Protein AF-A0A1I4V1G5-F1 (afdb_monomer_lite)

Secondary structure (DSSP, 8-state):
--HHHHHHHHHH--SSBSB-TTSPBPB-PBPTT-STT--SS---B-SS-BPPB--PPPPEEEEEEEETTTTEEEEEEE-----SSSS-SB-GGGEEEE-GGG-EEE--SPPPB--SBTTEEEEE--HHHHHHHHHH--SSBSB-TT-PBPEEEE-TTSBTTS-TTS---B-SS-BEEEE-PPPPEEEEEEEETTTTEEEEEEE-----SSSS-SB-GGGEEEE-GGG-EEE--SPPPB-EEETTEEEEE--HHHHHHHHHH--SSBSB-TT-PBPEEEE-TTSBTTS-TTS---B-SS-EEEEE-PPPPEEEEEEEETTTTEEEEEEE-----SSSS-SB-GGGEEEE-GGG-EEE--TTSPPB--SBTTEEEEE--HHHHHHHHHHS-SSSSB-TT-PBPEEEE-TTSBTTS-TTT-

Foldseek 3Di:
DPPVVVQVVLQALFDAFQAFLVRHGDADWDAFCNPVVDPDDGPTDGDDRTDGDDDQDFWAWQAWEAELVQQKIKTWTARQHFDPDFLQQFDQQQKKKAAAPRDIDGQDDFTRGTAPTRTIDITRGDPVRSQVVLQRQQEAFQHFLNGHGMAMWGAFCRRVRHRNVDGRGHGDNHTYGYDNQDFWEWQEWEAELVFQKIKTWTARQYDHPDFLQQFDQQQKKKQFFPRDIDGADPWTRHTAPGRTIDMTRGDPVRSQVVLQRHQEAFQHFLVGHGIAMWGAFCRGVRHDNVDGRTHGDNHTYGYDNQDDWDWDDWDADLVQQKIKTWTARQYFHPDFLQQFDQQQKKKAAPPRDIDGADVLWTRHTDPDRTIDMTRGHPVSSVVVCVRCVDPDQHDPVRHGMDMDGHQCRRVRHDSVRD

Organism: NCBI:txid52442

Sequence (418 aa):
LSATDQAAVNLILNKDGAVSTDVSTYNLAAADDWNTHVTDGDTADNTGNGVTVSNVAVPTITAASYDANSGALTVTGTDFLSRSGATNDIVATAFTFTGEGGATYTLTDSADVEVTSGTTFTLMLSATDKAAVNQITNKNGTSSTSGTTYNLAAAENWAAGADADVNITDTTGNGITVSNVPAPTITSATYDASTGTLAVTGNGFLSLAGATNDIVASKFTFTGEGGETYTLTDSANVEITSGTAFTITLSATDKAAVNQITNKNGTASTSGTTYNLAAAEDWAVGADAAVTVADTTGNSVTVSNVAVPTITAASYDANSGALTVTGTDFLSRSGATNDIVATAFTFTGEGGATYTLTNNTANVEITSGTSFTITLGDTDKAAVDALLNRNGTSAYDATTYNLAAADDWAAGADAAVN

Structure (mmCIF, N/CA/C/O backbone):
data_AF-A0A1I4V1G5-F1
#
_entry.id   AF-A0A1I4V1G5-F1
#
loop_
_atom_site.group_PDB
_atom_site.id
_atom_site.type_symbol
_atom_site.label_atom_id
_atom_site.label_alt_id
_atom_site.label_comp_id
_atom_site.label_asym_id
_atom_site.label_entity_id
_atom_site.label_seq_id
_atom_site.pdbx_PDB_ins_code
_atom_site.Cartn_x
_atom_site.Cartn_y
_atom_site.Cartn_z
_atom_site.occupancy
_atom_site.B_iso_or_equiv
_atom_site.auth_seq_id
_atom_site.auth_comp_id
_atom_site.auth_asym_id
_atom_site.auth_atom_id
_atom_site.pdbx_PDB_model_num
ATOM 1 N N . LEU A 1 1 ? 26.728 14.876 -48.173 1.00 80.56 1 LEU A N 1
ATOM 2 C CA . LEU A 1 1 ? 25.501 14.676 -47.374 1.00 80.56 1 LEU A CA 1
ATOM 3 C C . LEU A 1 1 ? 25.475 15.735 -46.288 1.00 80.56 1 LEU A C 1
ATOM 5 O O . LEU A 1 1 ? 26.544 16.060 -45.775 1.00 80.56 1 LEU A O 1
ATOM 9 N N . SER A 1 2 ? 24.313 16.318 -45.990 1.00 93.12 2 SER A N 1
ATOM 10 C CA . SER A 1 2 ? 24.174 17.124 -44.772 1.00 93.12 2 SER A CA 1
ATOM 11 C C . SER A 1 2 ? 24.283 16.220 -43.535 1.00 93.12 2 SER A C 1
ATOM 13 O O . SER A 1 2 ? 24.217 14.996 -43.657 1.00 93.12 2 SER A O 1
ATOM 15 N N . ALA A 1 3 ? 24.438 16.795 -42.339 1.00 89.06 3 ALA A N 1
ATOM 16 C CA . ALA A 1 3 ? 24.457 16.006 -41.103 1.00 89.06 3 ALA A CA 1
ATOM 17 C C . ALA A 1 3 ? 23.143 15.227 -40.894 1.00 89.06 3 ALA A C 1
ATOM 19 O O . ALA A 1 3 ? 23.166 14.086 -40.443 1.00 89.06 3 ALA A O 1
ATOM 20 N N . THR A 1 4 ? 22.008 15.820 -41.276 1.00 89.31 4 THR A N 1
ATOM 21 C CA . THR A 1 4 ? 20.691 15.176 -41.225 1.00 89.31 4 THR A CA 1
ATOM 22 C C . THR A 1 4 ? 20.611 13.990 -42.181 1.00 89.31 4 THR A C 1
ATOM 24 O O . THR A 1 4 ? 20.202 12.909 -41.766 1.00 89.31 4 THR A O 1
ATOM 27 N N . ASP A 1 5 ? 21.060 14.158 -43.429 1.00 91.56 5 ASP A N 1
ATOM 28 C CA . ASP A 1 5 ? 21.044 13.060 -44.405 1.00 91.56 5 ASP A CA 1
ATOM 29 C C . ASP A 1 5 ? 21.987 11.935 -43.979 1.00 91.56 5 ASP A C 1
ATOM 31 O O . ASP A 1 5 ? 21.662 10.763 -44.118 1.00 91.56 5 ASP A O 1
ATOM 35 N N . GLN A 1 6 ? 23.156 12.284 -43.435 1.00 90.31 6 GLN A N 1
ATOM 36 C CA . GLN A 1 6 ? 24.109 11.297 -42.941 1.00 90.31 6 GLN A CA 1
ATOM 37 C C . GLN A 1 6 ? 23.520 10.483 -41.784 1.00 90.31 6 GLN A C 1
ATOM 39 O O . GLN A 1 6 ? 23.647 9.264 -41.787 1.00 90.31 6 GLN A O 1
ATOM 44 N N . ALA A 1 7 ? 22.850 11.131 -40.826 1.00 87.75 7 ALA A N 1
ATOM 45 C CA . ALA A 1 7 ? 22.200 10.437 -39.718 1.00 87.75 7 ALA A CA 1
ATOM 46 C C . ALA A 1 7 ? 21.086 9.494 -40.203 1.00 87.75 7 ALA A C 1
ATOM 48 O O . ALA A 1 7 ? 21.007 8.359 -39.741 1.00 87.75 7 ALA A O 1
ATOM 49 N N . ALA A 1 8 ? 20.268 9.936 -41.163 1.00 88.38 8 ALA A N 1
ATOM 50 C CA . ALA A 1 8 ? 19.202 9.117 -41.735 1.00 88.38 8 ALA A CA 1
ATOM 51 C C . ALA A 1 8 ? 19.745 7.907 -42.515 1.00 88.38 8 ALA A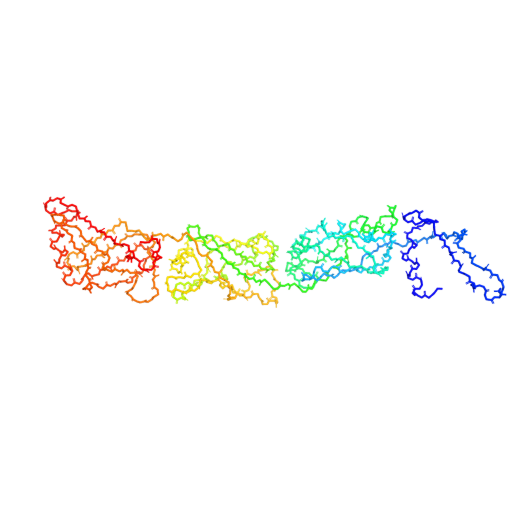 C 1
ATOM 53 O O . ALA A 1 8 ? 19.238 6.800 -42.366 1.00 88.38 8 ALA A O 1
ATOM 54 N N . VAL A 1 9 ? 20.798 8.099 -43.316 1.00 90.56 9 VAL A N 1
ATOM 55 C CA . VAL A 1 9 ? 21.440 7.011 -44.070 1.00 90.56 9 VAL A CA 1
ATOM 56 C C . VAL A 1 9 ? 22.118 6.015 -43.128 1.00 90.56 9 VAL A C 1
ATOM 58 O O . VAL A 1 9 ? 21.953 4.810 -43.297 1.00 90.56 9 VAL A O 1
ATOM 61 N N . ASN A 1 10 ? 22.835 6.490 -42.107 1.00 89.38 10 ASN A N 1
ATOM 62 C CA . ASN A 1 10 ? 23.508 5.611 -41.149 1.00 89.38 10 ASN A CA 1
ATOM 63 C C . ASN A 1 10 ? 22.526 4.721 -40.373 1.00 89.38 10 ASN A C 1
ATOM 65 O O . ASN A 1 10 ? 22.890 3.612 -40.009 1.00 89.38 10 ASN A O 1
ATOM 69 N N . LEU A 1 11 ? 21.287 5.175 -40.162 1.00 91.19 11 LEU A N 1
ATOM 70 C CA . LEU A 1 11 ? 20.259 4.408 -39.456 1.00 91.19 11 LEU A CA 1
ATOM 71 C C . LEU A 1 11 ? 19.832 3.134 -40.206 1.00 91.19 11 LEU A C 1
ATOM 73 O O . LEU A 1 11 ? 19.405 2.168 -39.578 1.00 91.19 11 LEU A O 1
ATOM 77 N N . ILE A 1 12 ? 19.917 3.141 -41.541 1.00 90.50 12 ILE A N 1
ATOM 78 C CA . ILE A 1 12 ? 19.411 2.061 -42.405 1.00 90.50 12 ILE A CA 1
ATOM 79 C C . ILE A 1 12 ? 20.522 1.186 -43.001 1.00 90.50 12 ILE A C 1
ATOM 81 O O . ILE A 1 12 ? 20.249 0.065 -43.423 1.00 90.50 12 ILE A O 1
ATOM 85 N N . LEU A 1 13 ? 21.769 1.671 -43.050 1.00 93.38 13 LEU A N 1
ATOM 86 C CA . LEU A 1 13 ? 22.938 0.894 -43.483 1.00 93.38 13 LEU A CA 1
ATOM 87 C C . LEU A 1 13 ? 23.455 0.033 -42.320 1.00 93.38 13 LEU A C 1
ATOM 89 O O . LEU A 1 13 ? 24.502 0.302 -41.738 1.00 93.38 13 LEU A O 1
ATOM 93 N N . ASN A 1 14 ? 22.672 -0.983 -41.969 1.00 93.00 14 ASN A N 1
ATOM 94 C CA . ASN A 1 14 ? 22.728 -1.690 -40.691 1.00 93.00 14 ASN A CA 1
ATOM 95 C C . ASN A 1 14 ? 23.543 -2.999 -40.674 1.00 93.00 14 ASN A C 1
ATOM 97 O O . ASN A 1 14 ? 23.664 -3.643 -39.634 1.00 93.00 14 ASN A O 1
ATOM 101 N N . LYS A 1 15 ? 24.124 -3.382 -41.812 1.00 94.50 15 LYS A N 1
ATOM 102 C CA . LYS A 1 15 ? 24.934 -4.596 -41.990 1.00 94.50 15 LYS A CA 1
ATOM 103 C C . LYS A 1 15 ? 26.041 -4.390 -43.021 1.00 94.50 15 LYS A C 1
ATOM 105 O O . LYS A 1 15 ? 25.807 -3.764 -44.056 1.00 94.50 15 LYS A O 1
ATOM 110 N N . ASP A 1 16 ? 27.220 -4.951 -42.751 1.00 94.12 16 ASP A N 1
ATOM 111 C CA . ASP A 1 16 ? 28.342 -4.978 -43.692 1.00 94.12 16 ASP A CA 1
ATOM 112 C C . ASP A 1 16 ? 27.993 -5.789 -44.954 1.00 94.12 16 ASP A C 1
ATOM 114 O O . ASP A 1 16 ? 27.421 -6.879 -44.902 1.00 94.12 16 ASP A O 1
ATOM 118 N N . GLY A 1 17 ? 28.390 -5.274 -46.118 1.00 94.50 17 GLY A N 1
ATOM 119 C CA . GLY A 1 17 ? 28.114 -5.877 -47.419 1.00 94.50 17 GLY A CA 1
ATOM 120 C C . GLY A 1 17 ? 27.031 -5.146 -48.212 1.00 94.50 17 GLY A C 1
ATOM 121 O O . GLY A 1 17 ? 26.818 -3.948 -48.056 1.00 94.50 17 GLY A O 1
ATOM 122 N N . ALA A 1 18 ? 26.401 -5.859 -49.147 1.00 94.06 18 ALA A N 1
ATOM 123 C CA . ALA A 1 18 ? 25.460 -5.275 -50.110 1.00 94.06 18 ALA A CA 1
ATOM 124 C C . ALA A 1 18 ? 23.979 -5.433 -49.717 1.00 94.06 18 ALA A C 1
ATOM 126 O O . ALA A 1 18 ? 23.101 -5.010 -50.470 1.00 94.06 18 ALA A O 1
ATOM 127 N N . VAL A 1 19 ? 23.696 -6.069 -48.576 1.00 93.31 19 VAL A N 1
ATOM 128 C CA . VAL A 1 19 ? 22.339 -6.363 -48.098 1.00 93.31 19 VAL A CA 1
ATOM 129 C C . VAL A 1 19 ? 22.175 -5.956 -46.636 1.00 93.31 19 VAL A C 1
ATOM 131 O O . VAL A 1 19 ? 23.115 -6.085 -45.855 1.00 93.31 19 VAL A O 1
ATOM 134 N N . SER A 1 20 ? 20.982 -5.484 -46.283 1.00 93.56 20 SER A N 1
ATOM 135 C CA . SER A 1 20 ? 20.589 -5.154 -44.914 1.00 93.56 20 SER A CA 1
ATOM 136 C C . SER A 1 20 ? 20.379 -6.393 -44.050 1.00 93.56 20 SER A C 1
ATOM 138 O O . SER A 1 20 ? 20.317 -7.520 -44.553 1.00 93.56 20 SER A O 1
ATOM 140 N N . THR A 1 21 ? 20.199 -6.178 -42.747 1.00 91.00 21 THR A N 1
ATOM 141 C CA . THR A 1 21 ? 19.760 -7.200 -41.783 1.00 91.00 21 THR A CA 1
ATOM 142 C C . THR A 1 21 ? 18.472 -7.914 -42.232 1.00 91.00 21 THR A C 1
ATOM 144 O O . THR A 1 21 ? 18.327 -9.114 -42.016 1.00 91.00 21 THR A O 1
ATOM 147 N N . ASP A 1 22 ? 17.588 -7.229 -42.968 1.00 88.75 22 ASP A N 1
ATOM 148 C CA . ASP A 1 22 ? 16.361 -7.804 -43.553 1.00 88.75 22 ASP A CA 1
ATOM 149 C C . ASP A 1 22 ? 16.546 -8.383 -44.960 1.00 88.75 22 ASP A C 1
ATOM 151 O O . ASP A 1 22 ? 15.577 -8.664 -45.667 1.00 88.75 22 ASP A O 1
ATOM 155 N N . VAL A 1 23 ? 17.794 -8.555 -45.402 1.00 87.56 23 VAL A N 1
ATOM 156 C CA . VAL A 1 23 ? 18.154 -9.124 -46.710 1.00 87.56 23 VAL A CA 1
ATOM 157 C C . VAL A 1 23 ? 17.756 -8.224 -47.898 1.00 87.56 23 VAL A C 1
ATOM 159 O O . VAL A 1 23 ? 17.759 -8.655 -49.052 1.00 87.56 23 VAL A O 1
ATOM 162 N N . SER A 1 24 ? 17.455 -6.944 -47.657 1.00 90.25 24 SER A N 1
ATOM 163 C CA . SER A 1 24 ? 17.194 -5.973 -48.728 1.00 90.25 24 SER A CA 1
ATOM 164 C C . SER A 1 24 ? 18.505 -5.431 -49.288 1.00 90.25 24 SER A C 1
ATOM 166 O O . SER A 1 24 ? 19.382 -5.031 -48.531 1.00 90.25 24 SER A O 1
ATOM 168 N N . THR A 1 25 ? 18.663 -5.382 -50.610 1.00 92.62 25 THR A N 1
ATOM 169 C CA . THR A 1 25 ? 19.871 -4.811 -51.227 1.00 92.62 25 THR A CA 1
ATOM 170 C C . THR A 1 25 ? 19.944 -3.305 -51.014 1.00 92.62 25 THR A C 1
ATOM 172 O O . THR A 1 25 ? 18.994 -2.596 -51.355 1.00 92.62 25 THR A O 1
ATOM 175 N N . TYR A 1 26 ? 21.083 -2.799 -50.545 1.00 94.00 26 TYR A N 1
ATOM 176 C CA . TYR A 1 26 ? 21.311 -1.358 -50.500 1.00 94.00 26 TYR A CA 1
ATOM 177 C C . TYR A 1 26 ? 21.461 -0.807 -51.917 1.00 94.00 26 TYR A C 1
ATOM 179 O O . TYR A 1 26 ? 22.269 -1.305 -52.704 1.00 94.00 26 TYR A O 1
ATOM 187 N N . ASN A 1 27 ? 20.694 0.230 -52.246 1.00 94.19 27 ASN A N 1
ATOM 188 C CA . ASN A 1 27 ? 20.663 0.809 -53.584 1.00 94.19 27 ASN A CA 1
ATOM 189 C C . ASN A 1 27 ? 20.601 2.336 -53.516 1.00 94.19 27 ASN A C 1
ATOM 191 O O . ASN A 1 27 ? 19.749 2.897 -52.827 1.00 94.19 27 ASN A O 1
ATOM 195 N N . LEU A 1 28 ? 21.475 2.999 -54.270 1.00 93.25 28 LEU A N 1
ATOM 196 C CA . LEU A 1 28 ? 21.429 4.443 -54.461 1.00 93.25 28 LEU A CA 1
ATOM 197 C C . LEU A 1 28 ? 20.509 4.771 -55.643 1.00 93.25 28 LEU A C 1
ATOM 199 O O . LEU A 1 28 ? 20.908 4.654 -56.798 1.00 93.25 28 LEU A O 1
ATOM 203 N N . ALA A 1 29 ? 19.278 5.186 -55.357 1.00 93.12 29 ALA A N 1
ATOM 204 C CA . ALA A 1 29 ? 18.363 5.666 -56.386 1.00 93.12 29 ALA A CA 1
ATOM 205 C C . ALA A 1 29 ? 18.593 7.161 -56.656 1.00 93.12 29 ALA A C 1
ATOM 207 O O . ALA A 1 29 ? 18.579 7.968 -55.724 1.00 93.12 29 ALA A O 1
ATOM 208 N N . ALA A 1 30 ? 18.778 7.532 -57.921 1.00 93.25 30 ALA A N 1
ATOM 209 C CA . ALA A 1 30 ? 18.781 8.921 -58.366 1.00 93.25 30 ALA A CA 1
ATOM 210 C C . ALA A 1 30 ? 17.420 9.248 -58.994 1.00 93.25 30 ALA A C 1
ATOM 212 O O . ALA A 1 30 ? 16.987 8.567 -59.918 1.00 93.25 30 ALA A O 1
ATOM 213 N N . ALA A 1 31 ? 16.734 10.268 -58.479 1.00 93.38 31 ALA A N 1
ATOM 214 C CA . ALA A 1 31 ? 15.473 10.738 -59.054 1.00 93.38 31 ALA A CA 1
ATOM 215 C C . ALA A 1 31 ? 15.705 11.470 -60.385 1.00 93.38 31 ALA A C 1
ATOM 217 O O . ALA A 1 31 ? 16.833 11.855 -60.683 1.00 93.38 31 ALA A O 1
ATOM 218 N N . ASP A 1 32 ? 14.641 11.700 -61.155 1.00 93.19 32 ASP A N 1
ATOM 219 C CA . ASP A 1 32 ? 14.715 12.540 -62.354 1.00 93.19 32 ASP A CA 1
ATOM 220 C C . ASP A 1 32 ? 15.228 13.961 -62.031 1.00 93.19 32 ASP A C 1
ATOM 222 O O . ASP A 1 32 ? 15.179 14.418 -60.885 1.00 93.19 32 ASP A O 1
ATOM 226 N N . ASP A 1 33 ? 15.761 14.637 -63.045 1.00 91.25 33 ASP A N 1
ATOM 227 C CA . ASP A 1 33 ? 16.432 15.936 -62.995 1.00 91.25 33 ASP A CA 1
ATOM 228 C C . ASP A 1 33 ? 17.643 16.026 -62.039 1.00 91.25 33 ASP A C 1
ATOM 230 O O . ASP A 1 33 ? 18.130 17.124 -61.743 1.00 91.25 33 ASP A O 1
ATOM 234 N N . TRP A 1 34 ? 18.201 14.899 -61.565 1.00 91.00 34 TRP A N 1
ATOM 235 C CA . TRP A 1 34 ? 19.399 14.926 -60.707 1.00 91.00 34 TRP A CA 1
ATOM 236 C C . TRP A 1 34 ? 20.611 15.536 -61.427 1.00 91.00 34 TRP A C 1
ATOM 238 O O . TRP A 1 34 ? 21.463 16.177 -60.801 1.00 91.00 34 TRP A O 1
ATOM 248 N N . ASN A 1 35 ? 20.693 15.347 -62.749 1.00 90.50 35 ASN A N 1
ATOM 249 C CA . ASN A 1 35 ? 21.734 15.912 -63.594 1.00 90.50 35 ASN A CA 1
ATOM 250 C C . ASN A 1 35 ? 21.227 17.163 -64.316 1.00 90.50 35 ASN A C 1
ATOM 252 O O . ASN A 1 35 ? 20.722 17.099 -65.432 1.00 90.50 35 ASN A O 1
ATOM 256 N N . THR A 1 36 ? 21.483 18.324 -63.718 1.00 89.06 36 THR A N 1
ATOM 257 C CA . THR A 1 36 ? 21.029 19.637 -64.209 1.00 89.06 36 THR A CA 1
ATOM 258 C C . THR A 1 36 ? 21.540 20.042 -65.600 1.00 89.06 36 THR A C 1
ATOM 260 O O . THR A 1 36 ? 21.090 21.050 -66.142 1.00 89.06 36 THR A O 1
ATOM 263 N N . HIS A 1 37 ? 22.485 19.297 -66.187 1.00 91.50 37 HIS A N 1
ATOM 264 C CA . HIS A 1 37 ? 22.998 19.536 -67.543 1.00 91.50 37 HIS A CA 1
ATOM 265 C C . HIS A 1 37 ? 22.251 18.740 -68.624 1.00 91.50 37 HIS A C 1
ATOM 267 O O . HIS A 1 37 ? 22.500 18.952 -69.812 1.00 91.50 37 HIS A O 1
ATOM 273 N N . VAL A 1 38 ? 21.359 17.828 -68.233 1.00 89.19 38 VAL A N 1
ATOM 274 C CA . VAL A 1 38 ? 20.465 17.098 -69.132 1.00 89.19 38 VAL A CA 1
ATOM 275 C C . VAL A 1 38 ? 19.081 17.715 -68.975 1.00 89.19 38 VAL A C 1
ATOM 277 O O . VAL A 1 38 ? 18.465 17.585 -67.929 1.00 89.19 38 VAL A O 1
ATOM 280 N N . THR A 1 39 ? 18.628 18.455 -69.989 1.00 84.75 39 THR A N 1
ATOM 281 C CA . THR A 1 39 ? 17.383 19.243 -69.921 1.00 84.75 39 THR A CA 1
ATOM 282 C C . THR A 1 39 ? 16.199 18.605 -70.653 1.00 84.75 39 THR A C 1
ATOM 284 O O . THR A 1 39 ? 15.120 19.184 -70.643 1.00 84.75 39 THR A O 1
ATOM 287 N N . ASP A 1 40 ? 16.406 17.459 -71.312 1.00 85.62 40 ASP A N 1
ATOM 288 C CA . ASP A 1 40 ? 15.382 16.692 -72.035 1.00 85.62 40 ASP A CA 1
ATOM 289 C C . ASP A 1 40 ? 15.486 15.201 -71.658 1.00 85.62 40 ASP A C 1
ATOM 291 O O . ASP A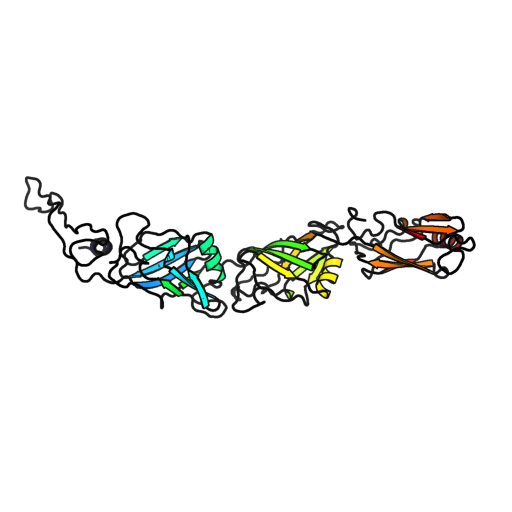 1 40 ? 16.575 14.625 -71.718 1.00 85.62 40 ASP A O 1
ATOM 295 N N . GLY A 1 41 ? 14.345 14.562 -71.374 1.00 89.50 41 GLY A N 1
ATOM 296 C CA . GLY A 1 41 ? 14.239 13.130 -71.055 1.00 89.50 41 GLY A CA 1
ATOM 297 C C . GLY A 1 41 ? 14.192 12.822 -69.553 1.00 89.50 41 GLY A C 1
ATOM 298 O O . GLY A 1 41 ? 14.376 13.715 -68.742 1.00 89.50 41 GLY A O 1
ATOM 299 N N . ASP A 1 42 ? 13.924 11.557 -69.213 1.00 90.00 42 ASP A N 1
ATOM 300 C CA . ASP A 1 42 ? 13.938 11.044 -67.834 1.00 90.00 42 ASP A CA 1
ATOM 301 C C . ASP A 1 42 ? 15.354 10.558 -67.487 1.00 90.00 42 ASP A C 1
ATOM 303 O O . ASP A 1 42 ? 15.916 9.694 -68.171 1.00 90.00 42 ASP A O 1
ATOM 307 N N . THR A 1 43 ? 15.943 11.149 -66.454 1.00 92.75 43 THR A N 1
ATOM 308 C CA . THR A 1 43 ? 17.283 10.837 -65.939 1.00 92.75 43 THR A CA 1
ATOM 309 C C . THR A 1 43 ? 17.262 9.952 -64.694 1.00 92.75 43 THR A C 1
ATOM 311 O O . THR A 1 43 ? 18.332 9.687 -64.134 1.00 92.75 43 THR A O 1
ATOM 314 N N . ALA A 1 44 ? 16.082 9.492 -64.260 1.00 93.38 44 ALA A N 1
ATOM 315 C CA . ALA A 1 44 ? 15.942 8.637 -63.093 1.00 93.38 44 ALA A CA 1
ATOM 316 C C . ALA A 1 44 ? 16.710 7.319 -63.259 1.00 93.38 44 ALA A C 1
ATOM 318 O O . ALA A 1 44 ? 16.640 6.636 -64.284 1.00 93.38 44 ALA A O 1
ATOM 319 N N . ASP A 1 45 ? 17.416 6.937 -62.201 1.00 93.56 45 ASP A N 1
ATOM 320 C CA . ASP A 1 45 ? 18.149 5.686 -62.099 1.00 93.56 45 ASP A CA 1
ATOM 321 C C . ASP A 1 45 ? 17.843 5.032 -60.752 1.00 93.56 45 ASP A C 1
ATOM 323 O O . ASP A 1 45 ? 18.448 5.320 -59.715 1.00 93.56 45 ASP A O 1
ATOM 327 N N . ASN A 1 46 ? 16.819 4.183 -60.767 1.00 92.50 46 ASN A N 1
ATOM 328 C CA . ASN A 1 46 ? 16.182 3.701 -59.548 1.00 92.50 46 ASN A CA 1
ATOM 329 C C . ASN A 1 46 ? 16.738 2.358 -59.059 1.00 92.50 46 ASN A C 1
ATOM 331 O O . ASN A 1 46 ? 16.507 2.010 -57.903 1.00 92.50 46 ASN A O 1
ATOM 335 N N . THR A 1 47 ? 17.425 1.574 -59.898 1.00 91.62 47 THR A N 1
ATOM 336 C CA . THR A 1 47 ? 17.815 0.187 -59.576 1.00 91.62 47 THR A CA 1
ATOM 337 C C . THR A 1 47 ? 19.137 -0.209 -60.217 1.00 91.62 47 THR A C 1
ATOM 339 O O . THR A 1 47 ? 19.396 0.160 -61.354 1.00 91.62 47 THR A O 1
ATOM 342 N N . GLY A 1 48 ? 19.902 -1.082 -59.556 1.00 90.00 48 GLY A N 1
ATOM 343 C CA . GLY A 1 48 ? 21.176 -1.597 -60.082 1.00 90.00 48 GLY A CA 1
ATOM 344 C C . GLY A 1 48 ? 22.401 -0.833 -59.573 1.00 90.00 48 GLY A C 1
ATOM 345 O O . GLY A 1 48 ? 23.530 -1.228 -59.855 1.00 90.00 48 GLY A O 1
ATOM 346 N N . ASN A 1 49 ? 22.177 0.186 -58.743 1.00 92.38 49 ASN A N 1
ATOM 347 C CA . ASN A 1 49 ? 23.193 1.014 -58.105 1.00 92.38 49 ASN A CA 1
ATOM 348 C C . ASN A 1 49 ? 23.523 0.480 -56.713 1.00 92.38 49 ASN A C 1
ATOM 350 O O . ASN A 1 49 ? 23.283 1.140 -55.699 1.00 92.38 49 ASN A O 1
ATOM 354 N N . GLY A 1 50 ? 24.023 -0.756 -56.672 1.00 92.81 50 GLY A N 1
ATOM 355 C CA . GLY A 1 50 ? 24.351 -1.443 -55.428 1.00 92.81 50 GLY A CA 1
ATOM 356 C C . GLY A 1 50 ? 25.339 -0.649 -54.574 1.00 92.81 50 GLY A C 1
ATOM 357 O O . GLY A 1 50 ? 26.372 -0.191 -55.064 1.00 92.81 50 GLY A O 1
ATOM 358 N N . VAL A 1 51 ? 25.028 -0.515 -53.288 1.00 94.62 51 VAL A N 1
ATOM 359 C CA . VAL A 1 51 ? 25.916 0.086 -52.290 1.00 94.62 51 VAL A CA 1
ATOM 360 C C . VAL A 1 51 ? 26.535 -1.034 -51.460 1.00 94.62 51 VAL A C 1
ATOM 362 O O . VAL A 1 51 ? 25.823 -1.879 -50.926 1.00 94.62 51 VAL A O 1
ATOM 365 N N . THR A 1 52 ? 27.861 -1.033 -51.337 1.00 94.81 52 THR A N 1
ATOM 366 C CA . THR A 1 52 ? 28.570 -1.910 -50.398 1.00 94.81 52 THR A CA 1
ATOM 367 C C . THR A 1 52 ? 28.888 -1.121 -49.139 1.00 94.81 52 THR A C 1
ATOM 369 O O . THR A 1 52 ? 29.636 -0.144 -49.192 1.00 94.81 52 THR A O 1
ATOM 372 N N . VAL A 1 53 ? 28.328 -1.555 -48.017 1.00 94.44 53 VAL A N 1
ATOM 373 C CA . VAL A 1 53 ? 28.571 -0.998 -46.686 1.00 94.44 53 VAL A CA 1
ATOM 374 C C . VAL A 1 53 ? 29.759 -1.714 -46.051 1.00 94.44 53 VAL A C 1
ATOM 376 O O . VAL A 1 53 ? 29.980 -2.905 -46.278 1.00 94.44 53 VAL A O 1
ATOM 379 N N . SER A 1 54 ? 30.549 -0.983 -45.276 1.00 93.06 54 SER A N 1
ATOM 380 C CA . SER A 1 54 ? 31.672 -1.529 -44.518 1.00 93.06 54 SER A CA 1
ATOM 381 C C . SER A 1 54 ? 31.824 -0.786 -43.202 1.00 93.06 54 SER A C 1
ATOM 383 O O . SER A 1 54 ? 31.657 0.437 -43.196 1.00 93.06 54 SER A O 1
ATOM 385 N N . ASN A 1 55 ? 32.272 -1.487 -42.159 1.00 89.31 55 ASN A N 1
ATOM 386 C CA . ASN A 1 55 ? 32.539 -0.919 -40.841 1.00 89.31 55 ASN A CA 1
ATOM 387 C C . ASN A 1 55 ? 31.272 -0.321 -40.203 1.00 89.31 55 ASN A C 1
ATOM 389 O O . ASN A 1 55 ? 31.306 0.796 -39.677 1.00 89.31 55 ASN A O 1
ATOM 393 N N . VAL A 1 56 ? 30.157 -1.057 -40.268 1.00 91.31 56 VAL A N 1
ATOM 394 C CA . VAL A 1 56 ? 28.976 -0.749 -39.451 1.00 91.31 56 VAL A CA 1
ATOM 395 C C . VAL A 1 56 ? 29.374 -0.819 -37.977 1.00 91.31 56 VAL A C 1
ATOM 397 O O . VAL A 1 56 ? 29.971 -1.795 -37.522 1.00 91.31 56 VAL A O 1
ATOM 400 N N . ALA A 1 57 ? 29.109 0.262 -37.246 1.00 88.31 57 ALA A N 1
ATOM 401 C CA . ALA A 1 57 ? 29.444 0.359 -35.835 1.00 88.31 57 ALA A CA 1
ATOM 402 C C . ALA A 1 57 ? 28.495 -0.491 -34.976 1.00 88.31 57 ALA A C 1
ATOM 404 O O . ALA A 1 57 ? 27.356 -0.758 -35.355 1.00 88.31 57 ALA A O 1
ATOM 405 N N . VAL A 1 58 ? 28.994 -0.922 -33.818 1.00 92.56 58 VAL A N 1
ATOM 406 C CA . VAL A 1 58 ? 28.253 -1.763 -32.876 1.00 92.56 58 VAL A CA 1
ATOM 407 C C . VAL A 1 58 ? 27.405 -0.877 -31.957 1.00 92.56 58 VAL A C 1
ATOM 409 O O . VAL A 1 58 ? 27.986 -0.018 -31.284 1.00 92.56 58 VAL A O 1
ATOM 412 N N . PRO A 1 59 ? 26.076 -1.084 -31.877 1.00 96.06 59 PRO A N 1
ATOM 413 C CA . PRO A 1 59 ? 25.225 -0.343 -30.955 1.00 96.06 59 PRO A CA 1
ATOM 414 C C . PRO A 1 59 ? 25.730 -0.454 -29.517 1.00 96.06 59 PRO A C 1
ATOM 416 O O . PRO A 1 59 ? 26.035 -1.548 -29.046 1.00 96.06 59 PRO A O 1
ATOM 419 N N . THR A 1 60 ? 25.802 0.672 -28.811 1.00 96.56 60 THR A N 1
ATOM 420 C CA . THR A 1 60 ? 26.246 0.718 -27.409 1.00 96.56 60 THR A CA 1
ATOM 421 C C . THR A 1 60 ? 25.339 1.643 -26.611 1.00 96.56 60 THR A C 1
ATOM 423 O O . THR A 1 60 ? 24.990 2.729 -27.078 1.00 96.56 60 THR A O 1
ATOM 426 N N . ILE A 1 61 ? 24.964 1.247 -25.398 1.00 98.31 61 ILE A N 1
ATOM 427 C CA . ILE A 1 61 ? 24.200 2.078 -24.470 1.00 98.31 61 ILE A CA 1
ATOM 428 C C . ILE A 1 61 ? 25.180 2.929 -23.659 1.00 98.31 61 ILE A C 1
ATOM 430 O O . ILE A 1 61 ? 26.278 2.519 -23.304 1.00 98.31 61 ILE A O 1
ATOM 434 N N . THR A 1 62 ? 24.818 4.184 -23.407 1.00 97.19 62 THR A N 1
ATOM 435 C CA . THR A 1 62 ? 25.638 5.098 -22.594 1.00 97.19 62 THR A CA 1
ATOM 436 C C . THR A 1 62 ? 24.950 5.455 -21.285 1.00 97.19 62 THR A C 1
ATOM 438 O O . THR A 1 62 ? 25.599 5.555 -20.247 1.00 97.19 62 THR A O 1
ATOM 441 N N . ALA A 1 63 ? 23.636 5.676 -21.321 1.00 96.94 63 ALA A N 1
ATOM 442 C CA . ALA A 1 63 ? 22.847 5.996 -20.139 1.00 96.94 63 ALA A CA 1
ATOM 443 C C . ALA A 1 63 ? 21.362 5.745 -20.395 1.00 96.94 63 ALA A C 1
ATOM 445 O O . ALA A 1 63 ? 20.896 5.779 -21.538 1.00 96.94 63 ALA A O 1
ATOM 446 N N . ALA A 1 64 ? 20.607 5.590 -19.314 1.00 98.56 64 ALA A N 1
ATOM 447 C CA . ALA A 1 64 ? 19.158 5.533 -19.350 1.00 98.56 64 ALA A CA 1
ATOM 448 C C . ALA A 1 64 ? 18.535 6.496 -18.332 1.00 98.56 64 ALA A C 1
ATOM 450 O O . ALA A 1 64 ? 19.130 6.849 -17.311 1.00 98.56 64 ALA A O 1
ATOM 451 N N . SER A 1 65 ? 17.301 6.906 -18.597 1.00 98.62 65 SER A N 1
ATOM 452 C CA . SER A 1 65 ? 16.437 7.597 -17.648 1.00 98.62 65 SER A CA 1
ATOM 453 C C . SER A 1 65 ? 15.120 6.848 -17.533 1.00 98.62 65 SER A C 1
ATOM 455 O O . SER A 1 65 ? 14.547 6.453 -18.546 1.00 98.62 65 SER A O 1
ATOM 457 N N . TYR A 1 66 ? 14.656 6.654 -16.302 1.00 98.88 66 TYR A N 1
ATOM 458 C CA . TYR A 1 66 ? 13.402 5.976 -16.010 1.00 98.88 66 TYR A CA 1
ATOM 459 C C . TYR A 1 66 ? 12.494 6.872 -15.172 1.00 98.88 66 TYR A C 1
ATOM 461 O O . TYR A 1 66 ? 12.859 7.275 -14.069 1.00 98.88 66 TYR A O 1
ATOM 469 N N . ASP A 1 67 ? 11.310 7.176 -15.692 1.00 98.75 67 ASP A N 1
ATOM 470 C CA . ASP A 1 67 ? 10.267 7.892 -14.962 1.00 98.75 67 ASP A CA 1
ATOM 471 C C . ASP A 1 67 ? 9.315 6.874 -14.316 1.00 98.75 67 ASP A C 1
ATOM 473 O O . ASP A 1 67 ? 8.499 6.247 -14.995 1.00 98.75 67 ASP A O 1
ATOM 477 N N . ALA A 1 68 ? 9.409 6.712 -12.994 1.00 97.81 68 ALA A N 1
ATOM 478 C CA . ALA A 1 68 ? 8.660 5.702 -12.244 1.00 97.81 68 ALA A CA 1
ATOM 479 C C . ALA A 1 68 ? 7.138 5.953 -12.238 1.00 97.81 68 ALA A C 1
ATOM 481 O O . ALA A 1 68 ? 6.344 5.020 -12.063 1.00 97.81 68 ALA A O 1
ATOM 482 N N . ASN A 1 69 ? 6.703 7.197 -12.464 1.00 96.06 69 ASN A N 1
ATOM 483 C CA . ASN A 1 69 ? 5.289 7.555 -12.501 1.00 96.06 69 ASN A CA 1
ATOM 484 C C . ASN A 1 69 ? 4.639 7.237 -13.854 1.00 96.06 69 ASN A C 1
ATOM 486 O O . ASN A 1 69 ? 3.505 6.765 -13.891 1.00 96.06 69 ASN A O 1
ATOM 490 N N . SER A 1 70 ? 5.329 7.452 -14.971 1.00 97.69 70 SER A N 1
ATOM 491 C CA . SER A 1 70 ? 4.816 7.160 -16.318 1.00 97.69 70 SER A CA 1
ATOM 492 C C . SER A 1 70 ? 5.173 5.753 -16.801 1.00 97.69 70 SER A C 1
ATOM 494 O O . SER A 1 70 ? 4.378 5.150 -17.517 1.00 97.69 70 SER A O 1
ATOM 496 N N . GLY A 1 71 ? 6.298 5.194 -16.353 1.00 98.19 71 GLY A N 1
ATOM 497 C CA . GLY A 1 71 ? 6.883 3.963 -16.887 1.00 98.19 71 GLY A CA 1
ATOM 498 C C . GLY A 1 71 ? 7.724 4.188 -18.149 1.00 98.19 71 GLY A C 1
ATOM 499 O O . GLY A 1 71 ? 8.017 3.227 -18.852 1.00 98.19 71 GLY A O 1
ATOM 500 N N . ALA A 1 72 ? 8.083 5.431 -18.479 1.00 98.62 72 ALA A N 1
ATOM 501 C CA . ALA A 1 72 ? 8.920 5.726 -19.637 1.00 98.62 72 ALA A CA 1
ATOM 502 C C . ALA A 1 72 ? 10.397 5.440 -19.324 1.00 98.62 72 ALA A C 1
ATOM 504 O O . ALA A 1 72 ? 10.998 6.099 -18.473 1.00 98.62 72 ALA A O 1
ATOM 505 N N . LEU A 1 73 ? 10.990 4.488 -20.043 1.00 98.75 73 LEU A N 1
ATOM 506 C CA . LEU A 1 73 ? 12.425 4.222 -20.064 1.00 98.75 73 LEU A CA 1
ATOM 507 C C . LEU A 1 73 ? 13.011 4.838 -21.338 1.00 98.75 73 LEU A C 1
ATOM 509 O O . LEU A 1 73 ? 12.838 4.307 -22.431 1.00 98.75 73 LEU A O 1
ATOM 513 N N . THR A 1 74 ? 13.712 5.960 -21.204 1.00 98.44 74 THR A N 1
ATOM 514 C CA . THR A 1 74 ? 14.450 6.580 -22.312 1.00 98.44 74 THR A CA 1
ATOM 515 C C . THR A 1 74 ? 15.899 6.140 -22.259 1.00 98.44 74 THR A C 1
ATOM 517 O O . THR A 1 74 ? 16.579 6.367 -21.259 1.00 98.44 74 THR A O 1
ATOM 520 N N . VAL A 1 75 ? 16.381 5.536 -23.338 1.00 98.62 75 VAL A N 1
ATOM 521 C CA . VAL A 1 75 ? 17.745 5.020 -23.435 1.00 98.62 75 VAL A CA 1
ATOM 522 C C . VAL A 1 75 ? 18.513 5.837 -24.458 1.00 98.62 75 VAL A C 1
ATOM 524 O O . VAL A 1 75 ? 18.017 6.131 -25.545 1.00 98.62 75 VAL A O 1
ATOM 527 N N . THR A 1 76 ? 19.733 6.208 -24.090 1.00 97.81 76 THR A N 1
ATOM 528 C CA . THR A 1 76 ? 20.665 6.947 -24.938 1.00 97.81 76 THR A CA 1
ATOM 529 C C . THR A 1 76 ? 21.918 6.128 -25.184 1.00 97.81 76 THR A C 1
ATOM 531 O O . THR A 1 76 ? 22.387 5.406 -24.301 1.00 97.81 76 THR A O 1
ATOM 534 N N . GLY A 1 77 ? 22.469 6.257 -26.381 1.00 97.19 77 GLY A N 1
ATOM 535 C CA . GLY A 1 77 ? 23.634 5.499 -26.801 1.00 97.19 77 GLY A CA 1
ATOM 536 C C . GLY A 1 77 ? 24.173 5.976 -28.137 1.00 97.19 77 GLY A C 1
ATOM 537 O O . GLY A 1 77 ? 23.931 7.116 -28.547 1.00 97.19 77 GLY A O 1
ATOM 538 N N . THR A 1 78 ? 24.897 5.094 -28.809 1.00 95.69 78 THR A N 1
ATOM 539 C CA . THR A 1 78 ? 25.430 5.320 -30.151 1.00 95.69 78 THR A CA 1
ATOM 540 C C . THR A 1 78 ? 25.071 4.169 -31.069 1.00 95.69 78 THR A C 1
ATOM 542 O O . THR A 1 78 ? 24.823 3.050 -30.618 1.00 95.69 78 THR A O 1
ATOM 545 N N . ASP A 1 79 ? 25.074 4.472 -32.366 1.00 95.19 79 ASP A N 1
ATOM 546 C CA . ASP A 1 79 ? 24.995 3.488 -33.442 1.00 95.19 79 ASP A CA 1
ATOM 547 C C . ASP A 1 79 ? 23.761 2.588 -33.343 1.00 95.19 79 ASP A C 1
ATOM 549 O O . ASP A 1 79 ? 23.800 1.413 -33.688 1.00 95.19 79 ASP A O 1
ATOM 553 N N . PHE A 1 80 ? 22.644 3.141 -32.866 1.00 96.31 80 PHE A N 1
ATOM 554 C CA . PHE A 1 80 ? 21.367 2.450 -32.945 1.00 96.31 80 PHE A CA 1
ATOM 555 C C . PHE A 1 80 ? 20.935 2.375 -34.409 1.00 96.31 80 PHE A C 1
ATOM 557 O O . PHE A 1 80 ? 21.078 3.342 -35.160 1.00 96.31 80 PHE A O 1
ATOM 564 N N . LEU A 1 81 ? 20.424 1.218 -34.811 1.00 95.06 81 LEU A N 1
ATOM 565 C CA . LEU A 1 81 ? 20.113 0.897 -36.197 1.00 95.06 81 LEU A CA 1
ATOM 566 C C . LEU A 1 81 ? 18.645 0.508 -36.305 1.00 95.06 81 LEU A C 1
ATOM 568 O O . LEU A 1 81 ? 18.111 -0.158 -35.419 1.00 95.06 81 LEU A O 1
ATOM 572 N N . SER A 1 82 ? 18.024 0.914 -37.405 1.00 93.44 82 SER A N 1
ATOM 573 C CA . SER A 1 82 ? 16.655 0.525 -37.733 1.00 93.44 82 SER A CA 1
ATOM 574 C C . SER A 1 82 ? 16.618 -0.788 -38.505 1.00 93.44 82 SER A C 1
ATOM 576 O O . SER A 1 82 ? 17.553 -1.145 -39.235 1.00 93.44 82 SER A O 1
ATOM 578 N N . ARG A 1 83 ? 15.503 -1.486 -38.364 1.00 91.69 83 ARG A N 1
ATOM 579 C CA . ARG A 1 83 ? 15.079 -2.636 -39.136 1.00 91.69 83 ARG A CA 1
ATOM 580 C C . ARG A 1 83 ? 13.835 -2.245 -39.928 1.00 91.69 83 ARG A C 1
ATOM 582 O O . ARG A 1 83 ? 13.080 -1.352 -39.568 1.00 91.69 83 ARG A O 1
ATOM 589 N N . SER A 1 84 ? 13.613 -2.892 -41.061 1.00 89.50 84 SER A N 1
ATOM 590 C CA . SER A 1 84 ? 12.373 -2.700 -41.802 1.00 89.50 84 SER A CA 1
ATOM 591 C C . SER A 1 84 ? 11.198 -3.298 -41.030 1.00 89.50 84 SER A C 1
ATOM 593 O O . SER A 1 84 ? 11.261 -4.408 -40.495 1.00 89.50 84 SER A O 1
ATOM 595 N N . GLY A 1 85 ? 10.099 -2.556 -40.999 1.00 89.19 85 GLY A N 1
ATOM 596 C CA . GLY A 1 85 ? 8.925 -2.914 -40.222 1.00 89.19 85 GLY A CA 1
ATOM 597 C C . GLY A 1 85 ? 8.518 -1.766 -39.318 1.00 89.19 85 GLY A C 1
ATOM 598 O O . GLY A 1 85 ? 8.864 -0.618 -39.567 1.00 89.19 85 GLY A O 1
ATOM 599 N N . ALA A 1 86 ? 7.695 -2.086 -38.334 1.00 92.19 86 ALA A N 1
ATOM 600 C CA . ALA A 1 86 ? 7.370 -1.177 -37.256 1.00 92.19 86 ALA A CA 1
ATOM 601 C C . ALA A 1 86 ? 7.457 -1.957 -35.950 1.00 92.19 86 ALA A C 1
ATOM 603 O O . ALA A 1 86 ? 7.141 -3.153 -35.918 1.00 92.19 86 ALA A O 1
ATOM 604 N N . THR A 1 87 ? 7.810 -1.247 -34.883 1.00 92.69 87 THR A N 1
ATOM 605 C CA . THR A 1 87 ? 7.932 -1.758 -33.515 1.00 92.69 87 THR A CA 1
ATOM 606 C C . THR A 1 87 ? 8.812 -3.002 -33.429 1.00 92.69 87 THR A C 1
ATOM 608 O O . THR A 1 87 ? 8.407 -4.008 -32.856 1.00 92.69 87 THR A O 1
ATOM 611 N N . ASN A 1 88 ? 9.968 -2.987 -34.085 1.00 95.31 88 ASN A N 1
ATOM 612 C CA . ASN A 1 88 ? 10.824 -4.159 -34.193 1.00 95.31 88 ASN A CA 1
ATOM 613 C C . ASN A 1 88 ? 12.326 -3.847 -34.195 1.00 95.31 88 ASN A C 1
ATOM 615 O O . ASN A 1 88 ? 13.103 -4.785 -34.401 1.00 95.31 88 ASN A O 1
ATOM 619 N N . ASP A 1 89 ? 12.732 -2.599 -33.956 1.00 96.88 89 ASP A N 1
ATOM 620 C CA . ASP A 1 89 ? 14.144 -2.224 -33.819 1.00 96.88 89 ASP A CA 1
ATOM 621 C C . ASP A 1 89 ? 14.732 -2.655 -32.475 1.00 96.88 89 ASP A C 1
ATOM 623 O O . ASP A 1 89 ? 15.863 -3.137 -32.415 1.00 96.88 89 ASP A O 1
ATOM 627 N N . ILE A 1 90 ? 13.969 -2.477 -31.395 1.00 98.00 90 ILE A N 1
ATOM 628 C CA . ILE A 1 90 ? 14.404 -2.705 -30.017 1.00 98.00 90 ILE A CA 1
ATOM 629 C C . ILE A 1 90 ? 13.546 -3.785 -29.370 1.00 98.00 90 ILE A C 1
ATOM 631 O O . ILE A 1 90 ? 12.334 -3.617 -29.246 1.00 98.00 90 ILE A O 1
ATOM 635 N N . VAL A 1 91 ? 14.193 -4.854 -28.904 1.00 98.25 91 VAL A N 1
ATOM 636 C CA . VAL A 1 91 ? 13.547 -5.989 -28.236 1.00 98.25 91 VAL A CA 1
ATOM 637 C C . VAL A 1 91 ? 13.451 -5.717 -26.739 1.00 98.25 91 VAL A C 1
ATOM 639 O O . VAL A 1 91 ? 14.446 -5.799 -26.015 1.00 98.25 91 VAL A O 1
ATOM 642 N N . ALA A 1 92 ? 12.254 -5.405 -26.248 1.00 98.44 92 ALA A N 1
ATOM 643 C CA . ALA A 1 92 ? 12.053 -4.967 -24.868 1.00 98.44 92 ALA A CA 1
ATOM 644 C C . ALA A 1 92 ? 12.449 -6.046 -23.846 1.00 98.44 92 ALA A C 1
ATOM 646 O O . ALA A 1 92 ? 13.099 -5.758 -22.842 1.00 98.44 92 ALA A O 1
ATOM 647 N N . THR A 1 93 ? 12.142 -7.313 -24.127 1.00 98.50 93 THR A N 1
ATOM 648 C CA . THR A 1 93 ? 12.431 -8.439 -23.220 1.00 98.50 93 THR A CA 1
ATOM 649 C C . THR A 1 93 ? 13.921 -8.766 -23.081 1.00 98.50 93 THR A C 1
ATOM 651 O O . THR A 1 93 ? 14.290 -9.648 -22.309 1.00 98.50 93 THR A O 1
ATOM 654 N N . ALA A 1 94 ? 14.797 -8.091 -23.833 1.00 98.50 94 ALA A N 1
ATOM 655 C CA . ALA A 1 94 ? 16.245 -8.225 -23.696 1.00 98.50 94 ALA A CA 1
ATOM 656 C C . ALA A 1 94 ? 16.822 -7.345 -22.570 1.00 98.50 94 ALA A C 1
ATOM 658 O O . ALA A 1 94 ? 17.999 -7.485 -22.229 1.00 98.50 94 ALA A O 1
ATOM 659 N N . PHE A 1 95 ? 16.022 -6.452 -21.978 1.00 98.81 95 PHE A N 1
ATOM 660 C CA . PHE A 1 95 ? 16.480 -5.530 -20.942 1.00 98.81 95 PHE A CA 1
ATOM 661 C C . PHE A 1 95 ? 16.226 -6.046 -19.530 1.00 98.81 95 PHE A C 1
ATOM 663 O O . PHE A 1 95 ? 15.139 -6.510 -19.192 1.00 98.81 95 PHE A O 1
ATOM 670 N N . THR A 1 96 ? 17.238 -5.907 -18.677 1.00 98.81 96 THR A N 1
ATOM 671 C CA . THR A 1 96 ? 17.198 -6.246 -17.255 1.00 98.81 96 THR A CA 1
ATOM 672 C C . THR A 1 96 ? 17.606 -5.046 -16.415 1.00 98.81 96 THR A C 1
ATOM 674 O O . THR A 1 96 ? 18.698 -4.504 -16.573 1.00 98.81 96 THR A O 1
ATOM 677 N N . PHE A 1 97 ? 16.739 -4.644 -15.495 1.00 98.75 97 PHE A N 1
ATOM 678 C CA . PHE A 1 97 ? 17.024 -3.627 -14.492 1.00 98.75 97 PHE A CA 1
ATOM 679 C C . PHE A 1 97 ? 17.772 -4.246 -13.317 1.00 98.75 97 PHE A C 1
ATOM 681 O O . PHE A 1 97 ? 17.431 -5.344 -12.887 1.00 98.75 97 PHE A O 1
ATOM 688 N N . THR A 1 98 ? 18.722 -3.504 -12.757 1.00 98.44 98 THR A N 1
ATOM 689 C CA . THR A 1 98 ? 19.319 -3.754 -11.440 1.00 98.44 98 THR A CA 1
ATOM 690 C C . THR A 1 98 ? 19.011 -2.572 -10.529 1.00 98.44 98 THR A C 1
ATOM 692 O O . THR A 1 98 ? 19.223 -1.426 -10.934 1.00 98.44 98 THR A O 1
ATOM 695 N N . GLY A 1 99 ? 18.557 -2.833 -9.302 1.00 97.62 99 GLY A N 1
ATOM 696 C CA . GLY A 1 99 ? 18.239 -1.784 -8.335 1.00 97.62 99 GLY A CA 1
ATOM 697 C C . GLY A 1 99 ? 18.446 -2.172 -6.878 1.00 97.62 99 GLY A C 1
ATOM 698 O O . GLY A 1 99 ? 19.517 -2.656 -6.516 1.00 97.62 99 GLY A O 1
ATOM 699 N N . GLU A 1 100 ? 17.460 -1.882 -6.033 1.00 97.56 100 GLU A N 1
ATOM 700 C CA . GLU A 1 100 ? 17.517 -2.008 -4.574 1.00 97.56 100 GLU A CA 1
ATOM 701 C C . GLU A 1 100 ? 18.132 -3.335 -4.116 1.00 97.56 100 GLU A C 1
ATOM 703 O O . GLU A 1 100 ? 17.745 -4.408 -4.574 1.00 97.56 100 GLU A O 1
ATOM 708 N N . GLY A 1 101 ? 19.151 -3.268 -3.251 1.00 96.62 101 GLY A N 1
ATOM 709 C CA . GLY A 1 101 ? 19.855 -4.458 -2.757 1.00 96.62 101 GLY A CA 1
ATOM 710 C C . GLY A 1 101 ? 20.560 -5.312 -3.820 1.00 96.62 101 GLY A C 1
ATOM 711 O O . GLY A 1 101 ? 21.016 -6.409 -3.506 1.00 96.62 101 GLY A O 1
ATOM 712 N N . GLY A 1 102 ? 20.654 -4.844 -5.069 1.00 96.94 102 GLY A N 1
ATOM 713 C CA . GLY A 1 102 ? 21.131 -5.636 -6.204 1.00 96.94 102 GLY A CA 1
ATOM 714 C C . GLY A 1 102 ? 20.062 -6.549 -6.810 1.00 96.94 102 GLY A C 1
ATOM 715 O O . GLY A 1 102 ? 20.400 -7.407 -7.626 1.00 96.94 102 GLY A O 1
ATOM 716 N N . ALA A 1 103 ? 18.790 -6.383 -6.433 1.00 97.19 103 ALA A N 1
ATOM 717 C CA . ALA A 1 103 ? 17.678 -7.082 -7.061 1.00 97.19 103 ALA A CA 1
ATOM 718 C C . ALA A 1 103 ? 17.623 -6.764 -8.559 1.00 97.19 103 ALA A C 1
ATOM 720 O O . ALA A 1 103 ? 17.953 -5.652 -8.984 1.00 97.19 103 ALA A O 1
ATOM 721 N N . THR A 1 104 ? 17.205 -7.751 -9.353 1.00 97.94 104 THR A N 1
ATOM 722 C CA . THR A 1 104 ? 17.110 -7.616 -10.807 1.00 97.94 104 THR A CA 1
ATOM 723 C C . THR A 1 104 ? 15.723 -7.962 -11.317 1.00 97.94 104 THR A C 1
ATOM 725 O O . THR A 1 104 ? 15.029 -8.793 -10.730 1.00 97.94 104 THR A O 1
ATOM 728 N N . TYR A 1 105 ? 15.327 -7.323 -12.415 1.00 98.44 105 TYR A N 1
ATOM 729 C CA . TYR A 1 105 ? 14.080 -7.612 -13.113 1.00 98.44 105 TYR A CA 1
ATOM 730 C C . TYR A 1 105 ? 14.272 -7.498 -14.624 1.00 98.44 105 TYR A C 1
ATOM 732 O O . TYR A 1 105 ? 14.596 -6.425 -15.132 1.00 98.44 105 TYR A O 1
ATOM 740 N N . THR A 1 106 ? 14.080 -8.606 -15.336 1.00 98.81 106 THR A N 1
ATOM 741 C CA . THR A 1 106 ? 14.047 -8.637 -16.803 1.00 98.81 106 THR A CA 1
ATOM 742 C C . THR A 1 106 ? 12.641 -8.304 -17.275 1.00 98.81 106 THR A C 1
ATOM 744 O O . THR A 1 106 ? 11.688 -8.895 -16.772 1.00 98.81 106 THR A O 1
ATOM 747 N N . LEU A 1 107 ? 12.520 -7.378 -18.227 1.00 98.81 107 LEU A N 1
ATOM 748 C CA . LEU A 1 107 ? 11.235 -7.020 -18.825 1.00 98.81 107 LEU A CA 1
ATOM 749 C C . LEU A 1 107 ? 10.602 -8.242 -19.494 1.00 98.81 107 LEU A C 1
ATOM 751 O O . LEU A 1 107 ? 11.293 -9.060 -20.105 1.00 98.81 107 LEU A O 1
ATOM 755 N N . THR A 1 108 ? 9.287 -8.369 -19.371 1.00 98.44 108 THR A N 1
ATOM 756 C CA . THR A 1 108 ? 8.574 -9.595 -19.741 1.00 98.44 108 THR A CA 1
ATOM 757 C C . THR A 1 108 ? 7.521 -9.387 -20.815 1.00 98.44 108 THR A C 1
ATOM 759 O O . THR A 1 108 ? 7.361 -10.254 -21.674 1.00 98.44 108 THR A O 1
ATOM 762 N N . ASP A 1 109 ? 6.805 -8.266 -20.779 1.00 98.12 109 ASP A N 1
ATOM 763 C CA . ASP A 1 109 ? 5.630 -8.027 -21.623 1.00 98.12 109 ASP A CA 1
ATOM 764 C C . ASP A 1 109 ? 5.511 -6.578 -22.132 1.00 98.12 109 ASP A C 1
ATOM 766 O O . ASP A 1 109 ? 4.523 -6.231 -22.785 1.00 98.12 109 ASP A O 1
ATOM 770 N N . SER A 1 110 ? 6.509 -5.725 -21.880 1.00 98.50 110 SER A N 1
ATOM 771 C CA . SER A 1 110 ? 6.650 -4.443 -22.577 1.00 98.50 110 SER A CA 1
ATOM 772 C C . SER A 1 110 ? 6.824 -4.661 -24.080 1.00 98.50 110 SER A C 1
ATOM 774 O O . SER A 1 110 ? 7.489 -5.599 -24.512 1.00 98.50 110 SER A O 1
ATOM 776 N N . ALA A 1 111 ? 6.209 -3.795 -24.883 1.00 98.19 111 ALA A N 1
ATOM 777 C CA . ALA A 1 111 ? 6.266 -3.906 -26.334 1.00 98.19 111 ALA A CA 1
ATOM 778 C C . ALA A 1 111 ? 7.622 -3.450 -26.884 1.00 98.19 111 ALA A C 1
ATOM 780 O O . ALA A 1 111 ? 8.214 -2.490 -26.385 1.00 98.19 111 ALA A O 1
ATOM 781 N N . ASP A 1 112 ? 8.048 -4.105 -27.958 1.00 98.31 112 ASP A N 1
ATOM 782 C CA . ASP A 1 112 ? 9.166 -3.672 -28.789 1.00 98.31 112 ASP A CA 1
ATOM 783 C C . ASP A 1 112 ? 8.877 -2.298 -29.413 1.00 98.31 112 ASP A C 1
ATOM 785 O O . ASP A 1 112 ? 7.721 -1.899 -29.609 1.00 98.31 112 ASP A O 1
ATOM 789 N N . VAL A 1 113 ? 9.934 -1.546 -29.717 1.00 97.81 113 VAL A N 1
ATOM 790 C CA . VAL A 1 113 ? 9.821 -0.168 -30.220 1.00 97.81 113 VAL A CA 1
ATOM 791 C C . VAL A 1 113 ? 10.774 0.094 -31.372 1.00 97.81 113 VAL A C 1
ATOM 793 O O . VAL A 1 113 ? 11.730 -0.645 -31.590 1.00 97.81 113 VAL A O 1
ATOM 796 N N . GLU A 1 114 ? 10.499 1.178 -32.088 1.00 96.12 114 GLU A N 1
ATOM 797 C CA . GLU A 1 114 ? 11.418 1.755 -33.065 1.00 96.12 114 GLU A CA 1
ATOM 798 C C . GLU A 1 114 ? 12.444 2.655 -32.379 1.00 96.12 114 GLU A C 1
ATOM 800 O O . GLU A 1 114 ? 12.166 3.266 -31.338 1.00 96.12 114 GLU A O 1
ATOM 805 N N . VAL A 1 115 ? 13.607 2.811 -33.004 1.00 94.44 115 VAL A N 1
ATOM 806 C CA . VAL A 1 115 ? 14.551 3.849 -32.600 1.00 94.44 115 VAL A CA 1
ATOM 807 C C . VAL A 1 115 ? 14.136 5.211 -33.151 1.00 94.44 115 VAL A C 1
ATOM 809 O O . VAL A 1 115 ? 13.802 5.374 -34.321 1.00 94.44 115 VAL A O 1
ATOM 812 N N . THR A 1 116 ? 14.167 6.235 -32.298 1.00 85.75 116 THR A N 1
ATOM 813 C CA . THR A 1 116 ? 13.830 7.615 -32.688 1.00 85.75 116 THR A CA 1
ATOM 814 C C . THR A 1 116 ? 14.973 8.258 -33.479 1.00 85.75 116 THR A C 1
ATOM 816 O O . THR A 1 116 ? 14.765 9.144 -34.309 1.00 85.75 116 THR A O 1
ATOM 819 N N . SER A 1 117 ? 16.202 7.832 -33.193 1.00 92.19 117 SER A N 1
ATOM 820 C CA . SER A 1 117 ? 17.431 8.218 -33.881 1.00 92.19 117 SER A CA 1
ATOM 821 C C . SER A 1 117 ? 18.502 7.153 -33.651 1.00 92.19 117 SER A C 1
ATOM 823 O O . SER A 1 117 ? 18.357 6.297 -32.779 1.00 92.19 117 SER A O 1
ATOM 825 N N . GLY A 1 118 ? 19.650 7.292 -34.320 1.00 94.31 118 GLY A N 1
ATOM 826 C CA . GLY A 1 118 ? 20.833 6.463 -34.057 1.00 94.31 118 GLY A CA 1
ATOM 827 C C . GLY A 1 118 ? 21.441 6.608 -32.652 1.00 94.31 118 GLY A C 1
ATOM 828 O O . GLY A 1 118 ? 22.514 6.075 -32.396 1.00 94.31 118 GLY A O 1
ATOM 829 N N . THR A 1 119 ? 20.803 7.356 -31.748 1.00 95.88 119 THR A N 1
ATOM 830 C CA . THR A 1 119 ? 21.299 7.615 -30.391 1.00 95.88 119 THR A CA 1
ATOM 831 C C . THR A 1 119 ? 20.235 7.485 -29.309 1.00 95.88 119 THR A C 1
ATOM 833 O O . THR A 1 119 ? 20.551 7.677 -28.134 1.00 95.88 119 THR A O 1
ATOM 836 N N . THR A 1 120 ? 18.956 7.284 -29.647 1.00 96.81 120 THR A N 1
ATOM 837 C CA . THR A 1 120 ? 17.875 7.329 -28.651 1.00 96.81 120 THR A CA 1
ATOM 838 C C . THR A 1 120 ? 16.675 6.480 -29.045 1.00 96.81 120 THR A C 1
ATOM 840 O O . THR A 1 120 ? 16.213 6.529 -30.183 1.00 96.81 120 THR A O 1
ATOM 843 N N . PHE A 1 121 ? 16.118 5.779 -28.060 1.00 97.75 121 PHE A N 1
ATOM 844 C CA . PHE A 1 121 ? 14.791 5.167 -28.118 1.00 97.75 121 PHE A CA 1
ATOM 845 C C . PHE A 1 121 ? 14.087 5.308 -26.764 1.00 97.75 121 PHE A C 1
ATOM 847 O O . PHE A 1 121 ? 14.718 5.597 -25.742 1.00 97.75 121 PHE A O 1
ATOM 854 N N . THR A 1 122 ? 12.773 5.090 -26.755 1.00 98.31 122 THR A N 1
ATOM 855 C CA . THR A 1 122 ? 11.975 5.091 -25.526 1.00 98.31 122 THR A CA 1
ATOM 856 C C . THR A 1 122 ? 11.084 3.861 -25.489 1.00 98.31 122 THR A C 1
ATOM 858 O O . THR A 1 122 ? 10.264 3.665 -26.381 1.00 98.31 122 THR A O 1
ATOM 861 N N . LEU A 1 123 ? 11.215 3.069 -24.428 1.00 98.44 123 LEU A N 1
ATOM 862 C CA . LEU A 1 123 ? 10.287 2.001 -24.080 1.00 98.44 123 LEU A CA 1
ATOM 863 C C . LEU A 1 123 ? 9.228 2.551 -23.120 1.00 98.44 123 LEU A C 1
ATOM 865 O O . LEU A 1 123 ? 9.555 3.208 -22.131 1.00 98.44 123 LEU A O 1
ATOM 869 N N . MET A 1 124 ? 7.960 2.260 -23.395 1.00 98.50 124 MET A N 1
ATOM 870 C CA . MET A 1 124 ? 6.885 2.440 -22.421 1.00 98.50 124 MET A CA 1
ATOM 871 C C . MET A 1 124 ? 6.653 1.106 -21.731 1.00 98.50 124 MET A C 1
ATOM 873 O O . MET A 1 124 ? 6.177 0.165 -22.368 1.00 98.50 124 MET A O 1
ATOM 877 N N . LEU A 1 125 ? 7.000 1.025 -20.446 1.00 98.69 125 LEU A N 1
ATOM 878 C CA . LEU A 1 125 ? 6.827 -0.216 -19.707 1.00 98.69 125 LEU A CA 1
ATOM 879 C C . LEU A 1 125 ? 5.344 -0.579 -19.599 1.00 98.69 125 LEU A C 1
ATOM 881 O O . LEU A 1 125 ? 4.486 0.283 -19.371 1.00 98.69 125 LEU A O 1
ATOM 885 N N . SER A 1 126 ? 5.054 -1.870 -19.737 1.00 98.69 126 SER A N 1
ATOM 886 C CA . SER A 1 126 ? 3.733 -2.418 -19.443 1.00 98.69 126 SER A CA 1
ATOM 887 C C . SER A 1 126 ? 3.356 -2.168 -17.973 1.00 98.69 126 SER A C 1
ATOM 889 O O . SER A 1 126 ? 4.194 -1.832 -17.132 1.00 98.69 126 SER A O 1
ATOM 891 N N . ALA A 1 127 ? 2.088 -2.382 -17.619 1.00 97.75 127 ALA A N 1
ATOM 892 C CA . ALA A 1 127 ? 1.669 -2.301 -16.220 1.00 97.75 127 ALA A CA 1
ATOM 893 C C . ALA A 1 127 ? 2.391 -3.333 -15.328 1.00 97.75 127 ALA A C 1
ATOM 895 O O . ALA A 1 127 ? 2.739 -3.007 -14.192 1.00 97.75 127 ALA A O 1
ATOM 896 N N . THR A 1 128 ? 2.629 -4.544 -15.845 1.00 97.44 128 THR A N 1
ATOM 897 C CA . THR A 1 128 ? 3.320 -5.632 -15.138 1.00 97.44 128 THR A CA 1
ATOM 898 C C . THR A 1 128 ? 4.775 -5.264 -14.877 1.00 97.44 128 THR A C 1
ATOM 900 O O . THR A 1 128 ? 5.218 -5.244 -13.726 1.00 97.44 128 THR A O 1
ATOM 903 N N . ASP A 1 129 ? 5.491 -4.899 -15.940 1.00 98.62 129 ASP A N 1
ATOM 904 C CA . ASP A 1 129 ? 6.910 -4.583 -15.884 1.00 98.62 129 ASP A CA 1
ATOM 905 C C . ASP A 1 129 ? 7.154 -3.339 -15.024 1.00 98.62 129 ASP A C 1
ATOM 907 O O . ASP A 1 129 ? 8.019 -3.340 -14.150 1.00 98.62 129 ASP A O 1
ATOM 911 N N . LYS A 1 130 ? 6.336 -2.293 -15.189 1.00 97.88 130 LYS A N 1
ATOM 912 C CA . LYS A 1 130 ? 6.417 -1.077 -14.372 1.00 97.88 130 LYS A CA 1
ATOM 913 C C . LYS A 1 130 ? 6.227 -1.367 -12.884 1.00 97.88 130 LYS A C 1
ATOM 915 O O . LYS A 1 130 ? 6.954 -0.816 -12.061 1.00 97.88 130 LYS A O 1
ATOM 920 N N . ALA A 1 131 ? 5.256 -2.206 -12.517 1.00 95.50 131 ALA A N 1
ATOM 921 C CA . ALA A 1 131 ? 5.003 -2.542 -11.115 1.00 95.50 131 ALA A CA 1
ATOM 922 C C . ALA A 1 131 ? 6.182 -3.298 -10.479 1.00 95.50 131 ALA A C 1
ATOM 924 O O . ALA A 1 131 ? 6.497 -3.080 -9.308 1.00 95.50 131 ALA A O 1
ATOM 925 N N . ALA A 1 132 ? 6.850 -4.165 -11.240 1.00 96.31 132 ALA A N 1
ATOM 926 C CA . ALA A 1 132 ? 8.028 -4.883 -10.772 1.00 96.31 132 ALA A CA 1
ATOM 927 C C . ALA A 1 132 ? 9.273 -3.983 -10.703 1.00 96.31 132 ALA A C 1
ATOM 929 O O . ALA A 1 132 ? 9.941 -3.952 -9.670 1.00 96.31 132 ALA A O 1
ATOM 930 N N . VAL A 1 133 ? 9.544 -3.197 -11.751 1.00 97.62 133 VAL A N 1
ATOM 931 C CA . VAL A 1 133 ? 10.669 -2.246 -11.784 1.00 97.62 133 VAL A CA 1
ATOM 932 C C . VAL A 1 133 ? 10.547 -1.221 -10.657 1.00 97.62 133 VAL A C 1
ATOM 934 O O . VAL A 1 133 ? 11.517 -0.999 -9.935 1.00 97.62 133 VAL A O 1
ATOM 937 N N . ASN A 1 134 ? 9.355 -0.660 -10.427 1.00 96.38 134 ASN A N 1
ATOM 938 C CA . ASN A 1 134 ? 9.150 0.345 -9.381 1.00 96.38 134 ASN A CA 1
ATOM 939 C C . ASN A 1 134 ? 9.483 -0.163 -7.972 1.00 96.38 134 ASN A C 1
ATOM 941 O O . ASN A 1 134 ? 9.906 0.637 -7.145 1.00 96.38 134 ASN A O 1
ATOM 945 N N . GLN A 1 135 ? 9.343 -1.463 -7.695 1.00 93.94 135 GLN A N 1
ATOM 946 C CA . GLN A 1 135 ? 9.715 -2.023 -6.390 1.00 93.94 135 GLN A CA 1
ATOM 947 C C . GLN A 1 135 ? 11.231 -2.030 -6.154 1.00 93.94 135 GLN A C 1
ATOM 949 O O . GLN A 1 135 ? 11.660 -1.969 -5.005 1.00 93.94 135 GLN A O 1
ATOM 954 N N . ILE A 1 136 ? 12.039 -2.073 -7.220 1.00 95.44 136 ILE A N 1
ATOM 955 C CA . ILE A 1 136 ? 13.507 -2.082 -7.130 1.00 95.44 136 ILE A CA 1
ATOM 956 C C . ILE A 1 136 ? 14.138 -0.725 -7.479 1.00 95.44 136 ILE A C 1
ATOM 958 O O . ILE A 1 136 ? 15.320 -0.524 -7.216 1.00 95.44 136 ILE A O 1
ATOM 962 N N . THR A 1 137 ? 13.382 0.230 -8.025 1.00 97.06 137 THR A N 1
ATOM 963 C CA . THR A 1 137 ? 13.813 1.621 -8.261 1.00 97.06 137 THR A CA 1
ATOM 964 C C . THR A 1 137 ? 13.153 2.571 -7.259 1.00 97.06 137 THR A C 1
ATOM 966 O O . THR A 1 137 ? 12.322 3.405 -7.615 1.00 97.06 137 THR A O 1
ATOM 969 N N . ASN A 1 138 ? 13.503 2.415 -5.983 1.00 96.12 138 ASN A N 1
ATOM 970 C CA . ASN A 1 138 ? 12.804 3.009 -4.837 1.00 96.12 138 ASN A CA 1
ATOM 971 C C . ASN A 1 138 ? 13.169 4.471 -4.514 1.00 96.12 138 ASN A C 1
ATOM 973 O O . ASN A 1 138 ? 12.619 5.071 -3.592 1.00 96.12 138 ASN A O 1
ATOM 977 N N . LYS A 1 139 ? 14.095 5.065 -5.266 1.00 97.31 139 LYS A N 1
ATOM 978 C CA . LYS A 1 139 ? 14.641 6.396 -4.986 1.00 97.31 139 LYS A CA 1
ATOM 979 C C . LYS A 1 139 ? 15.000 7.150 -6.260 1.00 97.31 139 LYS A C 1
ATOM 981 O O . LYS A 1 139 ? 15.568 6.569 -7.182 1.00 97.31 139 LYS A O 1
ATOM 986 N N . ASN A 1 140 ? 14.717 8.454 -6.277 1.00 98.12 140 ASN A N 1
ATOM 987 C CA . ASN A 1 140 ? 15.137 9.353 -7.352 1.00 98.12 140 ASN A CA 1
ATOM 988 C C . ASN A 1 140 ? 16.671 9.472 -7.413 1.00 98.12 140 ASN A C 1
ATOM 990 O O . ASN A 1 140 ? 17.346 9.568 -6.388 1.00 98.12 140 ASN A O 1
ATOM 994 N N . GLY A 1 141 ? 17.214 9.558 -8.625 1.00 98.31 141 GLY A N 1
ATOM 995 C CA . GLY A 1 141 ? 18.649 9.654 -8.886 1.00 98.31 141 GLY A CA 1
ATOM 996 C C . GLY A 1 141 ? 19.239 8.349 -9.414 1.00 98.31 141 GLY A C 1
ATOM 997 O O . GLY A 1 141 ? 18.559 7.572 -10.077 1.00 98.31 141 GLY A O 1
ATOM 998 N N . THR A 1 142 ? 20.531 8.136 -9.171 1.00 98.25 142 THR A N 1
ATOM 999 C CA . THR A 1 142 ? 21.302 7.029 -9.771 1.00 98.25 142 THR A CA 1
ATOM 1000 C C . THR A 1 142 ? 21.548 5.855 -8.828 1.00 98.25 142 THR A C 1
ATOM 1002 O O . THR A 1 142 ? 22.172 4.878 -9.236 1.00 98.25 142 THR A O 1
ATOM 1005 N N . SER A 1 143 ? 21.104 5.946 -7.573 1.00 97.75 143 SER A N 1
ATOM 1006 C CA . SER A 1 143 ? 21.282 4.891 -6.577 1.00 97.75 143 SER A CA 1
ATOM 1007 C C . SER A 1 143 ? 20.035 4.711 -5.721 1.00 97.75 143 SER A C 1
ATOM 1009 O O . SER A 1 143 ? 19.326 5.676 -5.431 1.00 97.75 143 SER A O 1
ATOM 1011 N N . SER A 1 144 ? 19.815 3.470 -5.301 1.00 98.06 144 SER A N 1
ATOM 1012 C CA . SER A 1 144 ? 18.719 3.037 -4.441 1.00 98.06 144 SER A CA 1
ATOM 1013 C C . SER A 1 144 ? 18.889 3.474 -2.986 1.00 98.06 144 SER A C 1
ATOM 1015 O O . SER A 1 144 ? 19.939 4.002 -2.598 1.00 98.06 144 SER A O 1
ATOM 1017 N N . THR A 1 145 ? 17.870 3.237 -2.160 1.00 96.56 145 THR A N 1
ATOM 1018 C CA . THR A 1 145 ? 17.907 3.511 -0.715 1.00 96.56 145 THR A CA 1
ATOM 1019 C C . THR A 1 145 ? 19.033 2.740 -0.007 1.00 96.56 145 THR A C 1
ATOM 1021 O O . THR A 1 145 ? 19.726 3.328 0.826 1.00 96.56 145 THR A O 1
ATOM 1024 N N . SER A 1 146 ? 19.330 1.490 -0.398 1.00 96.38 146 SER A N 1
ATOM 1025 C CA . SER A 1 146 ? 20.511 0.749 0.096 1.00 96.38 146 SER A CA 1
ATOM 1026 C C . SER A 1 146 ? 21.858 1.225 -0.470 1.00 96.38 146 SER A C 1
ATOM 1028 O O . SER A 1 146 ? 22.904 0.692 -0.097 1.00 96.38 146 SER A O 1
ATOM 1030 N N . GLY A 1 147 ? 21.861 2.188 -1.395 1.00 96.75 147 GLY A N 1
ATOM 1031 C CA . GLY A 1 147 ? 23.062 2.700 -2.056 1.00 96.75 147 GLY A CA 1
ATOM 1032 C C . GLY A 1 147 ? 23.492 1.926 -3.307 1.00 96.75 147 GLY A C 1
ATOM 1033 O O . GLY A 1 147 ? 24.564 2.208 -3.845 1.00 96.75 147 GLY A O 1
ATOM 1034 N N . THR A 1 148 ? 22.684 0.984 -3.803 1.00 97.75 148 THR A N 1
ATOM 1035 C CA . THR A 1 148 ? 22.996 0.242 -5.035 1.00 97.75 148 THR A CA 1
ATOM 1036 C C . THR A 1 148 ? 22.806 1.144 -6.248 1.00 97.75 148 THR A C 1
ATOM 1038 O O . THR A 1 148 ? 21.749 1.746 -6.400 1.00 97.75 148 THR A O 1
ATOM 1041 N N . THR A 1 149 ? 23.801 1.248 -7.130 1.00 98.06 149 THR A N 1
ATOM 1042 C CA . THR A 1 149 ? 23.660 2.003 -8.385 1.00 98.06 149 THR A CA 1
ATOM 1043 C C . THR A 1 149 ? 22.686 1.306 -9.329 1.00 98.06 149 THR A C 1
ATOM 1045 O O . THR A 1 149 ? 22.830 0.111 -9.591 1.00 98.06 149 THR A O 1
ATOM 1048 N N . TYR A 1 150 ? 21.728 2.053 -9.875 1.00 98.69 150 TYR A N 1
ATOM 1049 C CA . TYR A 1 150 ? 20.799 1.522 -10.865 1.00 98.69 150 TYR A CA 1
ATOM 1050 C C . TYR A 1 150 ? 21.496 1.282 -12.206 1.00 98.69 150 TYR A C 1
ATOM 1052 O O . TYR A 1 150 ? 22.220 2.153 -12.695 1.00 98.69 150 TYR A O 1
ATOM 1060 N N . ASN A 1 151 ? 21.251 0.129 -12.829 1.00 98.50 151 ASN A N 1
ATOM 1061 C CA . ASN A 1 151 ? 21.866 -0.250 -14.105 1.00 98.50 151 ASN A CA 1
ATOM 1062 C C . ASN A 1 151 ? 20.860 -0.946 -15.025 1.00 98.50 151 ASN A C 1
ATOM 1064 O O . ASN A 1 151 ? 20.028 -1.721 -14.555 1.00 98.50 151 ASN A O 1
ATOM 1068 N N . LEU A 1 152 ? 20.981 -0.698 -16.328 1.00 98.69 152 LEU A N 1
ATOM 1069 C CA . LEU A 1 152 ? 20.223 -1.369 -17.378 1.00 98.69 152 LEU A CA 1
ATOM 1070 C C . LEU A 1 152 ? 21.132 -2.340 -18.143 1.00 98.69 152 LEU A C 1
ATOM 1072 O O . LEU A 1 152 ? 21.966 -1.930 -18.942 1.00 98.69 152 LEU A O 1
ATOM 1076 N N . ALA A 1 153 ? 20.985 -3.638 -17.924 1.00 98.69 153 ALA A N 1
ATOM 1077 C CA . ALA A 1 153 ? 21.674 -4.638 -18.729 1.00 98.69 153 ALA A CA 1
ATOM 1078 C C . ALA A 1 153 ? 20.856 -4.959 -19.986 1.00 98.69 153 ALA A C 1
ATOM 1080 O O . ALA A 1 153 ? 19.665 -5.240 -19.886 1.00 98.69 153 ALA A O 1
ATOM 1081 N N . ALA A 1 154 ? 21.499 -4.957 -21.149 1.00 98.62 154 ALA A N 1
ATOM 1082 C CA . ALA A 1 154 ? 20.926 -5.383 -22.415 1.00 98.62 154 ALA A CA 1
ATOM 1083 C C . ALA A 1 154 ? 21.574 -6.706 -22.851 1.00 98.62 154 ALA A C 1
ATOM 1085 O O . ALA A 1 154 ? 22.792 -6.798 -23.028 1.00 98.62 154 ALA A O 1
ATOM 1086 N N . ALA A 1 155 ? 20.762 -7.754 -22.965 1.00 98.38 155 ALA A N 1
ATOM 1087 C CA . ALA A 1 155 ? 21.193 -9.057 -23.459 1.00 98.38 155 ALA A CA 1
ATOM 1088 C C . ALA A 1 155 ? 21.413 -9.035 -24.980 1.00 98.38 155 ALA A C 1
ATOM 1090 O O . ALA A 1 155 ? 21.002 -8.104 -25.664 1.00 98.38 155 ALA A O 1
ATOM 1091 N N . GLU A 1 156 ? 22.038 -10.081 -25.518 1.00 97.69 156 GLU A N 1
ATOM 1092 C CA . GLU A 1 156 ? 22.221 -10.243 -26.963 1.00 97.69 156 GLU A CA 1
ATOM 1093 C C . GLU A 1 156 ? 20.904 -10.074 -27.748 1.00 97.69 156 GLU A C 1
ATOM 1095 O O . GLU A 1 156 ? 19.839 -10.485 -27.282 1.00 97.69 156 GLU A O 1
ATOM 1100 N N . ASN A 1 157 ? 20.9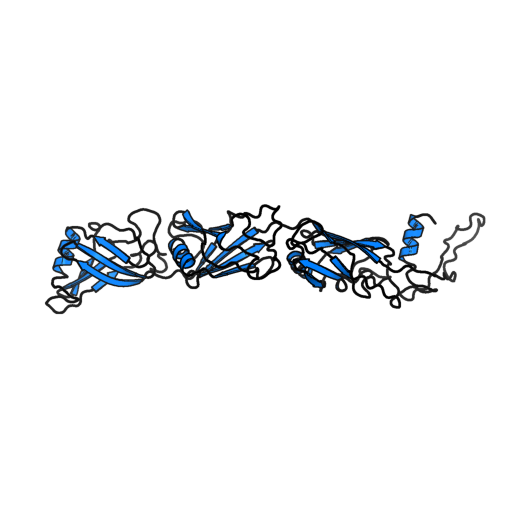91 -9.519 -28.960 1.00 95.44 157 ASN A N 1
ATOM 1101 C CA . ASN A 1 157 ? 19.867 -9.184 -29.844 1.00 95.44 157 ASN A CA 1
ATOM 1102 C C . ASN A 1 157 ? 18.891 -8.109 -29.320 1.00 95.44 157 ASN A C 1
ATOM 1104 O O . ASN A 1 157 ? 17.769 -8.020 -29.821 1.00 95.44 157 ASN A O 1
ATOM 1108 N N . TRP A 1 158 ? 19.277 -7.281 -28.343 1.00 97.88 158 TRP A N 1
ATOM 1109 C CA . TRP A 1 158 ? 18.423 -6.180 -27.871 1.00 97.88 158 TRP A CA 1
ATOM 1110 C C . TRP A 1 158 ? 18.143 -5.123 -28.954 1.00 97.88 158 TRP A C 1
ATOM 1112 O O . TRP A 1 158 ? 17.031 -4.604 -29.014 1.00 97.88 158 TRP A O 1
ATOM 1122 N N . ALA A 1 159 ? 19.121 -4.817 -29.817 1.00 97.12 159 ALA A N 1
ATOM 1123 C CA . ALA A 1 159 ? 18.971 -3.947 -30.987 1.00 97.12 159 ALA A CA 1
ATOM 1124 C C . ALA A 1 159 ? 18.871 -4.806 -32.249 1.00 97.12 159 ALA A C 1
ATOM 1126 O O . ALA A 1 159 ? 19.867 -5.089 -32.913 1.00 97.12 159 ALA A O 1
ATOM 1127 N N . ALA A 1 160 ? 17.662 -5.235 -32.584 1.00 95.38 160 ALA A N 1
ATOM 1128 C CA . ALA A 1 160 ? 17.409 -6.179 -33.663 1.00 95.38 160 ALA A CA 1
ATOM 1129 C C . ALA A 1 160 ? 17.693 -5.626 -35.072 1.00 95.38 160 ALA A C 1
ATOM 1131 O O . ALA A 1 160 ? 17.738 -6.406 -36.023 1.00 95.38 160 ALA A O 1
ATOM 1132 N N . GLY A 1 161 ? 17.885 -4.309 -35.217 1.00 92.25 161 GLY A N 1
ATOM 1133 C CA . GLY A 1 161 ? 18.390 -3.698 -36.449 1.00 92.25 161 GLY A CA 1
ATOM 1134 C C . GLY A 1 161 ? 19.859 -4.021 -36.743 1.00 92.25 161 GLY A C 1
ATOM 1135 O O . GLY A 1 161 ? 20.252 -4.010 -37.908 1.00 92.25 161 GLY A O 1
ATOM 1136 N N . ALA A 1 162 ? 20.661 -4.346 -35.727 1.00 94.88 162 ALA A N 1
ATOM 1137 C CA . ALA A 1 162 ? 22.065 -4.703 -35.903 1.00 94.88 162 ALA A CA 1
ATOM 1138 C C . ALA A 1 162 ? 22.246 -6.064 -36.591 1.00 94.88 162 ALA A C 1
ATOM 1140 O O . ALA A 1 162 ? 21.348 -6.908 -36.606 1.00 94.88 162 ALA A O 1
ATOM 1141 N N . ASP A 1 163 ? 23.435 -6.287 -37.152 1.00 93.44 163 ASP A N 1
ATOM 1142 C CA . ASP A 1 163 ? 23.789 -7.575 -37.739 1.00 93.44 163 ASP A CA 1
ATOM 1143 C C . ASP A 1 163 ? 23.799 -8.683 -36.671 1.00 93.44 163 ASP A C 1
ATOM 1145 O O . ASP A 1 163 ? 24.567 -8.623 -35.714 1.00 93.44 163 ASP A O 1
ATOM 1149 N N . ALA A 1 164 ? 22.989 -9.724 -36.871 1.00 90.75 164 ALA A N 1
ATOM 1150 C CA . ALA A 1 164 ? 22.863 -10.861 -35.957 1.00 90.75 164 ALA A CA 1
ATOM 1151 C C . ALA A 1 164 ? 24.163 -11.676 -35.782 1.00 90.75 164 ALA A C 1
ATOM 1153 O O . ALA A 1 164 ? 24.267 -12.477 -34.853 1.00 90.75 164 ALA A O 1
ATOM 1154 N N . ASP A 1 165 ? 25.146 -11.499 -36.671 1.00 90.81 165 ASP A N 1
ATOM 1155 C CA . ASP A 1 165 ? 26.469 -12.125 -36.556 1.00 90.81 165 ASP A CA 1
ATOM 1156 C C . ASP A 1 165 ? 27.417 -11.354 -35.602 1.00 90.81 165 ASP A C 1
ATOM 1158 O O . ASP A 1 165 ? 28.503 -11.843 -35.268 1.00 90.81 165 ASP A O 1
ATOM 1162 N N . VAL A 1 166 ? 27.030 -10.153 -35.154 1.00 92.94 166 VAL A N 1
ATOM 1163 C CA . VAL A 1 166 ? 27.803 -9.287 -34.253 1.00 92.94 166 VAL A CA 1
ATOM 1164 C C . VAL A 1 166 ? 27.278 -9.417 -32.823 1.00 92.94 166 VAL A C 1
ATOM 1166 O O . VAL A 1 166 ? 26.087 -9.291 -32.580 1.00 92.94 166 VAL A O 1
ATOM 1169 N N . ASN A 1 167 ? 28.178 -9.623 -31.856 1.00 95.19 167 ASN A N 1
ATOM 1170 C CA . ASN A 1 167 ? 27.819 -9.591 -30.435 1.00 95.19 167 ASN A CA 1
ATOM 1171 C C . ASN A 1 167 ? 27.599 -8.143 -29.988 1.00 95.19 167 ASN A C 1
ATOM 1173 O O . ASN A 1 167 ? 28.548 -7.354 -29.994 1.00 95.19 167 ASN A O 1
ATOM 1177 N N . ILE A 1 168 ? 26.373 -7.831 -29.575 1.00 96.81 168 ILE A N 1
ATOM 1178 C CA . ILE A 1 168 ? 25.967 -6.495 -29.122 1.00 96.81 168 ILE A CA 1
ATOM 1179 C C . ILE A 1 168 ? 25.563 -6.469 -27.643 1.00 96.81 168 ILE A C 1
ATOM 1181 O O . ILE A 1 168 ? 24.932 -5.519 -27.185 1.00 96.81 168 ILE A O 1
ATOM 1185 N N . THR A 1 169 ? 25.893 -7.515 -26.883 1.00 97.75 169 THR A N 1
ATOM 1186 C CA . THR A 1 169 ? 25.593 -7.601 -25.449 1.00 97.75 169 THR A CA 1
ATOM 1187 C C . THR A 1 169 ? 26.209 -6.426 -24.680 1.00 97.75 169 THR A C 1
ATOM 1189 O O . THR A 1 169 ? 27.419 -6.203 -24.739 1.00 97.75 169 THR A O 1
ATOM 1192 N N . ASP A 1 170 ? 25.393 -5.729 -23.887 1.00 97.50 170 ASP A N 1
ATOM 1193 C CA . ASP A 1 170 ? 25.795 -4.539 -23.138 1.00 97.50 170 ASP A CA 1
ATOM 1194 C C . ASP A 1 170 ? 25.230 -4.580 -21.709 1.00 97.50 170 ASP A C 1
ATOM 1196 O O . ASP A 1 170 ? 24.148 -4.082 -21.397 1.00 97.50 170 ASP A O 1
ATOM 1200 N N . THR A 1 171 ? 25.941 -5.263 -20.813 1.00 95.75 171 THR A N 1
ATOM 1201 C CA . THR A 1 171 ? 25.410 -5.606 -19.483 1.00 95.75 171 THR A CA 1
ATOM 1202 C C . THR A 1 171 ? 25.774 -4.623 -18.370 1.00 95.75 171 THR A C 1
ATOM 1204 O O . THR A 1 171 ? 25.216 -4.714 -17.276 1.00 95.75 171 THR A O 1
ATOM 1207 N N . THR A 1 172 ? 26.728 -3.713 -18.585 1.00 93.75 172 THR A N 1
ATOM 1208 C CA . THR A 1 172 ? 27.321 -2.901 -17.505 1.00 93.75 172 THR A CA 1
ATOM 1209 C C . THR A 1 172 ? 27.696 -1.506 -17.971 1.00 93.75 172 THR A C 1
ATOM 1211 O O . THR A 1 172 ? 28.201 -1.355 -19.072 1.00 93.75 172 THR A O 1
ATOM 1214 N N . GLY A 1 173 ? 27.598 -0.520 -17.076 1.00 93.62 173 GLY A N 1
ATOM 1215 C CA . GLY A 1 173 ? 27.964 0.870 -17.382 1.00 93.62 173 GLY A CA 1
ATOM 1216 C C . GLY A 1 173 ? 26.787 1.710 -17.879 1.00 93.62 173 GLY A C 1
ATOM 1217 O O . GLY A 1 173 ? 26.933 2.911 -18.080 1.00 93.62 173 GLY A O 1
ATOM 1218 N N . ASN A 1 174 ? 25.605 1.103 -17.959 1.00 97.31 174 ASN A N 1
ATOM 1219 C CA . ASN A 1 174 ? 24.372 1.693 -18.464 1.00 97.31 174 ASN A CA 1
ATOM 1220 C C . ASN A 1 174 ? 23.553 2.241 -17.299 1.00 97.31 174 ASN A C 1
ATOM 1222 O O . ASN A 1 174 ? 22.471 1.743 -16.974 1.00 97.31 174 ASN A O 1
ATOM 1226 N N . GLY A 1 175 ? 24.124 3.227 -16.606 1.00 97.94 175 GLY A N 1
ATOM 1227 C CA . GLY A 1 175 ? 23.515 3.813 -15.417 1.00 97.94 175 GLY A CA 1
ATOM 1228 C C . GLY A 1 175 ? 22.112 4.349 -15.703 1.00 97.94 175 GLY A C 1
ATOM 1229 O O . GLY A 1 175 ? 21.891 5.021 -16.714 1.00 97.94 175 GLY A O 1
ATOM 1230 N N . ILE A 1 176 ? 21.173 4.074 -14.797 1.00 98.81 176 ILE A N 1
ATOM 1231 C CA . ILE A 1 176 ? 19.804 4.593 -14.879 1.00 98.81 176 ILE A CA 1
ATOM 1232 C C . ILE A 1 176 ? 19.671 5.794 -13.944 1.00 98.81 176 ILE A C 1
ATOM 1234 O O . ILE A 1 176 ? 19.979 5.709 -12.757 1.00 98.81 176 ILE A O 1
ATOM 1238 N N . THR A 1 177 ? 19.165 6.910 -14.465 1.00 98.81 177 THR A N 1
ATOM 1239 C CA . THR A 1 177 ? 18.667 8.019 -13.643 1.00 98.81 177 THR A CA 1
ATOM 1240 C C . THR A 1 177 ? 17.159 7.878 -13.459 1.00 98.81 177 THR A C 1
ATOM 1242 O O . THR A 1 177 ? 16.392 8.100 -14.399 1.00 98.81 177 THR A O 1
ATOM 1245 N N . VAL A 1 178 ? 16.740 7.512 -12.250 1.00 98.81 178 VAL A N 1
ATOM 1246 C CA . VAL A 1 178 ? 15.335 7.348 -11.864 1.00 98.81 178 VAL A CA 1
ATOM 1247 C C . VAL A 1 178 ? 14.736 8.698 -11.460 1.00 98.81 178 VAL A C 1
ATOM 1249 O O . VAL A 1 178 ? 15.386 9.497 -10.781 1.00 98.81 178 VAL A O 1
ATOM 1252 N N . SER A 1 179 ? 13.495 8.961 -11.855 1.00 98.56 179 SER A N 1
ATOM 1253 C CA . SER A 1 179 ? 12.746 10.167 -11.498 1.00 98.56 179 SER A CA 1
ATOM 1254 C C . SER A 1 179 ? 11.290 9.853 -11.149 1.00 98.56 179 SER A C 1
ATOM 1256 O O . SER A 1 179 ? 10.765 8.790 -11.483 1.00 98.56 179 SER A O 1
ATOM 1258 N N . ASN A 1 180 ? 10.631 10.811 -10.490 1.00 97.44 180 ASN A N 1
ATOM 1259 C CA . ASN A 1 180 ? 9.201 10.776 -10.179 1.00 97.44 180 ASN A CA 1
ATOM 1260 C C . ASN A 1 180 ? 8.749 9.512 -9.423 1.00 97.44 180 ASN A C 1
ATOM 1262 O O . ASN A 1 180 ? 7.639 9.030 -9.640 1.00 97.44 180 ASN A O 1
ATOM 1266 N N . VAL A 1 181 ? 9.588 8.990 -8.519 1.00 97.31 181 VAL A N 1
ATOM 1267 C CA . VAL A 1 181 ? 9.173 7.936 -7.580 1.00 97.31 181 VAL A CA 1
ATOM 1268 C C . VAL A 1 181 ? 8.060 8.490 -6.677 1.00 97.31 181 VAL A C 1
ATOM 1270 O O . VAL A 1 181 ? 8.287 9.499 -6.001 1.00 97.31 181 VAL A O 1
ATOM 1273 N N . PRO A 1 182 ? 6.851 7.896 -6.682 1.00 93.81 182 PRO A N 1
ATOM 1274 C CA . PRO A 1 182 ? 5.742 8.381 -5.870 1.00 93.81 182 PRO A CA 1
ATOM 1275 C C . PRO A 1 182 ? 5.985 8.105 -4.382 1.00 93.81 182 PRO A C 1
ATOM 1277 O O . PRO A 1 182 ? 6.542 7.070 -4.020 1.00 93.81 182 PRO A O 1
ATOM 1280 N N . ALA A 1 183 ? 5.524 9.013 -3.521 1.00 95.69 183 ALA A N 1
ATOM 1281 C CA . ALA A 1 183 ? 5.489 8.764 -2.084 1.00 95.69 183 ALA A CA 1
ATOM 1282 C C . ALA A 1 183 ? 4.456 7.659 -1.763 1.00 95.69 183 ALA A C 1
ATOM 1284 O O . ALA A 1 183 ? 3.360 7.684 -2.339 1.00 95.69 183 ALA A O 1
ATOM 1285 N N . PRO A 1 184 ? 4.770 6.711 -0.860 1.00 97.31 184 PRO A N 1
ATOM 1286 C CA . PRO A 1 184 ? 3.820 5.710 -0.393 1.00 97.31 184 PRO A CA 1
ATOM 1287 C C . PRO A 1 184 ? 2.575 6.352 0.228 1.00 97.31 184 PRO A C 1
ATOM 1289 O O . PRO A 1 184 ? 2.684 7.306 0.994 1.00 97.31 184 PRO A O 1
ATOM 1292 N N . THR A 1 185 ? 1.399 5.803 -0.069 1.00 97.75 185 THR A N 1
ATOM 1293 C CA . THR A 1 185 ? 0.119 6.225 0.531 1.00 97.75 185 THR A CA 1
ATOM 1294 C C . THR A 1 185 ? -0.735 5.013 0.857 1.00 97.75 185 THR A C 1
ATOM 1296 O O . THR A 1 185 ? -0.679 3.999 0.160 1.00 97.75 185 THR A O 1
ATOM 1299 N N . ILE A 1 186 ? -1.532 5.106 1.910 1.00 98.69 186 ILE A N 1
ATOM 1300 C CA . ILE A 1 186 ? -2.508 4.108 2.322 1.00 98.69 186 ILE A CA 1
ATOM 1301 C C . ILE A 1 186 ? -3.866 4.521 1.752 1.00 98.69 186 ILE A C 1
ATOM 1303 O O . ILE A 1 186 ? -4.209 5.691 1.651 1.00 98.69 186 ILE A O 1
ATOM 1307 N N . THR A 1 187 ? -4.644 3.543 1.300 1.00 97.81 187 THR A N 1
ATOM 1308 C CA . THR A 1 187 ? -6.011 3.774 0.807 1.00 97.81 187 THR A CA 1
ATOM 1309 C C . THR A 1 187 ? -7.039 3.169 1.751 1.00 97.81 187 THR A C 1
ATOM 1311 O O . THR A 1 187 ? -8.096 3.750 1.989 1.00 97.81 187 THR A O 1
ATOM 1314 N N . SER A 1 188 ? -6.748 1.987 2.291 1.00 97.69 188 SER A N 1
ATOM 1315 C CA . SER A 1 188 ? -7.649 1.289 3.203 1.00 97.69 188 SER A CA 1
ATOM 1316 C C . SER A 1 188 ? -6.912 0.248 4.029 1.00 97.69 188 SER A C 1
ATOM 1318 O O . SER A 1 188 ? -5.881 -0.282 3.614 1.00 97.69 188 SER A O 1
ATOM 1320 N N . ALA A 1 189 ? -7.509 -0.123 5.153 1.00 98.75 189 ALA A N 1
ATOM 1321 C CA . ALA A 1 189 ? -7.070 -1.240 5.968 1.00 98.75 189 ALA A CA 1
ATOM 1322 C C . ALA A 1 189 ? -8.247 -2.146 6.342 1.00 98.75 189 ALA A C 1
ATOM 1324 O O . ALA A 1 189 ? -9.400 -1.718 6.422 1.00 98.75 189 ALA A O 1
ATOM 1325 N N . THR A 1 190 ? -7.946 -3.410 6.610 1.00 98.81 190 THR A N 1
ATOM 1326 C CA . THR A 1 190 ? -8.872 -4.356 7.234 1.00 98.81 190 THR A CA 1
ATOM 1327 C C . THR A 1 190 ? -8.232 -4.909 8.495 1.00 98.81 190 THR A C 1
ATOM 1329 O O . THR A 1 190 ? -7.031 -5.185 8.507 1.00 98.81 190 THR A O 1
ATOM 1332 N N . TYR A 1 191 ? -9.022 -5.035 9.555 1.00 98.88 191 TYR A N 1
ATOM 1333 C CA . TYR A 1 191 ? -8.578 -5.566 10.833 1.00 98.88 191 TYR A CA 1
ATOM 1334 C C . TYR A 1 191 ? -9.492 -6.708 11.273 1.00 98.88 191 TYR A C 1
ATOM 1336 O O . TYR A 1 191 ? -10.706 -6.542 11.399 1.00 98.88 191 TYR A O 1
ATOM 1344 N N . ASP A 1 192 ? -8.905 -7.878 11.493 1.00 98.69 192 ASP A N 1
ATOM 1345 C CA . ASP A 1 192 ? -9.577 -9.017 12.109 1.00 98.69 192 ASP A CA 1
ATOM 1346 C C . ASP A 1 192 ? -9.274 -9.013 13.613 1.00 98.69 192 ASP A C 1
ATOM 1348 O O . ASP A 1 192 ? -8.153 -9.310 14.033 1.00 98.69 192 ASP A O 1
ATOM 1352 N N . ALA A 1 193 ? -10.272 -8.679 14.432 1.00 97.19 193 ALA A N 1
ATOM 1353 C CA . ALA A 1 193 ? -10.123 -8.585 15.884 1.00 97.19 193 ALA A CA 1
ATOM 1354 C C . ALA A 1 193 ? -9.902 -9.956 16.553 1.00 97.19 193 ALA A C 1
ATOM 1356 O O . ALA A 1 193 ? -9.328 -10.036 17.647 1.00 97.19 193 ALA A O 1
ATOM 1357 N N . SER A 1 194 ? -10.306 -11.050 15.897 1.00 96.31 194 SER A N 1
ATOM 1358 C CA . SER A 1 194 ? -10.134 -12.418 16.387 1.00 96.31 194 SER A CA 1
ATOM 1359 C C . SER A 1 194 ? -8.717 -12.932 16.162 1.00 96.31 194 SER A C 1
ATOM 1361 O O . SER A 1 194 ? -8.156 -13.573 17.054 1.00 96.31 194 SER A O 1
ATOM 1363 N N . THR A 1 195 ? -8.085 -12.617 15.030 1.00 97.94 195 THR A N 1
ATOM 1364 C CA . THR A 1 195 ? -6.710 -13.055 14.730 1.00 97.94 195 THR A CA 1
ATOM 1365 C C . THR A 1 195 ? -5.654 -12.002 15.063 1.00 97.94 195 THR A C 1
ATOM 1367 O O . THR A 1 195 ? -4.516 -12.364 15.346 1.00 97.94 195 THR A O 1
ATOM 1370 N N . GLY A 1 196 ? -6.022 -10.719 15.104 1.00 98.38 196 GLY A N 1
ATOM 1371 C CA . GLY A 1 196 ? -5.086 -9.595 15.182 1.00 98.38 196 GLY A CA 1
ATOM 1372 C C . GLY A 1 196 ? -4.425 -9.273 13.837 1.00 98.38 196 GLY A C 1
ATOM 1373 O O . GLY A 1 196 ? -3.354 -8.672 13.811 1.00 98.38 196 GLY A O 1
ATOM 1374 N N . THR A 1 197 ? -4.998 -9.712 12.715 1.00 98.81 197 THR A N 1
ATOM 1375 C CA . THR A 1 197 ? -4.434 -9.461 11.383 1.00 98.81 197 THR A CA 1
ATOM 1376 C C . THR A 1 197 ? -4.862 -8.087 10.879 1.00 98.81 197 THR A C 1
ATOM 1378 O O . THR A 1 197 ? -6.049 -7.845 10.673 1.00 98.81 197 THR A O 1
ATOM 1381 N N . LEU A 1 198 ? -3.889 -7.208 10.641 1.00 98.88 198 LEU A N 1
ATOM 1382 C CA . LEU A 1 198 ? -4.051 -5.921 9.972 1.00 98.88 198 LEU A CA 1
ATOM 1383 C C . LEU A 1 198 ? -3.523 -6.039 8.536 1.00 98.88 198 LEU A C 1
ATOM 1385 O O . LEU A 1 198 ? -2.311 -6.048 8.319 1.00 98.88 198 LEU A O 1
ATOM 1389 N N . ALA A 1 199 ? -4.419 -6.122 7.555 1.00 98.81 199 ALA A N 1
ATOM 1390 C CA . ALA A 1 199 ? -4.049 -6.079 6.142 1.00 98.81 199 ALA A CA 1
ATOM 1391 C C . ALA A 1 199 ? -4.263 -4.667 5.594 1.00 98.81 199 ALA A C 1
ATOM 1393 O O . ALA A 1 199 ? -5.350 -4.101 5.731 1.00 98.81 199 ALA A O 1
ATOM 1394 N N . VAL A 1 200 ? -3.226 -4.103 4.978 1.00 98.88 200 VAL A N 1
ATOM 1395 C CA . VAL A 1 200 ? -3.212 -2.716 4.500 1.00 98.88 200 VAL A CA 1
ATOM 1396 C C . VAL A 1 200 ? -3.048 -2.698 2.990 1.00 98.88 200 VAL A C 1
ATOM 1398 O O . VAL A 1 200 ? -2.222 -3.421 2.431 1.00 98.88 200 VAL A O 1
ATOM 1401 N N . THR A 1 201 ? -3.840 -1.854 2.337 1.00 98.56 201 THR A N 1
ATOM 1402 C CA . THR A 1 201 ? -3.805 -1.618 0.895 1.00 98.56 201 THR A CA 1
ATOM 1403 C C . THR A 1 201 ? -3.515 -0.151 0.620 1.00 98.56 201 THR A C 1
ATOM 1405 O O . THR A 1 201 ? -4.056 0.738 1.281 1.00 98.56 201 THR A O 1
ATOM 1408 N N . GLY A 1 202 ? -2.681 0.102 -0.379 1.00 98.00 202 GLY A N 1
ATOM 1409 C CA . GLY A 1 202 ? -2.293 1.444 -0.778 1.00 98.00 202 GLY A CA 1
ATOM 1410 C C . GLY A 1 202 ? -1.543 1.467 -2.100 1.00 98.00 202 GLY A C 1
ATOM 1411 O O . GLY A 1 202 ? -1.715 0.590 -2.949 1.00 98.00 202 GLY A O 1
ATOM 1412 N N . ASN A 1 203 ? -0.702 2.478 -2.274 1.00 95.62 203 ASN A N 1
ATOM 1413 C CA . ASN A 1 203 ? 0.024 2.739 -3.507 1.00 95.62 203 ASN A CA 1
ATOM 1414 C C . ASN A 1 203 ? 1.482 3.079 -3.218 1.00 95.62 203 ASN A C 1
ATOM 1416 O O . ASN A 1 203 ? 1.789 3.754 -2.238 1.00 95.62 203 ASN A O 1
ATOM 1420 N N . GLY A 1 204 ? 2.365 2.671 -4.131 1.00 95.19 204 GLY A N 1
ATOM 1421 C CA . GLY A 1 204 ? 3.771 3.066 -4.096 1.00 95.19 204 GLY A CA 1
ATOM 1422 C C . GLY A 1 204 ? 4.526 2.479 -2.910 1.00 95.19 204 GLY A C 1
ATOM 1423 O O . GLY A 1 204 ? 5.437 3.122 -2.411 1.00 95.19 204 GLY A O 1
ATOM 1424 N N . PHE A 1 205 ? 4.146 1.292 -2.431 1.00 97.31 205 PHE A N 1
ATOM 1425 C CA . PHE A 1 205 ? 4.936 0.602 -1.415 1.00 97.31 205 PHE A CA 1
ATOM 1426 C C . PHE A 1 205 ? 6.247 0.123 -2.045 1.00 97.31 205 PHE A C 1
ATOM 1428 O O . PHE A 1 205 ? 6.255 -0.409 -3.157 1.00 97.31 205 PHE A O 1
ATOM 1435 N N . LEU A 1 206 ? 7.355 0.352 -1.348 1.00 96.00 206 LEU A N 1
ATOM 1436 C CA . LEU A 1 206 ? 8.706 0.109 -1.842 1.00 96.00 206 LEU A CA 1
ATOM 1437 C C . LEU A 1 206 ? 9.434 -0.814 -0.875 1.00 96.00 206 LEU A C 1
ATOM 1439 O O . LEU A 1 206 ? 9.261 -0.681 0.337 1.00 96.00 206 LEU A O 1
ATOM 1443 N N . SER A 1 207 ? 10.258 -1.706 -1.417 1.00 94.06 207 SER A N 1
ATOM 1444 C CA . SER A 1 207 ? 11.098 -2.582 -0.607 1.00 94.06 207 SER A CA 1
ATOM 1445 C C . SER A 1 207 ? 12.425 -1.917 -0.240 1.00 94.06 207 SER A C 1
ATOM 1447 O O . SER A 1 207 ? 12.916 -1.017 -0.933 1.00 94.06 207 SER A O 1
ATOM 1449 N N . LEU A 1 208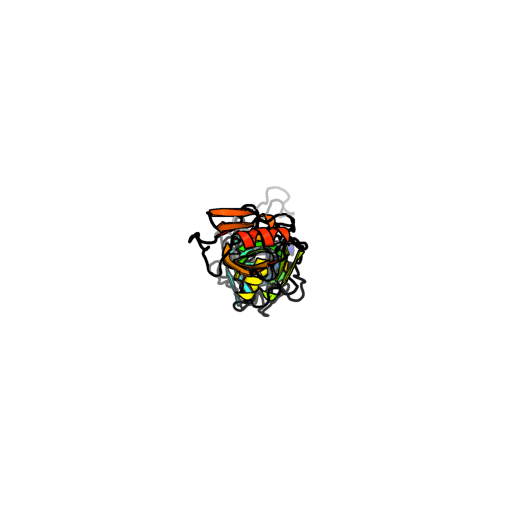 ? 13.016 -2.397 0.847 1.00 96.50 208 LEU A N 1
ATOM 1450 C CA . LEU A 1 208 ? 14.357 -2.098 1.315 1.00 96.50 208 LEU A CA 1
ATOM 1451 C C . LEU A 1 208 ? 15.139 -3.406 1.433 1.00 96.50 208 LEU A C 1
ATOM 1453 O O . LEU A 1 208 ? 14.661 -4.386 1.990 1.00 96.50 208 LEU A O 1
ATOM 1457 N N . ALA A 1 209 ? 16.386 -3.419 0.973 1.00 95.38 209 ALA A N 1
ATOM 1458 C CA . ALA A 1 209 ? 17.243 -4.590 1.070 1.00 95.38 209 ALA A CA 1
ATOM 1459 C C . ALA A 1 209 ? 17.361 -5.074 2.524 1.00 95.38 209 ALA A C 1
ATOM 1461 O O . ALA A 1 209 ? 17.853 -4.361 3.402 1.00 95.38 209 ALA A O 1
ATOM 1462 N N . GLY A 1 210 ? 16.928 -6.305 2.774 1.00 94.00 210 GLY A N 1
ATOM 1463 C CA . GLY A 1 210 ? 16.847 -6.863 4.115 1.00 94.00 210 GLY A CA 1
ATOM 1464 C C . GLY A 1 210 ? 15.687 -7.839 4.221 1.00 94.00 210 GLY A C 1
ATOM 1465 O O . GLY A 1 210 ? 15.183 -8.321 3.214 1.00 94.00 210 GLY A O 1
ATOM 1466 N N . ALA A 1 211 ? 15.335 -8.185 5.451 1.00 94.38 211 ALA A N 1
ATOM 1467 C CA . ALA A 1 211 ? 14.092 -8.876 5.735 1.00 94.38 211 ALA A CA 1
ATOM 1468 C C . ALA A 1 211 ? 13.421 -8.186 6.918 1.00 94.38 211 ALA A C 1
ATOM 1470 O O . ALA A 1 211 ? 14.094 -7.797 7.880 1.00 94.38 211 ALA A O 1
ATOM 1471 N N . THR A 1 212 ? 12.092 -8.138 6.893 1.00 94.62 212 THR A N 1
ATOM 1472 C CA . THR A 1 212 ? 11.236 -7.575 7.947 1.00 94.62 212 THR A CA 1
ATOM 1473 C C . THR A 1 212 ? 11.570 -6.119 8.277 1.00 94.62 212 THR A C 1
ATOM 1475 O O . THR A 1 212 ? 11.638 -5.728 9.443 1.00 94.62 212 THR A O 1
ATOM 1478 N N . ASN A 1 213 ? 11.835 -5.314 7.256 1.00 97.00 213 ASN A N 1
ATOM 1479 C CA . ASN A 1 213 ? 12.296 -3.939 7.387 1.00 97.00 213 ASN A CA 1
ATOM 1480 C C . ASN A 1 213 ? 11.625 -2.959 6.424 1.00 97.00 213 ASN A C 1
ATOM 1482 O O . ASN A 1 213 ? 11.898 -1.768 6.555 1.00 97.00 213 ASN A O 1
ATOM 1486 N N . ASP A 1 214 ? 10.743 -3.403 5.528 1.00 98.00 214 ASP A N 1
ATOM 1487 C CA . ASP A 1 214 ? 10.019 -2.476 4.652 1.00 98.00 214 ASP A CA 1
ATOM 1488 C C . ASP A 1 214 ? 9.064 -1.566 5.436 1.00 98.00 214 ASP A C 1
ATOM 1490 O O . ASP A 1 214 ? 8.992 -0.363 5.178 1.00 98.00 214 ASP A O 1
ATOM 1494 N N . ILE A 1 215 ? 8.336 -2.135 6.403 1.00 98.62 215 ILE A N 1
ATOM 1495 C CA . ILE A 1 215 ? 7.267 -1.466 7.151 1.00 98.62 215 ILE A CA 1
ATOM 1496 C C . ILE A 1 215 ? 7.566 -1.463 8.652 1.00 98.62 215 ILE A C 1
ATOM 1498 O O . ILE A 1 215 ? 7.734 -2.520 9.266 1.00 98.62 215 ILE A O 1
ATOM 1502 N N . VAL A 1 216 ? 7.553 -0.278 9.271 1.00 98.69 216 VAL A N 1
ATOM 1503 C CA . VAL A 1 216 ? 7.755 -0.111 10.719 1.00 98.69 216 VAL A CA 1
ATOM 1504 C C . VAL A 1 216 ? 6.419 -0.125 11.455 1.00 98.69 216 VAL A C 1
ATOM 1506 O O . VAL A 1 216 ? 5.687 0.864 11.453 1.00 98.69 216 VAL A O 1
ATOM 1509 N N . ALA A 1 217 ? 6.102 -1.228 12.135 1.00 98.75 217 ALA A N 1
ATOM 1510 C CA . ALA A 1 217 ? 4.792 -1.414 12.763 1.00 98.75 217 ALA A CA 1
ATOM 1511 C C . ALA A 1 217 ? 4.490 -0.375 13.860 1.00 98.75 217 ALA A C 1
ATOM 1513 O O . ALA A 1 217 ? 3.370 0.118 13.956 1.00 98.75 217 ALA A O 1
ATOM 1514 N N . SER A 1 218 ? 5.491 0.048 14.634 1.00 98.62 218 SER A N 1
ATOM 1515 C CA . SER A 1 218 ? 5.316 1.044 15.704 1.00 98.62 218 SER A CA 1
ATOM 1516 C C . SER A 1 218 ? 5.027 2.472 15.216 1.00 98.62 218 SER A C 1
ATOM 1518 O O . SER A 1 218 ? 4.829 3.380 16.023 1.00 98.62 218 SER A O 1
ATOM 1520 N N . LYS A 1 219 ? 4.996 2.697 13.896 1.00 98.75 219 LYS A N 1
ATOM 1521 C CA . LYS A 1 219 ? 4.592 3.971 13.283 1.00 98.75 219 LYS A CA 1
ATOM 1522 C C . LYS A 1 219 ? 3.092 4.052 13.000 1.00 98.75 219 LYS A C 1
ATOM 1524 O O . LYS A 1 219 ? 2.636 5.090 12.530 1.00 98.75 219 LYS A O 1
ATOM 1529 N N . PHE A 1 220 ? 2.333 2.998 13.290 1.00 98.88 220 PHE A N 1
ATOM 1530 C CA . PHE A 1 220 ? 0.896 2.959 13.053 1.00 98.88 220 PHE A CA 1
ATOM 1531 C C . PHE A 1 220 ? 0.094 3.259 14.318 1.00 98.88 220 PHE A C 1
ATOM 1533 O O . PHE A 1 220 ? 0.332 2.679 15.378 1.00 98.88 220 PHE A O 1
ATOM 1540 N N . THR A 1 221 ? -0.900 4.131 14.180 1.00 98.88 221 THR A N 1
ATOM 1541 C CA . THR A 1 221 ? -1.842 4.515 15.230 1.00 98.88 221 THR A CA 1
ATOM 1542 C C . THR A 1 221 ? -3.267 4.240 14.773 1.00 98.88 221 THR A C 1
ATOM 1544 O O . THR A 1 221 ? -3.726 4.785 13.771 1.00 98.88 221 THR A O 1
ATOM 1547 N N . PHE A 1 222 ? -3.986 3.419 15.529 1.00 98.75 222 PHE A N 1
ATOM 1548 C CA . PHE A 1 222 ? -5.420 3.218 15.359 1.00 98.75 222 PHE A CA 1
ATOM 1549 C C . PHE A 1 222 ? -6.193 4.359 16.011 1.00 98.75 222 PHE A C 1
ATOM 1551 O O . PHE A 1 222 ? -5.820 4.823 17.086 1.00 98.75 222 PHE A O 1
ATOM 1558 N N . THR A 1 223 ? -7.295 4.768 15.390 1.00 98.38 223 THR A N 1
ATOM 1559 C CA . THR A 1 223 ? -8.328 5.625 15.986 1.00 98.38 223 THR A CA 1
ATOM 1560 C C . THR A 1 223 ? -9.644 4.859 16.030 1.00 98.38 223 THR A C 1
ATOM 1562 O O . THR A 1 223 ? -10.042 4.268 15.023 1.00 98.38 223 THR A O 1
ATOM 1565 N N . GLY A 1 224 ? -10.298 4.866 17.192 1.00 97.25 224 GLY A N 1
ATOM 1566 C CA . GLY A 1 224 ? -11.425 4.001 17.516 1.00 97.25 224 GLY A CA 1
ATOM 1567 C C . GLY A 1 224 ? -12.594 4.680 18.225 1.00 97.25 224 GLY A C 1
ATOM 1568 O O . GLY A 1 224 ? -12.874 5.861 18.014 1.00 97.25 224 GLY A O 1
ATOM 1569 N N . GLU A 1 225 ? -13.303 3.903 19.045 1.00 95.94 225 GLU A N 1
ATOM 1570 C CA . GLU A 1 225 ? -14.435 4.341 19.870 1.00 95.94 225 GLU A CA 1
ATOM 1571 C C . GLU A 1 225 ? -14.137 5.662 20.589 1.00 95.94 225 GLU A C 1
ATOM 1573 O O . GLU A 1 225 ? -13.062 5.847 21.153 1.00 95.94 225 GLU A O 1
ATOM 1578 N N . GLY A 1 226 ? -15.070 6.619 20.517 1.00 94.88 226 GLY A N 1
ATOM 1579 C CA . GLY A 1 226 ? -14.904 7.936 21.148 1.00 94.88 226 GLY A CA 1
ATOM 1580 C C . GLY A 1 226 ? -13.773 8.814 20.590 1.00 94.88 226 GLY A C 1
ATOM 1581 O O . GLY A 1 226 ? -13.586 9.929 21.069 1.00 94.88 226 GLY A O 1
ATOM 1582 N N . GLY A 1 227 ? -13.051 8.360 19.560 1.00 96.25 227 GLY A N 1
ATOM 1583 C CA . GLY A 1 227 ? -11.844 9.023 19.064 1.00 96.25 227 GLY A CA 1
ATOM 1584 C C . GLY A 1 227 ? -10.576 8.633 19.823 1.00 96.25 227 GLY A C 1
ATOM 1585 O O . GLY A 1 227 ? -9.533 9.241 19.590 1.00 96.25 227 GLY A O 1
ATOM 1586 N N . GLU A 1 228 ? -10.648 7.626 20.698 1.00 96.69 228 GLU A N 1
ATOM 1587 C CA . GLU A 1 228 ? -9.482 7.088 21.391 1.00 96.69 228 GLU A CA 1
ATOM 1588 C C . GLU A 1 228 ? -8.467 6.532 20.395 1.00 96.69 228 GLU A C 1
ATOM 1590 O O . GLU A 1 228 ? -8.821 6.000 19.336 1.00 96.69 228 GLU A O 1
ATOM 1595 N N . THR A 1 229 ? -7.186 6.660 20.737 1.00 98.00 229 THR A N 1
ATOM 1596 C CA . THR A 1 229 ? -6.095 6.252 19.853 1.00 98.00 229 THR A CA 1
ATOM 1597 C C . THR A 1 229 ? -5.148 5.272 20.512 1.00 98.00 229 THR A C 1
ATOM 1599 O O . THR A 1 229 ? -4.806 5.434 21.682 1.00 98.00 229 THR A O 1
ATOM 1602 N N . TYR A 1 230 ? -4.639 4.325 19.729 1.00 98.50 230 TYR A N 1
ATOM 1603 C CA . TYR A 1 230 ? -3.596 3.405 20.164 1.00 98.50 230 TYR A CA 1
ATOM 1604 C C . TYR A 1 230 ? -2.499 3.284 19.109 1.00 98.50 230 TYR A C 1
ATOM 1606 O O . TYR A 1 230 ? -2.751 2.835 17.991 1.00 98.50 230 TYR A O 1
ATOM 1614 N N . THR A 1 231 ? -1.281 3.689 19.464 1.00 98.81 231 THR A N 1
ATOM 1615 C CA . THR A 1 231 ? -0.085 3.460 18.643 1.00 98.81 231 THR A CA 1
ATOM 1616 C C . THR A 1 231 ? 0.482 2.091 18.960 1.00 98.81 231 THR A C 1
ATOM 1618 O O . THR A 1 231 ? 0.703 1.790 20.132 1.00 98.81 231 THR A O 1
ATOM 1621 N N . LEU A 1 232 ? 0.737 1.292 17.925 1.00 98.81 232 LEU A N 1
ATOM 1622 C CA . LEU A 1 232 ? 1.351 -0.024 18.072 1.00 98.81 232 LEU A CA 1
ATOM 1623 C C . LEU A 1 232 ? 2.720 0.093 18.745 1.00 98.81 232 LEU A C 1
ATOM 1625 O O . LEU A 1 232 ? 3.478 1.034 18.494 1.00 98.81 232 LEU A O 1
ATOM 1629 N N . THR A 1 233 ? 3.043 -0.867 19.601 1.00 98.50 233 THR A N 1
ATOM 1630 C CA . THR A 1 233 ? 4.208 -0.772 20.484 1.00 98.50 233 THR A CA 1
ATOM 1631 C C . THR A 1 233 ? 5.223 -1.879 20.252 1.00 98.50 233 THR A C 1
ATOM 1633 O O . THR A 1 233 ? 6.420 -1.595 20.189 1.00 98.50 233 THR A O 1
ATOM 1636 N N . ASP A 1 234 ? 4.767 -3.122 20.112 1.00 98.00 234 ASP A N 1
ATOM 1637 C CA . ASP A 1 234 ? 5.620 -4.314 20.100 1.00 98.00 234 ASP A CA 1
ATOM 1638 C C . ASP A 1 234 ? 5.266 -5.320 18.988 1.00 98.00 234 ASP A C 1
ATOM 1640 O O . ASP A 1 234 ? 5.873 -6.391 18.907 1.00 98.00 234 ASP A O 1
ATOM 1644 N N . SER A 1 235 ? 4.340 -4.979 18.088 1.00 98.62 235 SER A N 1
ATOM 1645 C CA . SER A 1 235 ? 4.165 -5.689 16.817 1.00 98.62 235 SER A CA 1
ATOM 1646 C C . SER A 1 235 ? 5.434 -5.603 15.964 1.00 98.62 235 SER A C 1
ATOM 1648 O O . SER A 1 235 ? 6.093 -4.565 15.892 1.00 98.62 235 SER A O 1
ATOM 1650 N N . ALA A 1 236 ? 5.791 -6.709 15.314 1.00 98.50 236 ALA A N 1
ATOM 1651 C CA . ALA A 1 236 ? 7.003 -6.784 14.508 1.00 98.50 236 ALA A CA 1
ATOM 1652 C C . ALA A 1 236 ? 6.871 -5.993 13.198 1.00 98.50 236 ALA A C 1
ATOM 1654 O O . ALA A 1 236 ? 5.796 -5.926 12.602 1.00 98.50 236 ALA A O 1
ATOM 1655 N N . ASN A 1 237 ? 7.998 -5.458 12.729 1.00 98.69 237 ASN A N 1
ATOM 1656 C CA . ASN A 1 237 ? 8.130 -4.928 11.376 1.00 98.69 237 ASN A CA 1
ATOM 1657 C C . ASN A 1 237 ? 7.910 -6.035 10.337 1.00 98.69 237 ASN A C 1
ATOM 1659 O O . ASN A 1 237 ? 8.134 -7.218 10.614 1.00 98.69 237 ASN A O 1
ATOM 1663 N N . VAL A 1 238 ? 7.480 -5.651 9.138 1.00 98.56 238 VAL A N 1
ATOM 1664 C CA . VAL A 1 238 ? 7.099 -6.600 8.084 1.00 98.56 238 VAL A CA 1
ATOM 1665 C C . VAL A 1 238 ? 7.612 -6.165 6.719 1.00 98.56 238 VAL A C 1
ATOM 1667 O O . VAL A 1 238 ? 7.962 -5.005 6.521 1.00 98.56 238 VAL A O 1
ATOM 1670 N N . GLU A 1 239 ? 7.625 -7.116 5.791 1.00 97.81 239 GLU A N 1
ATOM 1671 C CA . GLU A 1 239 ? 7.850 -6.859 4.369 1.00 97.81 239 GLU A CA 1
ATOM 1672 C C . GLU A 1 239 ? 6.545 -6.488 3.669 1.00 97.81 239 GLU A C 1
ATOM 1674 O O . GLU A 1 239 ? 5.450 -6.894 4.086 1.00 97.81 239 GLU A O 1
ATOM 1679 N N . ILE A 1 240 ? 6.664 -5.774 2.553 1.00 97.44 240 ILE A N 1
ATOM 1680 C CA . ILE A 1 240 ? 5.544 -5.617 1.631 1.00 97.44 240 ILE A CA 1
ATOM 1681 C C . ILE A 1 240 ? 5.317 -6.929 0.873 1.00 97.44 240 ILE A C 1
ATOM 1683 O O . ILE A 1 240 ? 6.238 -7.669 0.544 1.00 97.44 240 ILE A O 1
ATOM 1687 N N . THR A 1 241 ? 4.057 -7.236 0.582 1.00 95.44 241 THR A N 1
ATOM 1688 C CA . THR A 1 241 ? 3.694 -8.381 -0.277 1.00 95.44 241 THR A CA 1
ATOM 1689 C C . THR A 1 241 ? 3.664 -7.994 -1.755 1.00 95.44 241 THR A C 1
ATOM 1691 O O . THR A 1 241 ? 3.788 -8.846 -2.631 1.00 95.44 241 THR A O 1
ATOM 1694 N N . SER A 1 242 ? 3.464 -6.704 -2.029 1.00 94.88 242 SER A N 1
ATOM 1695 C CA . SER A 1 242 ? 3.544 -6.073 -3.344 1.00 94.88 242 SER A CA 1
ATOM 1696 C C . SER A 1 242 ? 3.640 -4.557 -3.170 1.00 94.88 242 SER A C 1
ATOM 1698 O O . SER A 1 242 ? 3.369 -4.044 -2.081 1.00 94.88 242 SER A O 1
ATOM 1700 N N . GLY A 1 243 ? 3.850 -3.823 -4.266 1.00 95.25 243 GLY A N 1
ATOM 1701 C CA . GLY A 1 243 ? 3.795 -2.353 -4.287 1.00 95.25 243 GLY A CA 1
ATOM 1702 C C . GLY A 1 243 ? 2.451 -1.714 -3.884 1.00 95.25 243 GLY A C 1
ATOM 1703 O O . GLY A 1 243 ? 2.307 -0.494 -3.966 1.00 95.25 243 GLY A O 1
ATOM 1704 N N . THR A 1 244 ? 1.462 -2.516 -3.473 1.00 96.94 244 THR A N 1
ATOM 1705 C CA . THR A 1 244 ? 0.132 -2.062 -3.038 1.00 96.94 244 THR A CA 1
ATOM 1706 C C . THR A 1 244 ? -0.376 -2.716 -1.755 1.00 96.94 244 THR A C 1
ATOM 1708 O O . THR A 1 244 ? -1.451 -2.349 -1.287 1.00 96.94 244 THR A O 1
ATOM 1711 N N . ALA A 1 245 ? 0.339 -3.688 -1.177 1.00 98.19 245 ALA A N 1
ATOM 1712 C CA . ALA A 1 245 ? -0.179 -4.429 -0.031 1.00 98.19 245 ALA A CA 1
ATOM 1713 C C . ALA A 1 245 ? 0.907 -4.900 0.938 1.00 98.19 245 ALA A C 1
ATOM 1715 O O . ALA A 1 245 ? 1.964 -5.377 0.523 1.00 98.19 245 ALA A O 1
ATOM 1716 N N . PHE A 1 246 ? 0.592 -4.872 2.230 1.00 98.75 246 PHE A N 1
ATOM 1717 C CA . PHE A 1 246 ? 1.347 -5.546 3.288 1.00 98.75 246 PHE A CA 1
ATOM 1718 C C . PHE A 1 246 ? 0.396 -6.049 4.379 1.00 98.75 246 PHE A C 1
ATOM 1720 O O . PHE A 1 246 ? -0.803 -5.755 4.382 1.00 98.75 246 PHE A O 1
ATOM 1727 N N . THR A 1 247 ? 0.908 -6.853 5.308 1.00 98.75 247 THR A N 1
ATOM 1728 C CA . THR A 1 247 ? 0.115 -7.370 6.429 1.00 98.75 247 THR A CA 1
ATOM 1729 C C . THR A 1 247 ? 0.944 -7.392 7.700 1.00 98.75 247 THR A C 1
ATOM 1731 O O . THR A 1 247 ? 2.041 -7.940 7.711 1.00 98.75 247 THR A O 1
ATOM 1734 N N . ILE A 1 248 ? 0.391 -6.835 8.776 1.00 98.81 248 ILE A N 1
ATOM 1735 C CA . ILE A 1 248 ? 0.945 -6.898 10.128 1.00 98.81 248 ILE A CA 1
ATOM 1736 C C . ILE A 1 248 ? 0.093 -7.876 10.936 1.00 98.81 248 ILE A C 1
ATOM 1738 O O . ILE A 1 248 ? -1.134 -7.794 10.943 1.00 98.81 248 ILE A O 1
ATOM 1742 N N . THR A 1 249 ? 0.738 -8.809 11.631 1.00 98.75 249 THR A N 1
ATOM 1743 C CA . THR A 1 249 ? 0.078 -9.575 12.696 1.00 98.75 249 THR A CA 1
ATOM 1744 C C . THR A 1 249 ? 0.380 -8.883 14.011 1.00 98.75 249 THR A C 1
ATOM 1746 O O . THR A 1 249 ? 1.547 -8.801 14.397 1.00 98.75 249 THR A O 1
ATOM 1749 N N . LEU A 1 250 ? -0.654 -8.364 14.670 1.00 98.81 250 LEU A N 1
ATOM 1750 C CA . LEU A 1 250 ? -0.484 -7.668 15.935 1.00 98.81 250 LEU A CA 1
ATOM 1751 C C . LEU A 1 250 ? 0.042 -8.618 17.013 1.00 98.81 250 LEU A C 1
ATOM 1753 O O . LEU A 1 250 ? -0.340 -9.792 17.082 1.00 98.81 250 LEU A O 1
ATOM 1757 N N . SER A 1 251 ? 0.900 -8.091 17.883 1.00 98.75 251 SER A N 1
ATOM 1758 C CA . SER A 1 251 ? 1.283 -8.777 19.114 1.00 98.75 251 SER A CA 1
ATOM 1759 C C . SER A 1 251 ? 0.053 -9.008 20.008 1.00 98.75 251 SER A C 1
ATOM 1761 O O . SER A 1 251 ? -1.003 -8.398 19.829 1.00 98.75 251 SER A O 1
ATOM 1763 N N . ALA A 1 252 ? 0.184 -9.857 21.029 1.00 98.12 252 ALA A N 1
ATOM 1764 C CA . ALA A 1 252 ? -0.890 -10.036 22.005 1.00 98.12 252 ALA A CA 1
ATOM 1765 C C . ALA A 1 252 ? -1.226 -8.734 22.761 1.00 98.12 252 ALA A C 1
ATOM 1767 O O . ALA A 1 252 ? -2.397 -8.489 23.048 1.00 98.12 252 ALA A O 1
ATOM 1768 N N . THR A 1 253 ? -0.216 -7.909 23.059 1.00 97.69 253 THR A N 1
ATOM 1769 C CA . THR A 1 253 ? -0.371 -6.622 23.754 1.00 97.69 253 THR A CA 1
ATOM 1770 C C . THR A 1 253 ? -1.122 -5.625 22.879 1.00 97.69 253 THR A C 1
ATOM 1772 O O . THR A 1 253 ? -2.152 -5.090 23.289 1.00 97.69 253 THR A O 1
ATOM 1775 N N . ASP A 1 254 ? -0.633 -5.430 21.653 1.00 98.69 254 ASP A N 1
ATOM 1776 C CA . ASP A 1 254 ? -1.188 -4.475 20.704 1.00 98.69 254 ASP A CA 1
ATOM 1777 C C . ASP A 1 254 ? -2.612 -4.877 20.304 1.00 98.69 254 ASP A C 1
ATOM 1779 O O . ASP A 1 254 ? -3.519 -4.049 20.316 1.00 98.69 254 ASP A O 1
ATOM 1783 N N . LYS A 1 255 ? -2.845 -6.165 20.026 1.00 97.81 255 LYS A N 1
ATOM 1784 C CA . LYS A 1 255 ? -4.178 -6.690 19.708 1.00 97.81 255 LYS A CA 1
ATOM 1785 C C . LYS A 1 255 ? -5.175 -6.432 20.835 1.00 97.81 255 LYS A C 1
ATOM 1787 O O . LYS A 1 255 ? -6.288 -5.989 20.568 1.00 97.81 255 LYS A O 1
ATOM 1792 N N . ALA A 1 256 ? -4.797 -6.713 22.085 1.00 94.25 256 ALA A N 1
ATOM 1793 C CA . ALA A 1 256 ? -5.681 -6.491 23.225 1.00 94.25 256 ALA A CA 1
ATOM 1794 C C . ALA A 1 256 ? -6.070 -5.011 23.347 1.00 94.25 256 ALA A C 1
ATOM 1796 O O . ALA A 1 256 ? -7.240 -4.706 23.551 1.00 94.25 256 ALA A O 1
ATOM 1797 N N . ALA A 1 257 ? -5.118 -4.094 23.162 1.00 95.69 257 ALA A N 1
ATOM 1798 C CA . ALA A 1 257 ? -5.382 -2.662 23.232 1.00 95.69 257 ALA A CA 1
ATOM 1799 C C . ALA A 1 257 ? -6.214 -2.142 22.045 1.00 95.69 257 ALA A C 1
ATOM 1801 O O . ALA A 1 257 ? -7.165 -1.390 22.253 1.00 95.69 257 ALA A O 1
ATOM 1802 N N . VAL A 1 258 ? -5.916 -2.574 20.814 1.00 97.44 258 VAL A N 1
ATOM 1803 C CA . VAL A 1 258 ? -6.703 -2.210 19.622 1.00 97.44 258 VAL A CA 1
ATOM 1804 C C . VAL A 1 258 ? -8.138 -2.729 19.735 1.00 97.44 258 VAL A C 1
ATOM 1806 O O . VAL A 1 258 ? -9.077 -2.004 19.400 1.00 97.44 258 VAL A O 1
ATOM 1809 N N . ASN A 1 259 ? -8.339 -3.941 20.260 1.00 95.31 259 ASN A N 1
ATOM 1810 C CA . ASN A 1 259 ? -9.676 -4.508 20.452 1.00 95.31 259 ASN A CA 1
ATOM 1811 C C . ASN A 1 259 ? -10.537 -3.681 21.420 1.00 95.31 259 ASN A C 1
ATOM 1813 O O . ASN A 1 259 ? -11.743 -3.595 21.210 1.00 95.31 259 ASN A O 1
ATOM 1817 N N . GLN A 1 260 ? -9.945 -2.993 22.405 1.00 92.50 260 GLN A N 1
ATOM 1818 C CA . GLN A 1 260 ? -10.707 -2.112 23.303 1.00 92.50 260 GLN A CA 1
ATOM 1819 C C . GLN A 1 260 ? -11.307 -0.890 22.597 1.00 92.50 260 GLN A C 1
ATOM 1821 O O . GLN A 1 260 ? -12.302 -0.350 23.069 1.00 92.50 260 GLN A O 1
ATOM 1826 N N . ILE A 1 261 ? -10.724 -0.454 21.475 1.00 95.12 261 ILE A N 1
ATOM 1827 C CA . ILE A 1 261 ? -11.185 0.725 20.727 1.00 95.12 261 ILE A CA 1
ATOM 1828 C C . ILE A 1 261 ? -11.853 0.363 19.389 1.00 95.12 261 ILE A C 1
ATOM 1830 O O . ILE A 1 261 ? -12.389 1.237 18.712 1.00 95.12 261 ILE A O 1
ATOM 1834 N N . THR A 1 262 ? -11.875 -0.917 19.007 1.00 95.75 262 THR A N 1
ATOM 1835 C CA . THR A 1 262 ? -12.514 -1.439 17.780 1.00 95.75 262 THR A CA 1
ATOM 1836 C C . THR A 1 262 ? -13.715 -2.319 18.124 1.00 95.75 262 THR A C 1
ATOM 1838 O O . THR A 1 262 ? -13.785 -3.505 17.824 1.00 95.75 262 THR A O 1
ATOM 1841 N N . ASN A 1 263 ? -14.683 -1.708 18.798 1.00 93.81 263 ASN A N 1
ATOM 1842 C CA . ASN A 1 263 ? -15.785 -2.393 19.467 1.00 93.81 263 ASN A CA 1
ATOM 1843 C C . ASN A 1 263 ? -16.961 -2.860 18.582 1.00 93.81 263 ASN A C 1
ATOM 1845 O O . ASN A 1 263 ? -17.963 -3.364 19.094 1.00 93.81 263 ASN A O 1
ATOM 1849 N N . LYS A 1 264 ? -16.874 -2.686 17.261 1.00 94.75 264 LYS A N 1
ATOM 1850 C CA . LYS A 1 264 ? -17.952 -2.994 16.319 1.00 94.75 264 LYS A CA 1
ATOM 1851 C C . LYS A 1 264 ? -17.401 -3.430 14.963 1.00 94.75 264 LYS A C 1
ATOM 1853 O O . LYS A 1 264 ? -16.395 -2.914 14.489 1.00 94.75 264 LYS A O 1
ATOM 1858 N N . ASN A 1 265 ? -18.087 -4.370 14.312 1.00 96.12 265 ASN A N 1
ATOM 1859 C CA . ASN A 1 265 ? -17.772 -4.748 12.934 1.00 96.12 265 ASN A CA 1
ATOM 1860 C C . ASN A 1 265 ? -18.148 -3.619 11.955 1.00 96.12 265 ASN A C 1
ATOM 1862 O O . ASN A 1 265 ? -19.180 -2.964 12.100 1.00 96.12 265 ASN A O 1
ATOM 1866 N N . GLY A 1 266 ? -17.353 -3.446 10.900 1.00 97.31 266 GLY A N 1
ATOM 1867 C CA . GLY A 1 266 ? -17.530 -2.401 9.892 1.00 97.31 266 GLY A CA 1
ATOM 1868 C C . GLY A 1 266 ? -16.523 -1.262 10.046 1.00 97.31 266 GLY A C 1
ATOM 1869 O O . GLY A 1 266 ? -15.419 -1.462 10.536 1.00 97.31 266 GLY A O 1
ATOM 1870 N N . THR A 1 267 ? -16.877 -0.069 9.570 1.00 97.44 267 THR A N 1
ATOM 1871 C CA . THR A 1 267 ? -15.949 1.077 9.481 1.00 97.44 267 THR A CA 1
ATOM 1872 C C . THR A 1 267 ? -16.160 2.131 10.562 1.00 97.44 267 THR A C 1
ATOM 1874 O O . THR A 1 267 ? -15.494 3.164 10.540 1.00 97.44 267 THR A O 1
ATOM 1877 N N . ALA A 1 268 ? -17.109 1.924 11.476 1.00 96.69 268 ALA A N 1
ATOM 1878 C CA . ALA A 1 268 ? -17.398 2.869 12.541 1.00 96.69 268 ALA A CA 1
ATOM 1879 C C . ALA A 1 268 ? -17.783 2.164 13.840 1.00 96.69 268 ALA A C 1
ATOM 1881 O O . ALA A 1 268 ? -18.409 1.103 13.832 1.00 96.69 268 ALA A O 1
ATOM 1882 N N . SER A 1 269 ? -17.422 2.811 14.940 1.00 96.12 269 SER A N 1
ATOM 1883 C CA . SER A 1 269 ? -17.641 2.357 16.302 1.00 96.12 269 SER A CA 1
ATOM 1884 C C . SER A 1 269 ? -19.096 2.476 16.752 1.00 96.12 269 SER A C 1
ATOM 1886 O O . SER A 1 269 ? -19.940 3.043 16.050 1.00 96.12 269 SER A O 1
ATOM 1888 N N . THR A 1 270 ? -19.414 1.966 17.944 1.00 93.62 270 THR A N 1
ATOM 1889 C CA . THR A 1 270 ? -20.760 2.101 18.529 1.00 93.62 270 THR A CA 1
ATOM 1890 C C . THR A 1 270 ? -21.172 3.559 18.743 1.00 93.62 270 THR A C 1
ATOM 1892 O O . THR A 1 270 ? -22.353 3.877 18.600 1.00 93.62 270 THR A O 1
ATOM 1895 N N . SER A 1 271 ? -20.222 4.462 19.023 1.00 93.44 271 SER A N 1
ATOM 1896 C CA . SER A 1 271 ? -20.474 5.911 19.091 1.00 93.44 271 SER A CA 1
ATOM 1897 C C . SER A 1 271 ? -20.537 6.605 17.725 1.00 93.44 271 SER A C 1
ATOM 1899 O O . SER A 1 271 ? -20.768 7.812 17.666 1.00 93.44 271 SER A O 1
ATOM 1901 N N . GLY A 1 272 ? -20.322 5.877 16.625 1.00 94.75 272 GLY A N 1
ATOM 1902 C CA . GLY A 1 272 ? -20.290 6.419 15.266 1.00 94.75 272 GLY A CA 1
ATOM 1903 C C . GLY A 1 272 ? -18.944 7.019 14.850 1.00 94.75 272 GLY A C 1
ATOM 1904 O O . GLY A 1 272 ? -18.875 7.681 13.813 1.00 94.75 272 GLY A O 1
ATOM 1905 N N . THR A 1 273 ? -17.870 6.799 15.616 1.00 96.62 273 THR A N 1
ATOM 1906 C CA . THR A 1 273 ? -16.528 7.254 15.229 1.00 96.62 273 THR A CA 1
ATOM 1907 C C . THR A 1 273 ? -15.995 6.366 14.115 1.00 96.62 273 THR A C 1
ATOM 1909 O O . THR A 1 273 ? -15.984 5.148 14.249 1.00 96.62 273 THR A O 1
ATOM 1912 N N . THR A 1 274 ? -15.552 6.955 13.003 1.00 97.50 274 THR A N 1
ATOM 1913 C CA . THR A 1 274 ? -14.944 6.185 11.908 1.00 97.50 274 THR A CA 1
ATOM 1914 C C . THR A 1 274 ? -13.591 5.631 12.338 1.00 97.50 274 THR A C 1
ATOM 1916 O O . THR A 1 274 ? -12.748 6.381 12.831 1.00 97.50 274 THR A O 1
ATOM 1919 N N . TYR A 1 275 ? -13.369 4.340 12.108 1.00 98.50 275 TYR A N 1
ATOM 1920 C CA . TYR A 1 275 ? -12.077 3.716 12.353 1.00 98.50 275 TYR A CA 1
ATOM 1921 C C . TYR A 1 275 ? -11.048 4.177 11.321 1.00 98.50 275 TYR A C 1
ATOM 1923 O O . TYR A 1 275 ? -11.308 4.143 10.113 1.00 98.50 275 TYR A O 1
ATOM 1931 N N . ASN A 1 276 ? -9.872 4.591 11.791 1.00 98.38 276 ASN A N 1
ATOM 1932 C CA . ASN A 1 276 ? -8.792 5.115 10.954 1.00 98.38 276 ASN A CA 1
ATOM 1933 C C . ASN A 1 276 ? -7.434 4.554 11.387 1.00 98.38 276 ASN A C 1
ATOM 1935 O O . ASN A 1 276 ? -7.208 4.316 12.574 1.00 98.38 276 ASN A O 1
ATOM 1939 N N . LEU A 1 277 ? -6.533 4.388 10.421 1.00 98.75 277 LEU A N 1
ATOM 1940 C CA . LEU A 1 277 ? -5.146 3.997 10.630 1.00 98.75 277 LEU A CA 1
ATOM 1941 C C . LEU A 1 277 ? -4.211 5.138 10.211 1.00 98.75 277 LEU A C 1
ATOM 1943 O O . LEU A 1 277 ? -3.970 5.360 9.029 1.00 98.75 277 LEU A O 1
ATOM 1947 N N . ALA A 1 278 ? -3.660 5.869 11.169 1.00 98.75 278 ALA A N 1
ATOM 1948 C CA . ALA A 1 278 ? -2.639 6.866 10.881 1.00 98.75 278 ALA A CA 1
ATOM 1949 C C . ALA A 1 278 ? -1.261 6.197 10.799 1.00 98.75 278 ALA A C 1
ATOM 1951 O O . ALA A 1 278 ? -0.886 5.446 11.696 1.00 98.75 278 ALA A O 1
ATOM 1952 N N . ALA A 1 279 ? -0.498 6.498 9.756 1.00 98.81 279 ALA A N 1
ATOM 1953 C CA . ALA A 1 279 ? 0.897 6.118 9.608 1.00 98.81 279 ALA A CA 1
ATOM 1954 C C . ALA A 1 279 ? 1.785 7.360 9.779 1.00 98.81 279 ALA A C 1
ATOM 1956 O O . ALA A 1 279 ? 1.703 8.328 9.018 1.00 98.81 279 ALA A O 1
ATOM 1957 N N . ALA A 1 280 ? 2.608 7.365 10.824 1.00 98.62 280 ALA A N 1
ATOM 1958 C CA . ALA A 1 280 ? 3.555 8.440 11.101 1.00 98.62 280 ALA A CA 1
ATOM 1959 C C . ALA A 1 280 ? 4.726 8.434 10.104 1.00 98.62 280 ALA A C 1
ATOM 1961 O O . ALA A 1 280 ? 4.963 7.444 9.421 1.00 98.62 280 ALA A O 1
ATOM 1962 N N . GLU A 1 281 ? 5.493 9.525 10.053 1.00 98.38 281 GLU A N 1
ATOM 1963 C CA . GLU A 1 281 ? 6.691 9.624 9.207 1.00 98.38 281 GLU A CA 1
ATOM 1964 C C . GLU A 1 281 ? 7.641 8.426 9.391 1.00 98.38 281 GLU A C 1
ATOM 1966 O O . GLU A 1 281 ? 7.755 7.875 10.495 1.00 98.38 281 GLU A O 1
ATOM 1971 N N . ASP A 1 282 ? 8.329 8.046 8.312 1.00 97.06 282 ASP A N 1
ATOM 1972 C CA . ASP A 1 282 ? 9.236 6.891 8.234 1.00 97.06 282 ASP A CA 1
ATOM 1973 C C . ASP A 1 282 ? 8.572 5.511 8.438 1.00 97.06 282 ASP A C 1
ATOM 1975 O O . ASP A 1 282 ? 9.247 4.548 8.809 1.00 97.06 282 ASP A O 1
ATOM 1979 N N . TRP A 1 283 ? 7.255 5.377 8.240 1.00 98.56 283 TRP A N 1
ATOM 1980 C CA . TRP A 1 283 ? 6.585 4.070 8.331 1.00 98.56 283 TRP A CA 1
ATOM 1981 C C . TRP A 1 283 ? 6.977 3.107 7.198 1.00 98.56 283 TRP A C 1
ATOM 1983 O O . TRP A 1 283 ? 7.017 1.900 7.432 1.00 98.56 283 TRP A O 1
ATOM 1993 N N . ALA A 1 284 ? 7.272 3.631 6.002 1.00 97.94 284 ALA A N 1
ATOM 1994 C CA . ALA A 1 284 ? 7.684 2.883 4.812 1.00 97.94 284 ALA A CA 1
ATOM 1995 C C . ALA A 1 284 ? 9.172 3.130 4.516 1.00 97.94 284 ALA A C 1
ATOM 1997 O O . ALA A 1 284 ? 9.533 4.106 3.860 1.00 97.94 284 ALA A O 1
ATOM 1998 N N . VAL A 1 285 ? 10.044 2.246 4.998 1.00 96.81 285 VAL A N 1
ATOM 1999 C CA . VAL A 1 285 ? 11.506 2.453 5.021 1.00 96.81 285 VAL A CA 1
ATOM 2000 C C . VAL A 1 285 ? 12.153 2.292 3.642 1.00 96.81 285 VAL A C 1
ATOM 2002 O O . VAL A 1 285 ? 13.251 2.793 3.415 1.00 96.81 285 VAL A O 1
ATOM 2005 N N . GLY A 1 286 ? 11.485 1.616 2.702 1.00 95.06 286 GLY A N 1
ATOM 2006 C CA . GLY A 1 286 ? 11.959 1.512 1.318 1.00 95.06 286 GLY A CA 1
ATOM 2007 C C . GLY A 1 286 ? 11.984 2.850 0.574 1.00 95.06 286 GLY A C 1
ATOM 2008 O O . GLY A 1 286 ? 12.757 3.007 -0.372 1.00 95.06 286 GLY A O 1
ATOM 2009 N N . ALA A 1 287 ? 11.180 3.826 1.002 1.00 96.94 287 ALA A N 1
ATOM 2010 C CA . ALA A 1 287 ? 11.150 5.152 0.398 1.00 96.94 287 ALA A CA 1
ATOM 2011 C C . ALA A 1 287 ? 12.422 5.964 0.698 1.00 96.94 287 ALA A C 1
ATOM 2013 O O . ALA A 1 287 ? 13.131 5.739 1.679 1.00 96.94 287 ALA A O 1
ATOM 2014 N N . ASP A 1 288 ? 12.704 6.953 -0.150 1.00 96.12 288 ASP A N 1
ATOM 2015 C CA . ASP A 1 288 ? 13.792 7.896 0.100 1.00 96.12 288 ASP A CA 1
ATOM 2016 C C . ASP A 1 288 ? 13.524 8.701 1.380 1.00 96.12 288 ASP A C 1
ATOM 2018 O O . ASP A 1 288 ? 12.542 9.432 1.453 1.00 96.12 288 ASP A O 1
ATOM 2022 N N . ALA A 1 289 ? 14.440 8.646 2.349 1.00 93.56 289 ALA A N 1
ATOM 2023 C CA . ALA A 1 289 ? 14.348 9.376 3.618 1.00 93.56 289 ALA A CA 1
ATOM 2024 C C . ALA A 1 289 ? 14.254 10.912 3.470 1.00 93.56 289 ALA A C 1
ATOM 2026 O O . ALA A 1 289 ? 13.990 11.618 4.440 1.00 93.56 289 ALA A O 1
ATOM 2027 N N . ALA A 1 290 ? 14.519 11.460 2.278 1.00 94.31 290 ALA A N 1
ATOM 2028 C CA . ALA A 1 290 ? 14.296 12.876 1.980 1.00 94.31 290 ALA A CA 1
ATOM 2029 C C . ALA A 1 290 ? 12.828 13.217 1.643 1.00 94.31 290 ALA A C 1
ATOM 2031 O O . ALA A 1 290 ? 12.474 14.397 1.597 1.00 94.31 290 ALA A O 1
ATOM 2032 N N . VAL A 1 291 ? 11.991 12.214 1.373 1.00 95.38 291 VAL A N 1
ATOM 2033 C CA . VAL A 1 291 ? 10.568 12.360 1.055 1.00 95.38 291 VAL A CA 1
ATOM 2034 C C . VAL A 1 291 ? 9.756 12.213 2.336 1.00 95.38 291 VAL A C 1
ATOM 2036 O O . VAL A 1 291 ? 9.959 11.276 3.093 1.00 95.38 291 VAL A O 1
ATOM 2039 N N . THR A 1 292 ? 8.811 13.124 2.560 1.00 97.31 292 THR A N 1
ATOM 2040 C CA . THR A 1 292 ? 7.807 12.985 3.624 1.00 97.31 292 THR A CA 1
ATOM 2041 C C . THR A 1 292 ? 6.787 11.931 3.215 1.00 97.31 292 THR A C 1
ATOM 2043 O O . THR A 1 292 ? 6.095 12.114 2.210 1.00 97.31 292 THR A O 1
ATOM 2046 N N . VAL A 1 293 ? 6.688 10.851 3.987 1.00 97.94 293 VAL A N 1
ATOM 2047 C CA . VAL A 1 293 ? 5.774 9.728 3.721 1.00 97.94 293 VAL A CA 1
ATOM 2048 C C . VAL A 1 293 ? 4.661 9.584 4.759 1.00 97.94 293 VAL A C 1
ATOM 2050 O O . VAL A 1 293 ? 3.873 8.648 4.667 1.00 97.94 293 VAL A O 1
ATOM 2053 N N . ALA A 1 294 ? 4.564 10.478 5.749 1.00 98.25 294 ALA A N 1
ATOM 2054 C CA . ALA A 1 294 ? 3.470 10.464 6.720 1.00 98.25 294 ALA A CA 1
ATOM 2055 C C . ALA A 1 294 ? 2.085 10.472 6.044 1.00 98.25 294 ALA A C 1
ATOM 2057 O O . ALA A 1 294 ? 1.763 11.360 5.253 1.00 98.25 294 ALA A O 1
ATOM 2058 N N . ASP A 1 295 ? 1.238 9.524 6.440 1.00 98.19 295 ASP A N 1
ATOM 2059 C CA . ASP A 1 295 ? -0.123 9.352 5.942 1.00 98.19 295 ASP A CA 1
ATOM 2060 C C . ASP A 1 295 ? -1.080 9.198 7.130 1.00 98.19 295 ASP A C 1
ATOM 2062 O O . ASP A 1 295 ? -1.341 8.112 7.647 1.00 98.19 295 ASP A O 1
ATOM 2066 N N . THR A 1 296 ? -1.541 10.332 7.649 1.00 96.62 296 THR A N 1
ATOM 2067 C CA . THR A 1 296 ? -2.187 10.388 8.970 1.00 96.62 296 THR A CA 1
ATOM 2068 C C . THR A 1 296 ? -3.715 10.348 8.925 1.00 96.62 296 THR A C 1
ATOM 2070 O O . THR A 1 296 ? -4.349 10.184 9.968 1.00 96.62 296 THR A O 1
ATOM 2073 N N . THR A 1 297 ? -4.336 10.482 7.750 1.00 94.19 297 THR A N 1
ATOM 2074 C CA . THR A 1 297 ? -5.794 10.638 7.618 1.00 94.19 297 THR A CA 1
ATOM 2075 C C . THR A 1 297 ? -6.324 10.022 6.334 1.00 94.19 297 THR A C 1
ATOM 2077 O O . THR A 1 297 ? -5.666 10.110 5.310 1.00 94.19 297 THR A O 1
ATOM 2080 N N . GLY A 1 298 ? -7.574 9.551 6.349 1.00 93.88 298 GLY A N 1
ATOM 2081 C CA . GLY A 1 298 ? -8.233 9.023 5.145 1.00 93.88 298 GLY A CA 1
ATOM 2082 C C . GLY A 1 298 ? -8.033 7.520 4.950 1.00 93.88 298 GLY A C 1
ATOM 2083 O O . GLY A 1 298 ? -8.483 6.966 3.953 1.00 93.88 298 GLY A O 1
ATOM 2084 N N . ASN A 1 299 ? -7.449 6.856 5.944 1.00 97.31 299 ASN A N 1
ATOM 2085 C CA . ASN A 1 299 ? -7.052 5.456 5.913 1.00 97.31 299 ASN A CA 1
ATOM 2086 C C . ASN A 1 299 ? -8.072 4.629 6.689 1.00 97.31 299 ASN A C 1
ATOM 2088 O O . ASN A 1 299 ? -7.806 4.159 7.799 1.00 97.31 299 ASN A O 1
ATOM 2092 N N . SER A 1 300 ? -9.284 4.523 6.143 1.00 97.12 300 SER A N 1
ATOM 2093 C CA . SER A 1 300 ? -10.386 3.854 6.838 1.00 97.12 300 SER A CA 1
ATOM 2094 C C . SER A 1 300 ? -10.056 2.386 7.120 1.00 97.12 300 SER A C 1
ATOM 2096 O O . SER A 1 300 ? -9.551 1.671 6.249 1.00 97.12 300 SER A O 1
ATOM 2098 N N . VAL A 1 301 ? -10.367 1.940 8.339 1.00 98.75 301 VAL A N 1
ATOM 2099 C CA . VAL A 1 301 ? -10.220 0.546 8.766 1.00 98.75 301 VAL A CA 1
ATOM 2100 C C . VAL A 1 301 ? -11.587 -0.130 8.739 1.00 98.75 301 VAL A C 1
ATOM 2102 O O . VAL A 1 301 ? -12.527 0.330 9.382 1.00 98.75 301 VAL A O 1
ATOM 2105 N N . THR A 1 302 ? -11.698 -1.252 8.033 1.00 98.69 302 THR A N 1
ATOM 2106 C CA . THR A 1 302 ? -12.848 -2.157 8.159 1.00 98.69 302 THR A CA 1
ATOM 2107 C C . THR A 1 302 ? -12.528 -3.224 9.198 1.00 98.69 302 THR A C 1
ATOM 2109 O O . THR A 1 302 ? -11.663 -4.070 8.974 1.00 98.69 302 THR A O 1
ATOM 2112 N N . VAL A 1 303 ? -13.219 -3.187 10.331 1.00 98.56 303 VAL A N 1
ATOM 2113 C CA . VAL A 1 303 ? -13.078 -4.145 11.430 1.00 98.56 303 VAL A CA 1
ATOM 2114 C C . VAL A 1 303 ? -14.007 -5.342 11.209 1.00 98.56 303 VAL A C 1
ATOM 2116 O O . VAL A 1 303 ? -15.135 -5.196 10.732 1.00 98.56 303 VAL A O 1
ATOM 2119 N N . SER A 1 304 ? -13.541 -6.536 11.560 1.00 97.88 304 SER A N 1
ATOM 2120 C CA . SER A 1 304 ? -14.294 -7.787 11.478 1.00 97.88 304 SER A CA 1
ATOM 2121 C C . SER A 1 304 ? -13.997 -8.697 12.668 1.00 97.88 304 SER A C 1
ATOM 2123 O O . SER A 1 304 ? -12.986 -8.530 13.351 1.00 97.88 304 SER A O 1
ATOM 2125 N N . ASN A 1 305 ? -14.874 -9.681 12.888 1.00 95.88 305 ASN A N 1
ATOM 2126 C CA . ASN A 1 305 ? -14.727 -10.713 13.916 1.00 95.88 305 ASN A CA 1
ATOM 2127 C C . ASN A 1 305 ? -14.522 -10.154 15.336 1.00 95.88 305 ASN A C 1
ATOM 2129 O O . ASN A 1 305 ? -13.808 -10.753 16.142 1.00 95.88 305 ASN A O 1
ATOM 2133 N N . VAL A 1 306 ? -15.162 -9.021 15.651 1.00 94.38 306 VAL A N 1
ATOM 2134 C CA . VAL A 1 306 ? -15.264 -8.526 17.031 1.00 94.38 306 VAL A CA 1
ATOM 2135 C C . VAL A 1 306 ? -16.014 -9.562 17.866 1.00 94.38 306 VAL A C 1
ATOM 2137 O O . VAL A 1 306 ? -17.090 -10.022 17.475 1.00 94.38 306 VAL A O 1
ATOM 2140 N N . ALA A 1 307 ? -15.415 -9.966 18.985 1.00 90.81 307 ALA A N 1
ATOM 2141 C CA . ALA A 1 307 ? -15.982 -10.967 19.875 1.00 90.81 307 ALA A CA 1
ATOM 2142 C C . ALA A 1 307 ? -17.209 -10.426 20.623 1.00 90.81 307 ALA A C 1
ATOM 2144 O O . ALA A 1 307 ? -17.312 -9.233 20.905 1.00 90.81 307 ALA A O 1
ATOM 2145 N N . VAL A 1 308 ? -18.136 -11.328 20.945 1.00 90.12 308 VAL A N 1
ATOM 2146 C CA . VAL A 1 308 ? -19.340 -11.004 21.714 1.00 90.12 308 VAL A CA 1
ATOM 2147 C C . VAL A 1 308 ? -19.027 -11.071 23.210 1.00 90.12 308 VAL A C 1
ATOM 2149 O O . VAL A 1 308 ? -18.507 -12.103 23.655 1.00 90.12 308 VAL A O 1
ATOM 2152 N N . PRO A 1 309 ? -19.375 -10.037 23.998 1.00 92.88 309 PRO A N 1
ATOM 2153 C CA . PRO A 1 309 ? -19.229 -10.065 25.447 1.00 92.88 309 PRO A CA 1
ATOM 2154 C C . PRO A 1 309 ? -19.896 -11.299 26.059 1.00 92.88 309 PRO A C 1
ATOM 2156 O O . PRO A 1 309 ? -21.071 -11.568 25.820 1.00 92.88 309 PRO A O 1
ATOM 2159 N N . THR A 1 310 ? -19.168 -12.044 26.888 1.00 93.69 310 THR A N 1
ATOM 2160 C CA . THR A 1 310 ? -19.704 -13.250 27.536 1.00 93.69 310 THR A CA 1
ATOM 2161 C C . THR A 1 310 ? -19.514 -13.177 29.041 1.00 93.69 310 THR A C 1
ATOM 2163 O O . THR A 1 310 ? -18.412 -12.925 29.520 1.00 93.69 310 THR A O 1
ATOM 2166 N N . ILE A 1 311 ? -20.575 -13.438 29.806 1.00 95.69 311 ILE A N 1
ATOM 2167 C CA . ILE A 1 311 ? -20.499 -13.566 31.265 1.00 95.69 311 ILE A CA 1
ATOM 2168 C C . ILE A 1 311 ? -20.114 -15.002 31.626 1.00 95.69 311 ILE A C 1
ATOM 2170 O O . ILE A 1 311 ? -20.786 -15.952 31.229 1.00 95.69 311 ILE A O 1
ATOM 2174 N N . THR A 1 312 ? -19.066 -15.157 32.433 1.00 96.81 312 THR A N 1
ATOM 2175 C CA . THR A 1 312 ? -18.574 -16.468 32.887 1.00 96.81 312 THR A CA 1
ATOM 2176 C C . THR A 1 312 ? -18.972 -16.753 34.330 1.00 96.81 312 THR A C 1
ATOM 2178 O O . THR A 1 312 ? -19.306 -17.887 34.672 1.00 96.81 312 THR A O 1
ATOM 2181 N N . ALA A 1 313 ? -18.930 -15.740 35.197 1.00 96.56 313 ALA A N 1
ATOM 2182 C CA . ALA A 1 313 ? -19.331 -15.886 36.590 1.00 96.56 313 ALA A CA 1
ATOM 2183 C C . ALA A 1 313 ? -19.787 -14.558 37.193 1.00 96.56 313 ALA A C 1
ATOM 2185 O O . ALA A 1 313 ? -19.329 -13.487 36.798 1.00 96.56 313 ALA A O 1
ATOM 2186 N N . ALA A 1 314 ? -20.640 -14.655 38.208 1.00 97.31 314 ALA A N 1
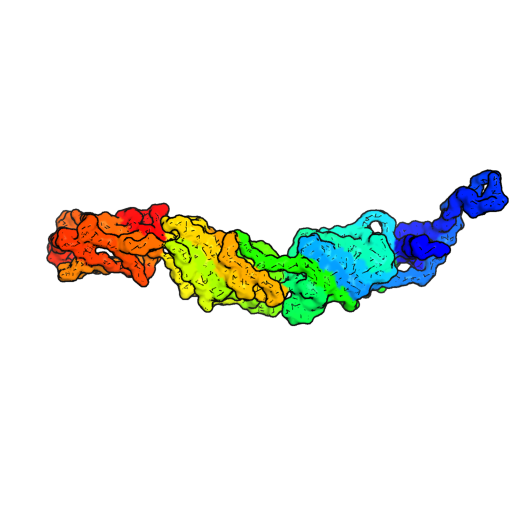ATOM 2187 C CA . ALA A 1 314 ? -21.093 -13.535 39.013 1.00 97.31 314 ALA A CA 1
ATOM 2188 C C . ALA A 1 314 ? -20.982 -13.875 40.504 1.00 97.31 314 ALA A C 1
ATOM 2190 O O . ALA A 1 314 ? -21.230 -15.008 40.918 1.00 97.31 314 ALA A O 1
ATOM 2191 N N . SER A 1 315 ? -20.619 -12.882 41.308 1.00 97.00 315 SER A N 1
ATOM 2192 C CA . SER A 1 315 ? -20.581 -12.952 42.765 1.00 97.00 315 SER A CA 1
ATOM 2193 C C . SER A 1 315 ? -21.309 -11.745 43.331 1.00 97.00 315 SER A C 1
ATOM 2195 O O . SER A 1 315 ? -21.026 -10.616 42.940 1.00 97.00 315 SER A O 1
ATOM 2197 N N . TYR A 1 316 ? -22.214 -11.981 44.274 1.00 98.06 316 TYR A N 1
ATOM 2198 C CA . TYR A 1 316 ? -22.967 -10.931 44.946 1.00 98.06 316 TYR A CA 1
ATOM 2199 C C . TYR A 1 316 ? -22.623 -10.900 46.436 1.00 98.06 316 TYR A C 1
ATOM 2201 O O . TYR A 1 316 ? -22.714 -11.923 47.118 1.00 98.06 316 TYR A O 1
ATOM 2209 N N . ASP A 1 317 ? -22.226 -9.733 46.941 1.00 97.81 317 ASP A N 1
ATOM 2210 C CA . ASP A 1 317 ? -22.022 -9.488 48.368 1.00 97.81 317 ASP A CA 1
ATOM 2211 C C . ASP A 1 317 ? -23.245 -8.783 48.962 1.00 97.81 317 ASP A C 1
ATOM 2213 O O . ASP A 1 317 ? -23.433 -7.576 48.812 1.00 97.81 317 ASP A O 1
ATOM 2217 N N . ALA A 1 318 ? -24.051 -9.541 49.702 1.00 95.62 318 ALA A N 1
ATOM 2218 C CA . ALA A 1 318 ? -25.251 -9.039 50.359 1.00 95.62 318 ALA A CA 1
ATOM 2219 C C . ALA A 1 318 ? -24.976 -8.004 51.468 1.00 95.62 318 ALA A C 1
ATOM 2221 O O . ALA A 1 318 ? -25.914 -7.372 51.936 1.00 95.62 318 ALA A O 1
ATOM 2222 N N . ASN A 1 319 ? -23.739 -7.778 51.920 1.00 95.75 319 ASN A N 1
ATOM 2223 C CA . ASN A 1 319 ? -23.471 -6.689 52.868 1.00 95.75 319 ASN A CA 1
ATOM 2224 C C . ASN A 1 319 ? -23.311 -5.350 52.149 1.00 95.75 319 ASN A C 1
ATOM 2226 O O . ASN A 1 319 ? -23.878 -4.346 52.574 1.00 95.75 319 ASN A O 1
ATOM 2230 N N . SER A 1 320 ? -22.542 -5.340 51.062 1.00 96.88 320 SER A N 1
ATOM 2231 C CA . SER A 1 320 ? -22.229 -4.127 50.301 1.00 96.88 320 SER A CA 1
ATOM 2232 C C . SER A 1 320 ? -23.213 -3.844 49.164 1.00 96.88 320 SER A C 1
ATOM 2234 O O . SER A 1 320 ? -23.296 -2.709 48.709 1.00 96.88 320 SER A O 1
ATOM 2236 N N . GLY A 1 321 ? -23.963 -4.851 48.708 1.00 97.06 321 GLY A N 1
ATOM 2237 C CA . GLY A 1 321 ? -24.771 -4.771 47.491 1.00 97.06 321 GLY A CA 1
ATOM 2238 C C . GLY A 1 321 ? -23.936 -4.846 46.209 1.00 97.06 321 GLY A C 1
ATOM 2239 O O . GLY A 1 321 ? -24.448 -4.531 45.138 1.00 97.06 321 GLY A O 1
ATOM 2240 N N . ALA A 1 322 ? -22.659 -5.228 46.297 1.00 97.88 322 ALA A N 1
ATOM 2241 C CA . ALA A 1 322 ? -21.782 -5.324 45.139 1.00 97.88 322 ALA A CA 1
ATOM 2242 C C . ALA A 1 322 ? -22.042 -6.619 44.357 1.00 97.88 322 ALA A C 1
ATOM 2244 O O . ALA A 1 322 ? -21.852 -7.722 44.873 1.00 97.88 322 ALA A O 1
ATOM 2245 N N . LEU A 1 323 ? -22.441 -6.473 43.096 1.00 97.88 323 LEU A N 1
ATOM 2246 C CA . LEU A 1 323 ? -22.455 -7.514 42.080 1.00 97.88 323 LEU A CA 1
ATOM 2247 C C . LEU A 1 323 ? -21.164 -7.410 41.261 1.00 97.88 323 LEU A C 1
ATOM 2249 O O . LEU A 1 323 ? -21.040 -6.545 40.397 1.00 97.88 323 LEU A O 1
ATOM 2253 N N . THR A 1 324 ? -20.216 -8.306 41.515 1.00 97.25 324 THR A N 1
ATOM 2254 C CA . THR A 1 324 ? -19.006 -8.448 40.700 1.00 97.25 324 THR A CA 1
ATOM 2255 C C . THR A 1 324 ? -19.255 -9.489 39.620 1.00 97.25 324 THR A C 1
ATOM 2257 O O . THR A 1 324 ? -19.559 -10.644 39.925 1.00 97.25 324 THR A O 1
ATOM 2260 N N . VAL A 1 325 ? -19.088 -9.100 38.362 1.00 97.75 325 VAL A N 1
ATOM 2261 C CA . VAL A 1 325 ? -19.255 -9.973 37.199 1.00 97.75 325 VAL A CA 1
ATOM 2262 C C . VAL A 1 325 ? -17.914 -10.134 36.503 1.00 97.75 325 VAL A C 1
ATOM 2264 O O . VAL A 1 325 ? -17.161 -9.177 36.334 1.00 97.75 325 VAL A O 1
ATOM 2267 N N . THR A 1 326 ? -17.618 -11.364 36.102 1.00 97.06 326 THR A N 1
ATOM 2268 C CA . THR A 1 326 ? -16.426 -11.723 35.333 1.00 97.06 326 THR A CA 1
ATOM 2269 C C . THR A 1 326 ? -16.827 -12.391 34.032 1.00 97.06 326 THR A C 1
ATOM 2271 O O . THR A 1 326 ? -17.844 -13.088 33.965 1.00 97.06 326 THR A O 1
ATOM 2274 N N . GLY A 1 327 ? -16.020 -12.189 33.002 1.00 95.75 327 GLY A N 1
ATOM 2275 C CA . GLY A 1 327 ? -16.328 -12.635 31.656 1.00 95.75 327 GLY A CA 1
ATOM 2276 C C . GLY A 1 327 ? -15.187 -12.393 30.687 1.00 95.75 327 GLY A C 1
ATOM 2277 O O . GLY A 1 327 ? -14.028 -12.273 31.095 1.00 95.75 327 GLY A O 1
ATOM 2278 N N . THR A 1 328 ? -15.528 -12.332 29.408 1.00 93.00 328 THR A N 1
ATOM 2279 C CA . THR A 1 328 ? -14.605 -11.995 28.324 1.00 93.00 328 THR A CA 1
ATOM 2280 C C . THR A 1 328 ? -15.209 -10.928 27.426 1.00 93.00 328 THR A C 1
ATOM 2282 O O . THR A 1 328 ? -16.431 -10.780 27.359 1.00 93.00 328 THR A O 1
ATOM 2285 N N . ASP A 1 329 ? -14.325 -10.210 26.732 1.00 91.88 329 ASP A N 1
ATOM 2286 C CA . ASP A 1 329 ? -14.666 -9.296 25.641 1.00 91.88 329 ASP A CA 1
ATOM 2287 C C . ASP A 1 329 ? -15.617 -8.168 26.061 1.00 91.88 329 ASP A C 1
ATOM 2289 O O . ASP A 1 329 ? -16.465 -7.727 25.292 1.00 91.88 329 ASP A O 1
ATOM 2293 N N . PHE A 1 330 ? -15.486 -7.683 27.299 1.00 93.56 330 PHE A N 1
ATOM 2294 C CA . PHE A 1 330 ? -16.198 -6.483 27.726 1.00 93.56 330 PHE A CA 1
ATOM 2295 C C . PHE A 1 330 ? -15.569 -5.265 27.044 1.00 93.56 330 PHE A C 1
ATOM 2297 O O . PHE A 1 330 ? -14.363 -5.025 27.143 1.00 93.56 330 PHE A O 1
ATOM 2304 N N . LEU A 1 331 ? -16.399 -4.494 26.351 1.00 93.38 331 LEU A N 1
ATOM 2305 C CA . LEU A 1 331 ? -15.985 -3.346 25.553 1.00 93.38 331 LEU A CA 1
ATOM 2306 C C . LEU A 1 331 ? -16.558 -2.067 26.152 1.00 93.38 331 LEU A C 1
ATOM 2308 O O . LEU A 1 331 ? -17.677 -2.065 26.667 1.00 93.38 331 LEU A O 1
ATOM 2312 N N . SER A 1 332 ? -15.777 -0.992 26.090 1.00 91.12 332 SER A N 1
ATOM 2313 C CA . SER A 1 332 ? -16.207 0.328 26.535 1.00 91.12 332 SER A CA 1
ATOM 2314 C C . SER A 1 332 ? -16.974 1.056 25.436 1.00 91.12 332 SER A C 1
ATOM 2316 O O . SER A 1 332 ? -16.752 0.831 24.242 1.00 91.12 332 SER A O 1
ATOM 2318 N N . ARG A 1 333 ? -17.834 1.978 25.848 1.00 92.31 333 ARG A N 1
ATOM 2319 C CA . ARG A 1 333 ? -18.544 2.934 25.020 1.00 92.31 333 ARG A CA 1
ATOM 2320 C C . ARG A 1 333 ? -18.109 4.336 25.399 1.00 92.31 333 ARG A C 1
ATOM 2322 O O . ARG A 1 333 ? -17.957 4.679 26.561 1.00 92.31 333 ARG A O 1
ATOM 2329 N N . SER A 1 334 ? -17.982 5.206 24.411 1.00 92.50 334 SER A N 1
ATOM 2330 C CA . SER A 1 334 ? -17.697 6.610 24.655 1.00 92.50 334 SER A CA 1
ATOM 2331 C C . SER A 1 334 ? -18.796 7.232 25.520 1.00 92.50 334 SER A C 1
ATOM 2333 O O . SER A 1 334 ? -19.985 7.202 25.182 1.00 92.50 334 SER A O 1
ATOM 2335 N N . GLY A 1 335 ? -18.394 7.867 26.616 1.00 90.06 335 GLY A N 1
ATOM 2336 C CA . GLY A 1 335 ? -19.292 8.501 27.572 1.00 90.06 335 GLY A CA 1
ATOM 2337 C C . GLY A 1 335 ? -18.888 8.161 28.996 1.00 90.06 335 GLY A C 1
ATOM 2338 O O . GLY A 1 335 ? -17.752 7.792 29.245 1.00 90.06 335 GLY A O 1
ATOM 2339 N N . ALA A 1 336 ? -19.802 8.372 29.936 1.00 91.88 336 ALA A N 1
ATOM 2340 C CA . ALA A 1 336 ? -19.618 7.937 31.308 1.00 91.88 336 ALA A CA 1
ATOM 2341 C C . ALA A 1 336 ? -20.850 7.155 31.746 1.00 91.88 336 ALA A C 1
ATOM 2343 O O . ALA A 1 336 ? -21.983 7.526 31.413 1.00 91.88 336 ALA A O 1
ATOM 2344 N N . THR A 1 337 ? -20.626 6.131 32.561 1.00 91.69 337 THR A N 1
ATOM 2345 C CA . THR A 1 337 ? -21.643 5.235 33.120 1.00 91.69 337 THR A CA 1
ATOM 2346 C C . THR A 1 337 ? -22.566 4.652 32.049 1.00 91.69 337 THR A C 1
ATOM 2348 O O . THR A 1 337 ? -23.789 4.727 32.162 1.00 91.69 337 THR A O 1
ATOM 2351 N N . ASN A 1 338 ? -22.007 4.141 30.957 1.00 93.56 338 ASN A N 1
ATOM 2352 C CA . ASN A 1 338 ? -22.779 3.638 29.829 1.00 93.56 338 ASN A CA 1
ATOM 2353 C C . ASN A 1 338 ? -22.232 2.355 29.190 1.00 93.56 338 ASN A C 1
ATOM 2355 O O . ASN A 1 338 ? -22.846 1.908 28.224 1.00 93.56 338 ASN A O 1
ATOM 2359 N N . ASP A 1 339 ? -21.175 1.751 29.734 1.00 95.00 339 ASP A N 1
ATOM 2360 C CA . ASP A 1 339 ? -20.663 0.470 29.233 1.00 95.00 339 ASP A CA 1
ATOM 2361 C C . ASP A 1 339 ? -21.615 -0.683 29.544 1.00 95.00 339 ASP A C 1
ATOM 2363 O O . ASP A 1 339 ? -21.931 -1.493 28.673 1.00 95.00 339 ASP A O 1
ATOM 2367 N N . ILE A 1 340 ? -22.096 -0.742 30.789 1.00 96.00 340 ILE A N 1
ATOM 2368 C CA . ILE A 1 340 ? -22.966 -1.810 31.283 1.00 96.00 340 ILE A CA 1
ATOM 2369 C C . ILE A 1 340 ? -24.330 -1.250 31.678 1.00 96.00 340 ILE A C 1
ATOM 2371 O O . ILE A 1 340 ? -24.436 -0.366 32.535 1.00 96.00 340 ILE A O 1
ATOM 2375 N N . VAL A 1 341 ? -25.389 -1.811 31.095 1.00 96.38 341 VAL A N 1
ATOM 2376 C CA . VAL A 1 341 ? -26.782 -1.442 31.356 1.00 96.38 341 VAL A CA 1
ATOM 2377 C C . VAL A 1 341 ? -27.305 -2.237 32.549 1.00 96.38 341 VAL A C 1
ATOM 2379 O O . VAL A 1 341 ? -27.676 -3.403 32.425 1.00 96.38 341 VAL A O 1
ATOM 2382 N N . ALA A 1 342 ? -27.370 -1.611 33.726 1.00 97.19 342 ALA A N 1
ATOM 2383 C CA . ALA A 1 342 ? -27.746 -2.303 34.960 1.00 97.19 342 ALA A CA 1
ATOM 2384 C C . ALA A 1 342 ? -29.156 -2.911 34.889 1.00 97.19 342 ALA A C 1
ATOM 2386 O O . ALA A 1 342 ? -29.377 -4.029 35.346 1.00 97.19 342 ALA A O 1
ATOM 2387 N N . THR A 1 343 ? -30.099 -2.230 34.237 1.00 97.38 343 THR A N 1
ATOM 2388 C CA . THR A 1 343 ? -31.484 -2.708 34.090 1.00 97.38 343 THR A CA 1
ATOM 2389 C C . THR A 1 343 ? -31.638 -3.921 33.172 1.00 97.38 343 THR A C 1
ATOM 2391 O O . THR A 1 343 ? -32.740 -4.448 33.052 1.00 97.38 343 THR A O 1
ATOM 2394 N N . ALA A 1 344 ? -30.568 -4.368 32.509 1.00 97.00 344 ALA A N 1
ATOM 2395 C CA . ALA A 1 344 ? -30.582 -5.585 31.702 1.00 97.00 344 ALA A CA 1
ATOM 2396 C C . ALA A 1 344 ? -30.391 -6.860 32.545 1.00 97.00 344 ALA A C 1
ATOM 2398 O O . ALA A 1 344 ? -30.577 -7.965 32.039 1.00 97.00 344 ALA A O 1
ATOM 2399 N N . PHE A 1 345 ? -30.046 -6.739 33.832 1.00 98.12 345 PHE A N 1
ATOM 2400 C CA . PHE A 1 345 ? -29.767 -7.887 34.693 1.00 98.12 345 PHE A CA 1
ATOM 2401 C C . PHE A 1 345 ? -30.991 -8.350 35.480 1.00 98.12 345 PHE A C 1
ATOM 2403 O O . PHE A 1 345 ? -31.670 -7.562 36.138 1.00 98.12 345 PHE A O 1
ATOM 2410 N N . THR A 1 346 ? -31.237 -9.660 35.460 1.00 98.38 346 THR A N 1
ATOM 2411 C CA . THR A 1 346 ? -32.317 -10.326 36.194 1.00 98.38 346 THR A CA 1
ATOM 2412 C C . THR A 1 346 ? -31.769 -11.433 37.083 1.00 98.38 346 THR A C 1
ATOM 2414 O O . THR A 1 346 ? -31.162 -12.392 36.611 1.00 98.38 346 THR A O 1
ATOM 2417 N N . PHE A 1 347 ? -32.030 -11.325 38.381 1.00 98.38 347 PHE A N 1
ATOM 2418 C CA . PHE A 1 347 ? -31.725 -12.356 39.365 1.00 98.38 347 PHE A CA 1
ATOM 2419 C C . PHE A 1 347 ? -32.855 -13.376 39.441 1.00 98.38 347 PHE A C 1
ATOM 2421 O O . PHE A 1 347 ? -34.022 -13.009 39.353 1.00 98.38 347 PHE A O 1
ATOM 2428 N N . THR A 1 348 ? -32.517 -14.646 39.651 1.00 98.19 348 THR A N 1
ATOM 2429 C CA . THR A 1 348 ? -33.453 -15.716 40.036 1.00 98.19 348 THR A CA 1
ATOM 2430 C C . THR A 1 348 ? -33.002 -16.300 41.371 1.00 98.19 348 THR A C 1
ATOM 2432 O O . THR A 1 348 ? -31.821 -16.622 41.521 1.00 98.19 348 THR A O 1
ATOM 2435 N N . GLY A 1 349 ? -33.920 -16.444 42.329 1.00 97.44 349 GLY A N 1
ATOM 2436 C CA . GLY A 1 349 ? -33.625 -17.006 43.648 1.00 97.44 349 GLY A CA 1
ATOM 2437 C C . GLY A 1 349 ? -34.760 -17.844 44.226 1.00 97.44 349 GLY A C 1
ATOM 2438 O O . GLY A 1 349 ? -35.370 -18.621 43.497 1.00 97.44 349 GLY A O 1
ATOM 2439 N N . GLU A 1 350 ? -34.994 -17.730 45.537 1.00 97.31 350 GLU A N 1
ATOM 2440 C CA . GLU A 1 350 ? -35.996 -18.513 46.279 1.00 97.31 350 GLU A CA 1
ATOM 2441 C C . GLU A 1 350 ? -37.334 -18.659 45.525 1.00 97.31 350 GLU A C 1
ATOM 2443 O O . GLU A 1 350 ? -37.866 -17.705 44.955 1.00 97.31 350 GLU A O 1
ATOM 2448 N N . GLY A 1 351 ? -37.875 -19.877 45.493 1.00 96.06 351 GLY A N 1
ATOM 2449 C CA . GLY A 1 351 ? -39.136 -20.215 44.839 1.00 96.06 351 GLY A CA 1
ATOM 2450 C C . GLY A 1 351 ? -39.110 -20.098 43.314 1.00 96.06 351 GLY A C 1
ATOM 2451 O O . GLY A 1 351 ? -40.168 -20.154 42.687 1.00 96.06 351 GLY A O 1
ATOM 2452 N N . GLY A 1 352 ? -37.935 -19.894 42.711 1.00 96.56 352 GLY A N 1
ATOM 2453 C CA . GLY A 1 352 ? -37.794 -19.544 41.298 1.00 96.56 352 GLY A CA 1
ATOM 2454 C C . GLY A 1 352 ? -38.261 -18.122 40.980 1.00 96.56 352 GLY A C 1
ATOM 2455 O O . GLY A 1 352 ? -38.479 -17.803 39.812 1.00 96.56 352 GLY A O 1
ATOM 2456 N N . ALA A 1 353 ? -38.451 -17.272 41.994 1.00 97.94 353 ALA A N 1
ATOM 2457 C CA . ALA A 1 353 ? -38.844 -15.887 41.793 1.00 97.94 353 ALA A CA 1
ATOM 2458 C C . ALA A 1 353 ? -37.701 -15.084 41.160 1.00 97.94 353 ALA A C 1
ATOM 2460 O O . ALA A 1 353 ? -36.520 -15.319 41.437 1.00 97.94 353 ALA A O 1
ATOM 2461 N N . THR A 1 354 ? -38.069 -14.123 40.314 1.00 98.31 354 THR A N 1
ATOM 2462 C CA . THR A 1 354 ? -37.122 -13.301 39.560 1.00 98.31 354 THR A CA 1
ATOM 2463 C C . THR A 1 354 ? -37.226 -11.827 39.921 1.00 98.31 354 THR A C 1
ATOM 2465 O O . THR A 1 354 ? -38.327 -11.326 40.158 1.00 98.31 354 THR A O 1
ATOM 2468 N N . TYR A 1 355 ? -36.102 -11.115 39.878 1.00 98.38 355 TYR A N 1
ATOM 2469 C CA . TYR A 1 355 ? -36.055 -9.664 40.025 1.00 98.38 355 TYR A CA 1
ATOM 2470 C C . TYR A 1 355 ? -35.108 -9.044 39.002 1.00 98.38 355 TYR A C 1
ATOM 2472 O O . TYR A 1 355 ? -33.904 -9.301 39.024 1.00 98.38 355 TYR A O 1
ATOM 2480 N N . THR A 1 356 ? -35.663 -8.232 38.108 1.00 98.56 356 THR A N 1
ATOM 2481 C CA . THR A 1 356 ? -34.891 -7.403 37.179 1.00 98.56 356 THR A CA 1
ATOM 2482 C C . THR A 1 356 ? -34.510 -6.108 37.875 1.00 98.56 356 THR A C 1
ATOM 2484 O O . THR A 1 356 ? -35.370 -5.462 38.478 1.00 98.56 356 THR A O 1
ATOM 2487 N N . LEU A 1 357 ? -33.232 -5.738 37.794 1.00 98.44 357 LEU A N 1
ATOM 2488 C CA . LEU A 1 357 ? -32.749 -4.479 38.349 1.00 98.44 357 LEU A CA 1
ATOM 2489 C C . LEU A 1 357 ? -33.478 -3.294 37.713 1.00 98.44 357 LEU A C 1
ATOM 2491 O O . LEU A 1 357 ? -33.856 -3.316 36.539 1.00 98.44 357 LEU A O 1
ATOM 2495 N N . THR A 1 358 ? -33.675 -2.244 38.500 1.00 98.06 358 THR A N 1
ATOM 2496 C CA . THR A 1 358 ? -34.400 -1.052 38.069 1.00 98.06 358 THR A CA 1
ATOM 2497 C C . THR A 1 358 ? -33.440 0.114 37.870 1.00 98.06 358 THR A C 1
ATOM 2499 O O . THR A 1 358 ? -32.237 0.014 38.099 1.00 98.06 358 THR A O 1
ATOM 2502 N N . ASN A 1 359 ? -33.968 1.265 37.454 1.00 96.31 359 ASN A N 1
ATOM 2503 C CA . ASN A 1 359 ? -33.186 2.499 37.375 1.00 96.31 359 ASN A CA 1
ATOM 2504 C C . ASN A 1 359 ? -32.726 3.021 38.752 1.00 96.31 359 ASN A C 1
ATOM 2506 O O . ASN A 1 359 ? -32.072 4.061 38.820 1.00 96.31 359 ASN A O 1
ATOM 2510 N N . ASN A 1 360 ? -33.076 2.332 39.846 1.00 96.75 360 ASN A N 1
ATOM 2511 C CA . ASN A 1 360 ? -32.485 2.557 41.156 1.00 96.75 360 ASN A CA 1
ATOM 2512 C C . ASN A 1 360 ? -31.004 2.148 41.201 1.00 96.75 360 ASN A C 1
ATOM 2514 O O . ASN A 1 360 ? -30.254 2.723 41.988 1.00 96.75 360 ASN A O 1
ATOM 2518 N N . THR A 1 361 ? -30.584 1.218 40.344 1.00 98.00 361 THR A N 1
ATOM 2519 C CA . THR A 1 361 ? -29.180 0.860 40.145 1.00 98.00 361 THR A CA 1
ATOM 2520 C C . THR A 1 361 ? -28.623 1.581 38.920 1.00 98.00 361 THR A C 1
ATOM 2522 O O . THR A 1 361 ? -29.198 1.536 37.833 1.00 98.00 361 THR A O 1
ATOM 2525 N N . ALA A 1 362 ? -27.499 2.275 39.097 1.00 96.75 362 ALA A N 1
ATOM 2526 C CA . ALA A 1 362 ? -26.846 3.001 38.016 1.00 96.75 362 ALA A CA 1
ATOM 2527 C C . ALA A 1 362 ? -26.095 2.051 37.073 1.00 96.75 362 ALA A C 1
ATOM 2529 O O . ALA A 1 362 ? -25.531 1.043 37.499 1.00 96.75 362 ALA A O 1
ATOM 2530 N N . ASN A 1 363 ? -26.040 2.433 35.800 1.00 97.00 363 ASN A N 1
ATOM 2531 C CA . ASN A 1 363 ? -25.106 1.864 34.837 1.00 97.00 363 ASN A CA 1
ATOM 2532 C C . ASN A 1 363 ? -23.659 2.123 35.274 1.00 97.00 363 ASN A C 1
ATOM 2534 O O . ASN A 1 363 ? -23.383 3.062 36.029 1.00 97.00 363 ASN A O 1
ATOM 2538 N N . VAL A 1 364 ? -22.729 1.309 34.782 1.00 96.12 364 VAL A N 1
ATOM 2539 C CA . VAL A 1 364 ? -21.322 1.381 35.191 1.00 96.12 364 VAL A CA 1
ATOM 2540 C C . VAL A 1 364 ? -20.382 1.376 33.997 1.00 96.12 364 VAL A C 1
ATOM 2542 O O . VAL A 1 364 ? -20.745 0.906 32.922 1.00 96.12 364 VAL A O 1
ATOM 2545 N N . GLU A 1 365 ? -19.182 1.900 34.233 1.00 94.50 365 GLU A N 1
ATOM 2546 C CA . GLU A 1 365 ? -18.040 1.786 33.329 1.00 94.50 365 GLU A CA 1
ATOM 2547 C C . GLU A 1 365 ? -17.253 0.513 33.628 1.00 94.50 365 GLU A C 1
ATOM 2549 O O . GLU A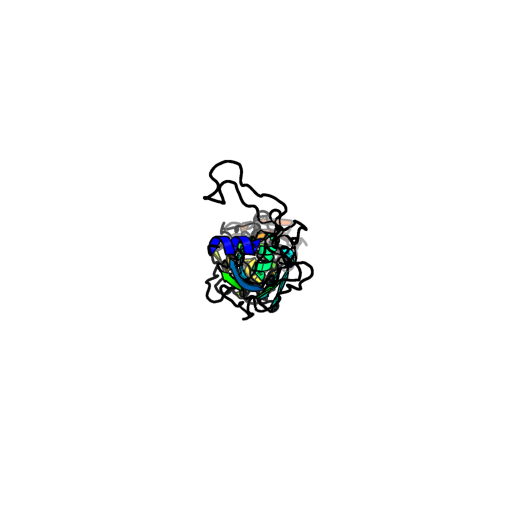 1 365 ? -17.109 0.111 34.792 1.00 94.50 365 GLU A O 1
ATOM 2554 N N . ILE A 1 366 ? -16.677 -0.079 32.592 1.00 92.38 366 ILE A N 1
ATOM 2555 C CA . ILE A 1 366 ? -15.678 -1.125 32.727 1.00 92.38 366 ILE A CA 1
ATOM 2556 C C . ILE A 1 366 ? -14.285 -0.502 32.823 1.00 92.38 366 ILE A C 1
ATOM 2558 O O . ILE A 1 366 ? -13.955 0.492 32.187 1.00 92.38 366 ILE A O 1
ATOM 2562 N N . THR A 1 367 ? -13.425 -1.121 33.623 1.00 84.56 367 THR A N 1
ATOM 2563 C CA . THR A 1 367 ? -11.989 -0.786 33.687 1.00 84.56 367 THR A CA 1
ATOM 2564 C C . THR A 1 367 ? -11.115 -1.919 33.155 1.00 84.56 367 THR A C 1
ATOM 2566 O O . THR A 1 367 ? -9.892 -1.808 33.112 1.00 84.56 367 THR A O 1
ATOM 2569 N N . SER A 1 368 ? -11.750 -3.026 32.766 1.00 87.19 368 SER A N 1
ATOM 2570 C CA . SER A 1 368 ? -11.132 -4.252 32.284 1.00 87.19 368 SER A CA 1
ATOM 2571 C C . SER A 1 368 ? -12.084 -4.948 31.319 1.00 87.19 368 SER A C 1
ATOM 2573 O O . SER A 1 368 ? -13.282 -5.035 31.591 1.00 87.19 368 SER A O 1
ATOM 2575 N N . GLY A 1 369 ? -11.538 -5.546 30.258 1.00 91.00 369 GLY A N 1
ATOM 2576 C CA . GLY A 1 369 ? -12.297 -6.384 29.325 1.00 91.00 369 GLY A CA 1
ATOM 2577 C C . GLY A 1 369 ? -12.799 -7.711 29.913 1.00 91.00 369 GLY A C 1
ATOM 2578 O O . GLY A 1 369 ? -13.398 -8.510 29.201 1.00 91.00 369 GLY A O 1
ATOM 2579 N N . THR A 1 370 ? -12.538 -7.983 31.196 1.00 94.50 370 THR A N 1
ATOM 2580 C CA . THR A 1 370 ? -12.877 -9.261 31.848 1.00 94.50 370 THR A CA 1
ATOM 2581 C C . THR A 1 370 ? -13.665 -9.123 33.144 1.00 94.50 370 THR A C 1
ATOM 2583 O O . THR A 1 370 ? -14.065 -10.136 33.721 1.00 94.50 370 THR A O 1
ATOM 2586 N N . SER A 1 371 ? -13.893 -7.904 33.641 1.00 95.75 371 SER A N 1
ATOM 2587 C CA . SER A 1 371 ? -14.643 -7.714 34.883 1.00 95.75 371 SER A CA 1
ATOM 2588 C C . SER A 1 371 ? -15.292 -6.345 34.994 1.00 95.75 371 SER A C 1
ATOM 2590 O O . SER A 1 371 ? -14.675 -5.338 34.650 1.00 95.75 371 SER A O 1
ATOM 2592 N N . PHE A 1 372 ? -16.461 -6.307 35.622 1.00 96.56 372 PHE A N 1
ATOM 2593 C CA . PHE A 1 372 ? -17.075 -5.079 36.115 1.00 96.56 372 PHE A CA 1
ATOM 2594 C C . PHE A 1 372 ? -17.772 -5.323 37.455 1.00 96.56 372 PHE A C 1
ATOM 2596 O O . PHE A 1 372 ? -18.045 -6.465 37.836 1.00 96.56 372 PHE A O 1
ATOM 2603 N N . THR A 1 373 ? -18.078 -4.236 38.159 1.00 96.94 373 THR A N 1
ATOM 2604 C CA . THR A 1 373 ? -18.832 -4.280 39.413 1.00 96.94 373 THR A CA 1
ATOM 2605 C C . THR A 1 373 ? -19.991 -3.301 39.348 1.00 96.94 373 THR A C 1
ATOM 2607 O O . THR A 1 373 ? -19.786 -2.121 39.078 1.00 96.94 373 THR A O 1
ATOM 2610 N N . ILE A 1 374 ? -21.194 -3.787 39.643 1.00 97.50 374 ILE A N 1
ATOM 2611 C CA . ILE A 1 374 ? -22.390 -2.970 39.848 1.00 97.50 374 ILE A CA 1
ATOM 2612 C C . ILE A 1 374 ? -22.666 -2.907 41.347 1.00 97.50 374 ILE A C 1
ATOM 2614 O O . ILE A 1 374 ? -22.764 -3.940 42.004 1.00 97.50 374 ILE A O 1
ATOM 2618 N N . THR A 1 375 ? -22.833 -1.707 41.895 1.00 97.94 375 THR A N 1
ATOM 2619 C CA . THR A 1 375 ? -23.357 -1.537 43.256 1.00 97.94 375 THR A CA 1
ATOM 2620 C C . THR A 1 375 ? -24.860 -1.330 43.165 1.00 97.94 375 THR A C 1
ATOM 2622 O O . THR A 1 375 ? -25.300 -0.315 42.624 1.00 97.94 375 THR A O 1
ATOM 2625 N N . LEU A 1 376 ? -25.641 -2.286 43.670 1.00 98.31 376 LEU A N 1
ATOM 2626 C CA . LEU A 1 376 ? -27.099 -2.204 43.639 1.00 98.31 376 LEU A CA 1
ATOM 2627 C C . LEU A 1 376 ? -27.588 -1.011 44.468 1.00 98.31 376 LEU A C 1
ATOM 2629 O O . LEU A 1 376 ? -27.099 -0.768 45.573 1.00 98.31 376 LEU A O 1
ATOM 2633 N N . GLY A 1 377 ? -28.584 -0.296 43.945 1.00 97.88 377 GLY A N 1
ATOM 2634 C CA . GLY A 1 377 ? -29.297 0.722 44.714 1.00 97.88 377 GLY A CA 1
ATOM 2635 C C . GLY A 1 377 ? -30.105 0.097 45.854 1.00 97.88 377 GLY A C 1
ATOM 2636 O O . GLY A 1 377 ? -30.470 -1.073 45.792 1.00 97.88 377 GLY A O 1
ATOM 2637 N N . ASP A 1 378 ? -30.414 0.869 46.899 1.00 97.81 378 ASP A N 1
ATOM 2638 C CA . ASP A 1 378 ? -31.026 0.351 48.136 1.00 97.81 378 ASP A CA 1
ATOM 2639 C C . ASP A 1 378 ? -32.309 -0.473 47.914 1.00 97.81 378 ASP A C 1
ATOM 2641 O O . ASP A 1 378 ? -32.549 -1.455 48.619 1.00 97.81 378 ASP A O 1
ATOM 2645 N N . THR A 1 379 ? -33.138 -0.086 46.937 1.00 97.75 379 THR A N 1
ATOM 2646 C CA . THR A 1 379 ? -34.395 -0.793 46.633 1.00 97.75 379 THR A CA 1
ATOM 2647 C C . THR A 1 379 ? -34.117 -2.112 45.929 1.00 97.75 379 THR A C 1
ATOM 2649 O O . THR A 1 379 ? -34.647 -3.148 46.333 1.00 97.75 379 THR A O 1
ATOM 2652 N N . ASP A 1 380 ? -33.256 -2.078 44.914 1.00 98.56 380 ASP A N 1
ATOM 2653 C CA . ASP A 1 380 ? -32.875 -3.271 44.163 1.00 98.56 380 ASP A CA 1
ATOM 2654 C C . ASP A 1 380 ? -32.137 -4.262 45.069 1.00 98.56 380 ASP A C 1
ATOM 2656 O O . ASP A 1 380 ? -32.424 -5.458 45.069 1.00 98.56 380 ASP A O 1
ATOM 2660 N N . LYS A 1 381 ? -31.240 -3.751 45.914 1.00 98.25 381 LYS A N 1
ATOM 2661 C CA . LYS A 1 381 ? -30.492 -4.522 46.901 1.00 98.25 381 LYS A CA 1
ATOM 2662 C C . LYS A 1 381 ? -31.430 -5.256 47.862 1.00 98.25 381 LYS A C 1
ATOM 2664 O O . LYS A 1 381 ? -31.281 -6.458 48.055 1.00 98.25 381 LYS A O 1
ATOM 2669 N N . ALA A 1 382 ? -32.416 -4.564 48.437 1.00 97.81 382 ALA A N 1
ATOM 2670 C CA . ALA A 1 382 ? -33.376 -5.181 49.354 1.00 97.81 382 ALA A CA 1
ATOM 2671 C C . ALA A 1 382 ? -34.205 -6.290 48.680 1.00 97.81 382 ALA A C 1
ATOM 2673 O O . ALA A 1 382 ? -34.491 -7.313 49.305 1.00 97.81 382 ALA A O 1
ATOM 2674 N N . ALA A 1 383 ? -34.577 -6.109 47.409 1.00 98.00 383 ALA A N 1
ATOM 2675 C CA . ALA A 1 383 ? -35.303 -7.118 46.645 1.00 98.00 383 ALA A CA 1
ATOM 2676 C C . ALA A 1 383 ? -34.427 -8.336 46.305 1.00 98.00 383 ALA A C 1
ATOM 2678 O O . ALA A 1 383 ? -34.866 -9.474 46.468 1.00 98.00 383 ALA A O 1
ATOM 2679 N N . VAL A 1 384 ? -33.177 -8.113 45.890 1.00 98.12 384 VAL A N 1
ATOM 2680 C CA . VAL A 1 384 ? -32.220 -9.187 45.591 1.00 98.12 384 VAL A CA 1
ATOM 2681 C C . VAL A 1 384 ? -31.833 -9.961 46.853 1.00 98.12 384 VAL A C 1
ATOM 2683 O O . VAL A 1 384 ? -31.796 -11.188 46.811 1.00 98.12 384 VAL A O 1
ATOM 2686 N N . ASP A 1 385 ? -31.636 -9.294 47.994 1.00 97.62 385 ASP A N 1
ATOM 2687 C CA . ASP A 1 385 ? -31.351 -9.953 49.279 1.00 97.62 385 ASP A CA 1
ATOM 2688 C C . ASP A 1 385 ? -32.492 -10.886 49.723 1.00 97.62 385 ASP A C 1
ATOM 2690 O O . ASP A 1 385 ? -32.242 -11.926 50.336 1.00 97.62 385 ASP A O 1
ATOM 2694 N N . ALA A 1 386 ? -33.748 -10.542 49.403 1.00 96.81 386 ALA A N 1
ATOM 2695 C CA . ALA A 1 386 ? -34.896 -11.403 49.684 1.00 96.81 386 ALA A CA 1
ATOM 2696 C C . ALA A 1 386 ? -34.877 -12.690 48.836 1.00 96.81 386 ALA A C 1
ATOM 2698 O O . ALA A 1 386 ? -35.272 -13.747 49.325 1.00 96.81 386 ALA A O 1
ATOM 2699 N N . LEU A 1 387 ? -34.380 -12.615 47.595 1.00 97.19 387 LEU A N 1
ATOM 2700 C CA . LEU A 1 387 ? -34.239 -13.767 46.698 1.00 97.19 387 LEU A CA 1
ATOM 2701 C C . LEU A 1 387 ? -33.012 -14.629 47.028 1.00 97.19 387 LEU A C 1
ATOM 2703 O O . LEU A 1 387 ? -33.099 -15.860 47.028 1.00 97.19 387 LEU A O 1
ATOM 2707 N N . LEU A 1 388 ? -31.868 -13.994 47.295 1.00 97.19 388 LEU A N 1
ATOM 2708 C CA . LEU A 1 388 ? -30.575 -14.633 47.559 1.00 97.19 388 LEU A CA 1
ATOM 2709 C C . LEU A 1 388 ? -30.371 -14.870 49.063 1.00 97.19 388 LEU A C 1
ATOM 2711 O O . LEU A 1 388 ? -29.409 -14.415 49.678 1.00 97.19 388 LEU A O 1
ATOM 2715 N N . ASN A 1 389 ? -31.305 -15.602 49.668 1.00 95.12 389 ASN A N 1
ATOM 2716 C CA . ASN A 1 389 ? -31.483 -15.691 51.121 1.00 95.12 389 ASN A CA 1
ATOM 2717 C C . ASN A 1 389 ? -30.449 -16.550 51.887 1.00 95.12 389 ASN A C 1
ATOM 2719 O O . ASN A 1 389 ? -30.552 -16.720 53.105 1.00 95.12 389 ASN A O 1
ATOM 2723 N N . ARG A 1 390 ? -29.451 -17.108 51.202 1.00 96.00 390 ARG A N 1
ATOM 2724 C CA . ARG A 1 390 ? -28.456 -18.034 51.762 1.00 96.00 390 ARG A CA 1
ATOM 2725 C C . ARG A 1 390 ? -27.118 -17.923 51.033 1.00 96.00 390 ARG A C 1
ATOM 2727 O O . ARG A 1 390 ? -27.097 -17.898 49.809 1.00 96.00 390 ARG A O 1
ATOM 2734 N N . ASN A 1 391 ? -26.007 -17.980 51.772 1.00 95.44 391 ASN A N 1
ATOM 2735 C CA . ASN A 1 391 ? -24.663 -18.067 51.189 1.00 95.44 391 ASN A CA 1
ATOM 2736 C C . ASN A 1 391 ? -24.472 -19.351 50.362 1.00 95.44 391 ASN A C 1
ATOM 2738 O O . ASN A 1 391 ? -24.830 -20.446 50.806 1.00 95.44 391 ASN A O 1
ATOM 2742 N N . GLY A 1 392 ? -23.810 -19.218 49.214 1.00 95.44 392 GLY A N 1
ATOM 2743 C CA . GLY A 1 392 ? -23.566 -20.302 48.263 1.00 95.44 392 GLY A CA 1
ATOM 2744 C C . GLY A 1 392 ? -24.294 -20.056 46.945 1.00 95.44 392 GLY A C 1
ATOM 2745 O O . GLY A 1 392 ? -24.638 -18.925 46.624 1.00 95.44 392 GLY A O 1
ATOM 2746 N N . THR A 1 393 ? -24.520 -21.117 46.175 1.00 96.12 393 THR A N 1
ATOM 2747 C CA . THR A 1 393 ? -25.143 -21.047 44.842 1.00 96.12 393 THR A CA 1
ATOM 2748 C C . THR A 1 393 ? -26.624 -21.430 44.849 1.00 96.12 393 THR A C 1
ATOM 2750 O O . THR A 1 393 ? -27.210 -21.649 43.791 1.00 96.12 393 THR A O 1
ATOM 2753 N N . SER A 1 394 ? -27.252 -21.593 46.017 1.00 96.69 394 SER A N 1
ATOM 2754 C CA . SER A 1 394 ? -28.661 -21.990 46.109 1.00 96.69 394 SER A CA 1
ATOM 2755 C C . SER A 1 394 ? -29.338 -21.471 47.373 1.00 96.69 394 SER A C 1
ATOM 2757 O O . SER A 1 394 ? -28.704 -21.358 48.427 1.00 96.69 394 SER A O 1
ATOM 2759 N N . ALA A 1 395 ? -30.640 -21.224 47.257 1.00 97.06 395 ALA A N 1
ATOM 2760 C CA . ALA A 1 395 ? -31.508 -20.777 48.337 1.00 97.06 395 ALA A CA 1
ATOM 2761 C C . ALA A 1 395 ? -31.805 -21.904 49.347 1.00 97.06 395 ALA A C 1
ATOM 2763 O O . ALA A 1 395 ? -31.408 -23.063 49.173 1.00 97.06 395 ALA A O 1
ATOM 2764 N N . TYR A 1 396 ? -32.514 -21.583 50.435 1.00 96.00 396 TYR A N 1
ATOM 2765 C CA . TYR A 1 396 ? -32.926 -22.586 51.432 1.00 96.00 396 TYR A CA 1
ATOM 2766 C C . TYR A 1 396 ? -33.836 -23.691 50.879 1.00 96.00 396 TYR A C 1
ATOM 2768 O O . TYR A 1 396 ? -33.778 -24.816 51.373 1.00 96.00 396 TYR A O 1
ATOM 2776 N N . ASP A 1 397 ? -34.631 -23.395 49.854 1.00 96.31 397 ASP A N 1
ATOM 2777 C CA . ASP A 1 397 ? -35.518 -24.346 49.174 1.00 96.31 397 ASP A CA 1
ATOM 2778 C C . ASP A 1 397 ? -34.811 -25.179 48.084 1.00 96.31 397 ASP A C 1
ATOM 2780 O O . ASP A 1 397 ? -35.460 -25.936 47.366 1.00 96.31 397 ASP A O 1
ATOM 2784 N N . ALA A 1 398 ? -33.480 -25.057 47.992 1.00 95.75 398 ALA A N 1
ATOM 2785 C CA . ALA A 1 398 ? -32.609 -25.664 46.987 1.00 95.75 398 ALA A CA 1
ATOM 2786 C C . ALA A 1 398 ? -32.733 -25.101 45.558 1.00 95.75 398 ALA A C 1
ATOM 2788 O O . ALA A 1 398 ? -32.108 -25.647 44.646 1.00 95.75 398 ALA A O 1
ATOM 2789 N N . THR A 1 399 ? -33.446 -23.988 45.346 1.00 97.50 399 THR A N 1
ATOM 2790 C CA . THR A 1 399 ? -33.419 -23.278 44.061 1.00 97.50 399 THR A CA 1
ATOM 2791 C C . THR A 1 399 ? -32.022 -22.715 43.806 1.00 97.50 399 THR A C 1
ATOM 2793 O O . THR A 1 399 ? -31.468 -22.006 44.645 1.00 97.50 399 THR A O 1
ATOM 2796 N N . THR A 1 400 ? -31.425 -23.041 42.658 1.00 97.62 400 THR A N 1
ATOM 2797 C CA . THR A 1 400 ? -30.117 -22.506 42.255 1.00 97.62 400 THR A CA 1
ATOM 2798 C C . THR A 1 400 ? -30.241 -21.035 41.880 1.00 97.62 400 THR A C 1
ATOM 2800 O O . THR A 1 400 ? -31.141 -20.658 41.132 1.00 97.62 400 THR A O 1
ATOM 2803 N N . TYR A 1 401 ? -29.327 -20.211 42.382 1.00 97.94 401 TYR A N 1
ATOM 2804 C CA . TYR A 1 401 ? -29.273 -18.806 42.007 1.00 97.94 401 TYR A CA 1
ATOM 2805 C C . TYR A 1 401 ? -28.792 -18.648 40.575 1.00 97.94 401 TYR A C 1
ATOM 2807 O O . TYR A 1 401 ? -27.846 -19.316 40.156 1.00 97.94 401 TYR A O 1
ATOM 2815 N N . ASN A 1 402 ? -29.416 -17.731 39.846 1.00 97.31 402 ASN A N 1
ATOM 2816 C CA . ASN A 1 402 ? -29.033 -17.420 38.479 1.00 97.31 402 ASN A CA 1
ATOM 2817 C C . ASN A 1 402 ? -29.019 -15.909 38.247 1.00 97.31 402 ASN A C 1
ATOM 2819 O O . ASN A 1 402 ? -29.843 -15.185 38.809 1.00 97.31 402 ASN A O 1
ATOM 2823 N N . LEU A 1 403 ? -28.108 -15.462 37.386 1.00 97.81 403 LEU A N 1
ATOM 2824 C CA . LEU A 1 403 ? -28.082 -14.115 36.836 1.00 97.81 403 LEU A CA 1
ATOM 2825 C C . LEU A 1 403 ? -28.255 -14.233 35.325 1.00 97.81 403 LEU A C 1
ATOM 2827 O O . LEU A 1 403 ? -27.414 -14.820 34.650 1.00 97.81 403 LEU A O 1
ATOM 2831 N N . ALA A 1 404 ? -29.345 -13.686 34.807 1.00 97.06 404 ALA A N 1
ATOM 2832 C CA . ALA A 1 404 ? -29.550 -13.523 33.378 1.00 97.06 404 ALA A CA 1
ATOM 2833 C C . ALA A 1 404 ? -29.247 -12.075 32.988 1.00 97.06 404 ALA A C 1
ATOM 2835 O O . ALA A 1 404 ? -29.606 -11.153 33.722 1.00 97.06 404 ALA A O 1
ATOM 2836 N N . ALA A 1 405 ? -28.616 -11.887 31.835 1.00 95.94 405 ALA A N 1
ATOM 2837 C CA . ALA A 1 405 ? -28.493 -10.597 31.178 1.00 95.94 405 ALA A CA 1
ATOM 2838 C C . ALA A 1 405 ? -29.368 -10.624 29.919 1.00 95.94 405 ALA A C 1
ATOM 2840 O O . ALA A 1 405 ? -29.371 -11.624 29.201 1.00 95.94 405 ALA A O 1
ATOM 2841 N N . ALA A 1 406 ? -30.163 -9.580 29.710 1.00 94.31 406 ALA A N 1
ATOM 2842 C CA . ALA A 1 406 ? -30.899 -9.379 28.468 1.00 94.31 406 ALA A CA 1
ATOM 2843 C C . ALA A 1 406 ? -29.962 -8.884 27.354 1.00 94.31 406 ALA A C 1
ATOM 2845 O O . ALA A 1 406 ? -28.863 -8.417 27.652 1.00 94.31 406 ALA A O 1
ATOM 2846 N N . ASP A 1 407 ? -30.424 -8.941 26.106 1.00 90.19 407 ASP A N 1
ATOM 2847 C CA . ASP A 1 407 ? -29.772 -8.312 24.950 1.00 90.19 407 ASP A CA 1
ATOM 2848 C C . ASP A 1 407 ? -29.378 -6.852 25.268 1.00 90.19 407 ASP A C 1
ATOM 2850 O O . ASP A 1 407 ? -30.010 -6.181 26.098 1.00 90.19 407 ASP A O 1
ATOM 2854 N N . ASP A 1 408 ? -28.320 -6.359 24.622 1.00 89.44 408 ASP A N 1
ATOM 2855 C CA . ASP A 1 408 ? -27.760 -5.010 24.825 1.00 89.44 408 ASP A CA 1
ATOM 2856 C C . ASP A 1 408 ? -27.255 -4.686 26.255 1.00 89.44 408 ASP A C 1
ATOM 2858 O O . ASP A 1 408 ? -27.004 -3.520 26.585 1.00 89.44 408 ASP A O 1
ATOM 2862 N N . TRP A 1 409 ? -27.060 -5.681 27.132 1.00 94.75 409 TRP A N 1
ATOM 2863 C CA . TRP A 1 409 ? -26.553 -5.443 28.495 1.00 94.75 409 TRP A CA 1
ATOM 2864 C C . TRP A 1 409 ? -25.147 -4.821 28.525 1.00 94.75 409 TRP A C 1
ATOM 2866 O O . TRP A 1 409 ? -24.851 -4.030 29.423 1.00 94.75 409 TRP A O 1
ATOM 2876 N N . ALA A 1 410 ? -24.287 -5.167 27.561 1.00 94.31 410 ALA A N 1
ATOM 2877 C CA . ALA A 1 410 ? -22.967 -4.563 27.363 1.00 94.31 410 ALA A CA 1
ATOM 2878 C C . ALA A 1 410 ? -23.040 -3.592 26.184 1.00 94.31 410 ALA A C 1
ATOM 2880 O O . ALA A 1 410 ? -22.739 -3.931 25.040 1.00 94.31 410 ALA A O 1
ATOM 2881 N N . ALA A 1 411 ? -23.471 -2.372 26.478 1.00 92.38 411 ALA A N 1
ATOM 2882 C CA . ALA A 1 411 ? -23.752 -1.334 25.497 1.00 92.38 411 ALA A CA 1
ATOM 2883 C C . ALA A 1 411 ? -22.506 -0.817 24.756 1.00 92.38 411 ALA A C 1
ATOM 2885 O O . ALA A 1 411 ? -22.659 -0.124 23.748 1.00 92.38 411 ALA A O 1
ATOM 2886 N N . GLY A 1 412 ? -21.299 -1.124 25.243 1.00 88.50 412 GLY A N 1
ATOM 2887 C CA . GLY A 1 412 ? -20.047 -0.862 24.529 1.00 88.50 412 GLY A CA 1
ATOM 2888 C C . GLY A 1 412 ? -19.737 -1.841 23.399 1.00 88.50 412 GLY A C 1
ATOM 2889 O O . GLY A 1 412 ? -18.862 -1.547 22.594 1.00 88.50 412 GLY A O 1
ATOM 2890 N N . ALA A 1 413 ? -20.452 -2.963 23.293 1.00 89.00 413 ALA A N 1
ATOM 2891 C CA . ALA A 1 413 ? -20.382 -3.854 22.139 1.00 89.00 413 ALA A CA 1
ATOM 2892 C C . ALA A 1 413 ? -21.486 -3.544 21.117 1.00 89.00 413 ALA A C 1
ATOM 2894 O O . ALA A 1 413 ? -22.470 -2.864 21.413 1.00 89.00 413 ALA A O 1
ATOM 2895 N N . ASP A 1 414 ? -21.331 -4.049 19.893 1.00 83.50 414 ASP A N 1
ATOM 2896 C CA . ASP A 1 414 ? -22.352 -3.900 18.857 1.00 83.50 414 ASP A CA 1
ATOM 2897 C C . ASP A 1 414 ? -23.664 -4.613 19.239 1.00 83.50 414 ASP A C 1
ATOM 2899 O O . ASP A 1 414 ? -23.690 -5.819 19.472 1.00 83.50 414 ASP A O 1
ATOM 2903 N N . ALA A 1 415 ? -24.774 -3.872 19.216 1.00 75.12 415 ALA A N 1
ATOM 2904 C CA . ALA A 1 415 ? -26.125 -4.378 19.483 1.00 75.12 415 ALA A CA 1
ATOM 2905 C C . ALA A 1 415 ? -26.548 -5.517 18.537 1.00 75.12 415 ALA A C 1
ATOM 2907 O O . ALA A 1 415 ? -27.418 -6.321 18.846 1.00 75.12 415 ALA A O 1
ATOM 2908 N N . ALA A 1 416 ? -25.937 -5.608 17.349 1.00 65.38 416 ALA A N 1
ATOM 2909 C CA . ALA A 1 416 ? -26.230 -6.678 16.394 1.00 65.38 416 ALA A CA 1
ATOM 2910 C C . ALA A 1 416 ? -25.726 -8.064 16.839 1.00 65.38 416 ALA A C 1
ATOM 2912 O O . ALA A 1 416 ? -26.054 -9.058 16.187 1.00 65.38 416 ALA A O 1
ATOM 2913 N N . VAL A 1 417 ? -24.908 -8.134 17.893 1.00 57.97 417 VAL A N 1
ATOM 2914 C CA . VAL A 1 417 ? -24.306 -9.382 18.370 1.00 57.97 417 VAL A CA 1
ATOM 2915 C C . VAL A 1 417 ? -24.548 -9.671 19.854 1.00 57.97 417 VAL A C 1
ATOM 2917 O O . VAL A 1 417 ? -24.108 -10.730 20.294 1.00 57.97 417 VAL A O 1
ATOM 2920 N N . ASN A 1 418 ? -25.213 -8.781 20.604 1.00 56.28 418 ASN A N 1
ATOM 2921 C CA . ASN A 1 418 ? -25.310 -8.849 22.068 1.00 56.28 418 ASN A CA 1
ATOM 2922 C C . ASN A 1 418 ? -26.722 -9.099 22.595 1.00 56.28 418 ASN A C 1
ATOM 2924 O O . ASN A 1 418 ? -27.606 -8.266 22.300 1.00 56.28 418 ASN A O 1
#

Radius of gyration: 37.62 Å; chains: 1; bounding box: 72×45×125 Å

pLDDT: mean 95.48, std 4.44, range [56.28, 98.88]